Protein AF-0000000072583091 (afdb_homodimer)

InterPro domains:
  IPR001647 DNA-binding HTH domain, TetR-type [PF00440] (14-60)
  IPR001647 DNA-binding HTH domain, TetR-type [PR00455] (14-27)
  IPR001647 DNA-binding HTH domain, TetR-type [PR00455] (35-58)
  IPR001647 DNA-binding HTH domain, TetR-type [PS50977] (8-68)
  IPR009057 Homedomain-like superfamily [SSF46689] (3-74)
  IPR023772 DNA-binding HTH domain, TetR-type, conserved site [PS01081] (26-56)
  IPR050624 Nucleoid occlusion factor SlmA/HTH-type transcriptional regulator [PTHR43479] (8-183)

pLDDT: mean 90.62, std 11.59, range [35.72, 98.19]

Solvent-accessible surface area (backbone atoms only — not comparable to full-atom values): 20902 Å² total; per-residue (Å²): 124,82,74,79,71,56,62,66,59,51,51,49,53,50,43,59,52,42,48,58,49,31,30,68,57,29,63,89,70,51,47,70,61,55,51,16,54,74,70,70,47,52,56,65,59,47,46,70,78,31,86,43,69,66,48,48,51,59,51,35,58,54,50,51,54,53,50,50,53,53,48,47,51,61,52,43,74,54,72,83,83,60,49,64,57,55,42,49,45,23,54,42,48,46,47,61,76,38,40,70,60,54,49,31,52,50,39,36,52,48,52,45,59,64,43,87,90,31,61,67,60,29,48,52,51,36,52,48,52,52,50,48,37,52,49,49,26,68,67,59,67,49,83,37,63,68,61,42,48,47,52,49,6,35,52,49,14,46,48,54,48,29,72,49,29,71,79,72,58,54,60,68,60,51,39,53,52,49,40,54,45,52,53,49,43,60,68,66,58,64,75,106,123,82,76,78,72,56,62,66,57,51,52,51,53,50,44,60,53,43,48,57,48,32,30,67,60,30,61,89,70,52,47,71,61,55,52,16,55,74,68,69,48,48,55,65,59,48,46,69,78,30,86,43,68,68,48,46,49,59,50,35,57,53,49,51,52,53,51,50,53,53,48,47,51,61,52,42,74,54,74,83,83,61,48,63,57,55,44,49,46,22,54,42,48,47,46,62,77,38,41,71,60,52,48,32,51,50,39,37,52,45,50,45,60,61,45,89,83,34,61,68,62,29,46,52,51,37,51,48,53,53,50,48,38,52,50,49,27,68,66,60,67,50,83,38,63,67,59,41,49,47,52,50,8,34,52,49,15,44,48,53,48,29,72,50,31,71,80,72,58,54,61,68,60,49,39,53,50,49,41,54,44,51,52,49,43,62,70,66,60,64,76,106

Radius of gyration: 22.51 Å; Cα contacts (8 Å, |Δi|>4): 375; chains: 2; bounding box: 82×61×40 Å

Nearest PDB structures (foldseek):
  6ho6-assembly1_A  TM=6.227E-01  e=3.217E-04  Mycobacterium tuberculosis CDC1551
  5wm9-assembly1_A  TM=5.791E-01  e=2.660E-04  Mycobacterium tuberculosis H37Rv
  3gzi-assembly1_A-2  TM=5.936E-01  e=1.057E-03  Shewanella loihica PV-4
  2oer-assembly1_B  TM=4.872E-01  e=8.735E-04  Pseudomonas aeruginosa
  2zcx-assembly1_A-2  TM=5.957E-01  e=6.440E-03  Streptomyces coelicolor

Structure (mmCIF, N/CA/C/O backbone):
data_AF-0000000072583091-model_v1
#
loop_
_entity.id
_entity.type
_entity.pdbx_description
1 polymer 'Transcriptional regulator'
#
loop_
_atom_site.group_PDB
_atom_site.id
_atom_site.type_symbol
_atom_site.label_atom_id
_atom_site.label_alt_id
_atom_site.label_comp_id
_atom_site.label_asym_id
_atom_site.label_entity_id
_atom_site.label_seq_id
_atom_site.pdbx_PDB_ins_code
_atom_site.Cartn_x
_atom_site.Cartn_y
_atom_site.Cartn_z
_atom_site.occupancy
_atom_site.B_iso_or_equiv
_atom_site.auth_seq_id
_atom_site.auth_comp_id
_atom_site.auth_asym_id
_atom_site.auth_atom_id
_atom_site.pdbx_PDB_model_num
ATOM 1 N N . MET A 1 1 ? -48.625 -1.061 -4.309 1 43.59 1 MET A N 1
ATOM 2 C CA . MET A 1 1 ? -48.062 -2.09 -3.445 1 43.59 1 MET A CA 1
ATOM 3 C C . MET A 1 1 ? -46.844 -1.556 -2.691 1 43.59 1 MET A C 1
ATOM 5 O O . MET A 1 1 ? -46 -0.875 -3.271 1 43.59 1 MET A O 1
ATOM 9 N N . PRO A 1 2 ? -46.781 -1.457 -1.46 1 50.78 2 PRO A N 1
ATOM 10 C CA . PRO A 1 2 ? -45.625 -0.888 -0.77 1 50.78 2 PRO A CA 1
ATOM 11 C C . PRO A 1 2 ? -44.312 -1.455 -1.275 1 50.78 2 PRO A C 1
ATOM 13 O O . PRO A 1 2 ? -44.25 -2.631 -1.639 1 50.78 2 PRO A O 1
ATOM 16 N N . LYS A 1 3 ? -43.531 -0.819 -2.002 1 51.22 3 LYS A N 1
ATOM 17 C CA . LYS A 1 3 ? -42.25 -1.347 -2.533 1 51.22 3 LYS A CA 1
ATOM 18 C C . LYS A 1 3 ? -41.531 -2.158 -1.479 1 51.22 3 LYS A C 1
ATOM 20 O O . LYS A 1 3 ? -41.156 -1.636 -0.421 1 51.22 3 LYS A O 1
ATOM 25 N N . ILE A 1 4 ? -41.812 -3.342 -1.155 1 55.69 4 ILE A N 1
ATOM 26 C CA . ILE A 1 4 ? -41.062 -4.215 -0.25 1 55.69 4 ILE A CA 1
ATOM 27 C C . ILE A 1 4 ? -39.594 -3.963 -0.398 1 55.69 4 ILE A C 1
ATOM 29 O O . ILE A 1 4 ? -39 -4.297 -1.427 1 55.69 4 ILE A O 1
ATOM 33 N N . VAL A 1 5 ? -39.156 -2.83 0.226 1 60.25 5 VAL A N 1
ATOM 34 C CA . VAL A 1 5 ? -37.75 -2.506 0.16 1 60.25 5 VAL A CA 1
ATOM 35 C C . VAL A 1 5 ? -36.906 -3.66 0.731 1 60.25 5 VAL A C 1
ATOM 37 O O . VAL A 1 5 ? -37.125 -4.082 1.869 1 60.25 5 VAL A O 1
ATOM 40 N N . ASN A 1 6 ? -36.406 -4.598 -0.079 1 77.75 6 ASN A N 1
ATOM 41 C CA . ASN A 1 6 ? -35.469 -5.613 0.364 1 77.75 6 ASN A CA 1
ATOM 42 C C . ASN A 1 6 ? -34.312 -4.992 1.151 1 77.75 6 ASN A C 1
ATOM 44 O O . ASN A 1 6 ? -33.375 -4.438 0.566 1 77.75 6 ASN A O 1
ATOM 48 N N . HIS A 1 7 ? -34.5 -4.906 2.465 1 82.31 7 HIS A N 1
ATOM 49 C CA . HIS A 1 7 ? -33.625 -4.254 3.414 1 82.31 7 HIS A CA 1
ATOM 50 C C . HIS A 1 7 ? -32.188 -4.707 3.215 1 82.31 7 HIS A C 1
ATOM 52 O O . HIS A 1 7 ? -31.25 -3.895 3.279 1 82.31 7 HIS A O 1
ATOM 58 N N . GLU A 1 8 ? -32.094 -5.934 2.883 1 86.19 8 GLU A N 1
ATOM 59 C CA . GLU A 1 8 ? -30.734 -6.461 2.719 1 86.19 8 GLU A CA 1
ATOM 60 C C . GLU A 1 8 ? -30.094 -5.934 1.441 1 86.19 8 GLU A C 1
ATOM 62 O O . GLU A 1 8 ? -28.891 -5.633 1.424 1 86.19 8 GLU A O 1
ATOM 67 N N . LYS A 1 9 ? -30.875 -5.836 0.456 1 89.31 9 LYS A N 1
ATOM 68 C CA . LYS A 1 9 ? -30.375 -5.309 -0.811 1 89.31 9 LYS A CA 1
ATOM 69 C C . LYS A 1 9 ? -29.969 -3.844 -0.676 1 89.31 9 LYS A C 1
ATOM 71 O O . LYS A 1 9 ? -28.938 -3.432 -1.189 1 89.31 9 LYS A O 1
ATOM 76 N N . TYR A 1 10 ? -30.781 -3.129 -0.032 1 91.38 10 TYR A N 1
ATOM 77 C CA . TYR A 1 10 ? -30.484 -1.713 0.146 1 91.38 10 TYR A CA 1
ATOM 78 C C . TYR A 1 10 ? -29.25 -1.521 0.999 1 91.38 10 TYR A C 1
ATOM 80 O O . TYR A 1 10 ? -28.406 -0.661 0.706 1 91.38 10 TYR A O 1
ATOM 88 N N . LYS A 1 11 ? -29.141 -2.307 2.01 1 94 11 LYS A N 1
ATOM 89 C CA . LYS A 1 11 ? -27.953 -2.262 2.855 1 94 11 LYS A CA 1
ATOM 90 C C . LYS A 1 11 ? -26.688 -2.5 2.037 1 94 11 LYS A C 1
ATOM 92 O O . LYS A 1 11 ? -25.688 -1.794 2.207 1 94 11 LYS A O 1
ATOM 97 N N . THR A 1 12 ? -26.766 -3.438 1.16 1 94.19 12 THR A N 1
ATOM 98 C CA . THR A 1 12 ? -25.641 -3.76 0.293 1 94.19 12 THR A CA 1
ATOM 99 C C . THR A 1 12 ? -25.312 -2.588 -0.63 1 94.19 12 THR A C 1
ATOM 101 O O . THR A 1 12 ? -24.141 -2.307 -0.897 1 94.19 12 THR A O 1
ATOM 104 N N . GLU A 1 13 ? -26.297 -1.99 -1.111 1 95.19 13 GLU A N 1
ATOM 105 C CA . GLU A 1 13 ? -26.109 -0.818 -1.96 1 95.19 13 GLU A CA 1
ATOM 106 C C . GLU A 1 13 ? -25.406 0.308 -1.195 1 95.19 13 GLU A C 1
ATOM 108 O O . GLU A 1 13 ? -24.531 0.983 -1.734 1 95.19 13 GLU A O 1
ATOM 113 N N . ILE A 1 14 ? -25.828 0.489 -0.001 1 96.38 14 ILE A N 1
ATOM 114 C CA . ILE A 1 14 ? -25.219 1.505 0.851 1 96.38 14 ILE A CA 1
ATOM 115 C C . ILE A 1 14 ? -23.734 1.186 1.057 1 96.38 14 ILE A C 1
ATOM 117 O O . ILE A 1 14 ? -22.875 2.062 0.915 1 96.38 14 ILE A O 1
ATOM 121 N N . LEU A 1 15 ? -23.484 -0.035 1.36 1 97.25 15 LEU A N 1
ATOM 122 C CA . LEU A 1 15 ? -22.109 -0.452 1.634 1 97.25 15 LEU A CA 1
ATOM 123 C C . LEU A 1 15 ? -21.234 -0.26 0.404 1 97.25 15 LEU A C 1
ATOM 125 O O . LEU A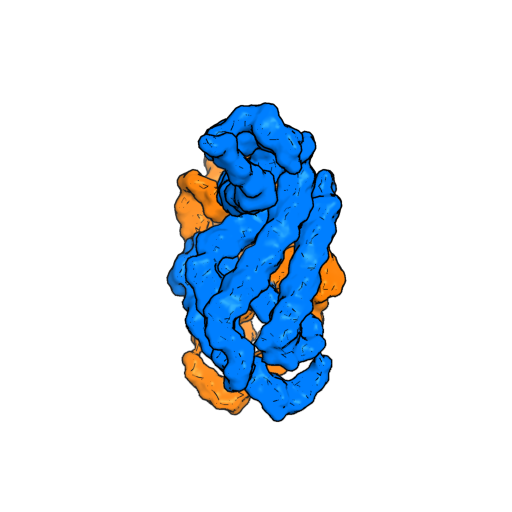 1 15 ? -20.078 0.161 0.521 1 97.25 15 LEU A O 1
ATOM 129 N N . ALA A 1 16 ? -21.797 -0.562 -0.747 1 96.88 16 ALA A N 1
ATOM 130 C CA . ALA A 1 16 ? -21.047 -0.375 -1.988 1 96.88 16 ALA A CA 1
ATOM 131 C C . ALA A 1 16 ? -20.656 1.086 -2.172 1 96.88 16 ALA A C 1
ATOM 133 O O . ALA A 1 16 ? -19.516 1.383 -2.562 1 96.88 16 ALA A O 1
ATOM 134 N N . LYS A 1 17 ? -21.5 1.933 -1.857 1 97.44 17 LYS A N 1
ATOM 135 C CA . LYS A 1 17 ? -21.234 3.363 -1.983 1 97.44 17 LYS A CA 1
ATOM 136 C C . LYS A 1 17 ? -20.281 3.842 -0.894 1 97.44 17 LYS A C 1
ATOM 138 O O . LYS A 1 17 ? -19.516 4.781 -1.104 1 97.44 17 LYS A O 1
ATOM 143 N N . CYS A 1 18 ? -20.328 3.193 0.249 1 97.81 18 CYS A N 1
ATOM 144 C CA . CYS A 1 18 ? -19.484 3.58 1.371 1 97.81 18 CYS A CA 1
ATOM 145 C C . CYS A 1 18 ? -18.016 3.342 1.053 1 97.81 18 CYS A C 1
ATOM 147 O O . CYS A 1 18 ? -17.141 4.051 1.558 1 97.81 18 CYS A O 1
ATOM 149 N N . VAL A 1 19 ? -17.688 2.352 0.178 1 97.38 19 VAL A N 1
ATOM 150 C CA . VAL A 1 19 ? -16.312 2.109 -0.211 1 97.38 19 VAL A CA 1
ATOM 151 C C . VAL A 1 19 ? -15.711 3.379 -0.816 1 97.38 19 VAL A C 1
ATOM 153 O O . VAL A 1 19 ? -14.648 3.84 -0.387 1 97.38 19 VAL A O 1
ATOM 156 N N . ASP A 1 20 ? -16.469 3.955 -1.71 1 96.62 20 ASP A N 1
ATOM 157 C CA . ASP A 1 20 ? -16 5.16 -2.389 1 96.62 20 ASP A CA 1
ATOM 158 C C . ASP A 1 20 ? -15.914 6.34 -1.422 1 96.62 20 ASP A C 1
ATOM 160 O O . ASP A 1 20 ? -14.953 7.105 -1.452 1 96.62 20 ASP A O 1
ATOM 164 N N . ILE A 1 21 ? -16.859 6.488 -0.602 1 97.19 21 ILE A N 1
ATOM 165 C CA . ILE A 1 21 ? -16.938 7.613 0.326 1 97.19 21 ILE A CA 1
ATOM 166 C C . ILE A 1 21 ? -15.781 7.547 1.316 1 97.19 21 ILE A C 1
ATOM 168 O O . ILE A 1 21 ? -15.078 8.539 1.521 1 97.19 21 ILE A O 1
ATOM 172 N N . LEU A 1 22 ? -15.578 6.383 1.896 1 96.62 22 LEU A N 1
ATOM 173 C CA . LEU A 1 22 ? -14.531 6.215 2.896 1 96.62 22 LEU A CA 1
ATOM 174 C C . LEU A 1 22 ? -13.148 6.355 2.264 1 96.62 22 LEU A C 1
ATOM 176 O O . LEU A 1 22 ? -12.227 6.871 2.895 1 96.62 22 LEU A O 1
ATOM 180 N N . ALA A 1 23 ? -13.023 5.887 1.039 1 95.62 23 ALA A N 1
ATOM 181 C CA . ALA A 1 23 ? -11.75 6.027 0.34 1 95.62 23 ALA A CA 1
ATOM 182 C C . ALA A 1 23 ? -11.43 7.496 0.072 1 95.62 23 ALA A C 1
ATOM 184 O O . ALA A 1 23 ? -10.297 7.938 0.285 1 95.62 23 ALA A O 1
ATOM 185 N N . ARG A 1 24 ? -12.367 8.266 -0.31 1 92.81 24 ARG A N 1
ATOM 186 C CA . ARG A 1 24 ? -12.18 9.648 -0.727 1 92.81 24 ARG A CA 1
ATOM 187 C C . ARG A 1 24 ? -12.062 10.57 0.48 1 92.81 24 ARG A C 1
ATOM 189 O O . ARG A 1 24 ? -11.203 11.453 0.511 1 92.81 24 ARG A O 1
ATOM 196 N N . ARG A 1 25 ? -12.883 10.359 1.484 1 92.19 25 ARG A N 1
ATOM 197 C CA . ARG A 1 25 ? -12.977 11.281 2.609 1 92.19 25 ARG A CA 1
ATOM 198 C C . ARG A 1 25 ? -12.023 10.883 3.73 1 92.19 25 ARG A C 1
ATOM 200 O O . ARG A 1 25 ? -11.609 11.727 4.523 1 92.19 25 ARG A O 1
ATOM 207 N N . GLY A 1 26 ? -11.711 9.602 3.719 1 91.75 26 GLY A N 1
ATOM 208 C CA . GLY A 1 26 ? -10.977 9.086 4.863 1 91.75 26 GLY A CA 1
ATOM 209 C C . GLY A 1 26 ? -11.883 8.578 5.973 1 91.75 26 GLY A C 1
ATOM 210 O O . GLY A 1 26 ? -12.836 9.25 6.363 1 91.75 26 GLY A O 1
ATOM 211 N N . TYR A 1 27 ? -11.555 7.449 6.477 1 92 27 TYR A N 1
ATOM 212 C CA . TYR A 1 27 ? -12.375 6.777 7.477 1 92 27 TYR A CA 1
ATOM 213 C C . TYR A 1 27 ? -12.5 7.621 8.734 1 92 27 TYR A C 1
ATOM 215 O O . TYR A 1 27 ? -13.609 7.824 9.25 1 92 27 TYR A O 1
ATOM 223 N N . SER A 1 28 ? -11.484 8.148 9.25 1 87.81 28 SER A N 1
ATOM 224 C CA . SER A 1 28 ? -11.5 8.898 10.508 1 87.81 28 SER A CA 1
ATOM 225 C C . SER A 1 28 ? -12.109 10.281 10.32 1 87.81 28 SER A C 1
ATOM 227 O O . SER A 1 28 ? -12.625 10.875 11.266 1 87.81 28 SER A O 1
ATOM 229 N N . ALA A 1 29 ? -12.102 10.773 9.148 1 88.38 29 ALA A N 1
ATOM 230 C CA . ALA A 1 29 ? -12.445 12.172 8.898 1 88.38 29 ALA A CA 1
ATOM 231 C C . ALA A 1 29 ? -13.93 12.32 8.578 1 88.38 29 ALA A C 1
ATOM 233 O O . ALA A 1 29 ? -14.477 13.43 8.656 1 88.38 29 ALA A O 1
ATOM 234 N N . VAL A 1 30 ? -14.516 11.258 8.188 1 94.69 30 VAL A N 1
ATOM 235 C CA . VAL A 1 30 ? -15.906 11.359 7.75 1 94.69 30 VAL A CA 1
ATOM 236 C C . VAL A 1 30 ? -16.844 11 8.906 1 94.69 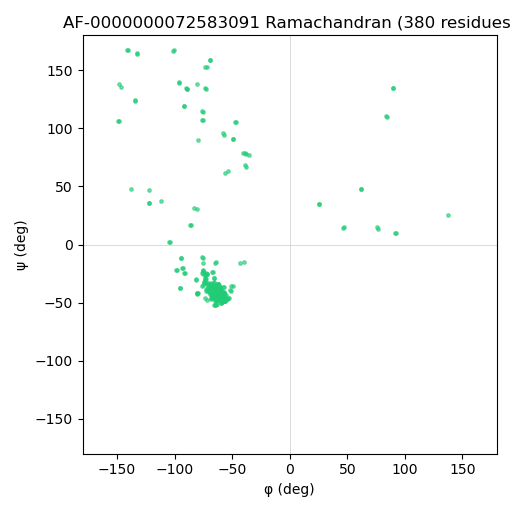30 VAL A C 1
ATOM 238 O O . VAL A 1 30 ? -16.547 10.086 9.68 1 94.69 30 VAL A O 1
ATOM 241 N N . SER A 1 31 ? -17.922 11.734 9.062 1 96.25 31 SER A N 1
ATOM 242 C CA . SER A 1 31 ? -18.922 11.469 10.102 1 96.25 31 SER A CA 1
ATOM 243 C C . SER A 1 31 ? -20.125 10.742 9.539 1 96.25 31 SER A C 1
ATOM 245 O O . SER A 1 31 ? -20.312 10.68 8.32 1 96.25 31 SER A O 1
ATOM 247 N N . MET A 1 32 ? -20.938 10.234 10.531 1 97.56 32 MET A N 1
ATOM 248 C CA . MET A 1 32 ? -22.188 9.586 10.125 1 97.56 32 MET A CA 1
ATOM 249 C C . MET A 1 32 ? -23.078 10.562 9.367 1 97.56 32 MET A C 1
ATOM 251 O O . MET A 1 32 ? -23.688 10.195 8.352 1 97.56 32 MET A O 1
ATOM 255 N N . ARG A 1 33 ? -23.156 11.742 9.766 1 97.69 33 ARG A N 1
ATOM 256 C CA . ARG A 1 33 ? -23.984 12.766 9.125 1 97.69 33 ARG A CA 1
ATOM 257 C C . ARG A 1 33 ? -23.484 13.055 7.711 1 97.69 33 ARG A C 1
ATOM 259 O O . ARG A 1 33 ? -24.281 13.18 6.777 1 97.69 33 ARG A O 1
ATOM 266 N N . GLU A 1 34 ? -22.219 13.148 7.539 1 97.69 34 GLU A N 1
ATOM 267 C CA . GLU A 1 34 ? -21.625 13.414 6.234 1 97.69 34 GLU A CA 1
ATOM 268 C C . GLU A 1 34 ? -21.828 12.234 5.285 1 97.69 34 GLU A C 1
ATOM 270 O O . GLU A 1 34 ? -22.062 12.422 4.094 1 97.69 34 GLU A O 1
ATOM 275 N N . ILE A 1 35 ? -21.641 11 5.836 1 98.12 35 ILE A N 1
ATOM 276 C CA . ILE A 1 35 ? -21.891 9.812 5.027 1 98.12 35 ILE A CA 1
ATOM 277 C C . ILE A 1 35 ? -23.328 9.805 4.531 1 98.12 35 ILE A C 1
ATOM 279 O O . ILE A 1 35 ? -23.594 9.594 3.344 1 98.12 35 ILE A O 1
ATOM 283 N N . ALA A 1 36 ? -24.266 10.102 5.41 1 98.12 36 ALA A N 1
ATOM 284 C CA . ALA A 1 36 ? -25.688 10.156 5.039 1 98.12 36 ALA A CA 1
ATOM 285 C C . ALA A 1 36 ? -25.922 11.18 3.936 1 98.12 36 ALA A C 1
ATOM 287 O O . ALA A 1 36 ? -26.625 10.898 2.961 1 98.12 36 ALA A O 1
ATOM 288 N N . ALA A 1 37 ? -25.375 12.312 4.113 1 98.06 37 ALA A N 1
ATOM 289 C CA . ALA A 1 37 ? -25.516 13.391 3.135 1 98.06 37 ALA A CA 1
ATOM 290 C C . ALA A 1 37 ? -24.984 12.961 1.768 1 98.06 37 ALA A C 1
ATOM 292 O O . ALA A 1 37 ? -25.625 13.195 0.744 1 98.06 37 ALA A O 1
ATOM 293 N N . GLU A 1 38 ? -23.891 12.305 1.712 1 96.69 38 GLU A N 1
ATOM 294 C CA . GLU A 1 38 ? -23.281 11.883 0.451 1 96.69 38 GLU A CA 1
ATOM 295 C C . GLU A 1 38 ? -24.094 10.758 -0.196 1 96.69 38 GLU A C 1
ATOM 297 O O . GLU A 1 38 ? -24.109 10.633 -1.422 1 96.69 38 GLU A O 1
ATOM 302 N N . LEU A 1 39 ? -24.656 9.961 0.613 1 97 39 LEU A N 1
ATOM 303 C CA . LEU A 1 39 ? -25.516 8.875 0.134 1 97 39 LEU A CA 1
ATOM 304 C C . LEU A 1 39 ? -26.875 9.406 -0.31 1 97 39 LEU A C 1
ATOM 306 O O . LEU A 1 39 ? -27.656 8.68 -0.924 1 97 39 LEU A O 1
ATOM 310 N N . ASP A 1 40 ? -27.109 10.617 0.014 1 96.5 40 ASP A N 1
ATOM 311 C CA . ASP A 1 40 ? -28.391 11.266 -0.266 1 96.5 40 ASP A CA 1
ATOM 312 C C . ASP A 1 40 ? -29.531 10.562 0.465 1 96.5 40 ASP A C 1
ATOM 314 O O . ASP A 1 40 ? -30.547 10.203 -0.147 1 96.5 40 ASP A O 1
ATOM 318 N N . VAL A 1 41 ? -29.359 10.305 1.715 1 96.31 41 VAL A N 1
ATOM 319 C CA . VAL A 1 41 ? -30.375 9.75 2.607 1 96.31 41 VAL A CA 1
ATOM 320 C C . VAL A 1 41 ? -30.406 10.555 3.908 1 96.31 41 VAL A C 1
ATOM 322 O O . VAL A 1 41 ? -29.484 11.328 4.188 1 96.31 41 VAL A O 1
ATOM 325 N N . SER A 1 42 ? -31.453 10.375 4.641 1 96.12 42 SER A N 1
ATOM 326 C CA . SER A 1 42 ? -31.516 11.023 5.945 1 96.12 42 SER A CA 1
ATOM 327 C C . SER A 1 42 ? -30.594 10.359 6.949 1 96.12 42 SER A C 1
ATOM 329 O O . SER A 1 42 ? -30.266 9.172 6.82 1 96.12 42 SER A O 1
ATOM 331 N N . THR A 1 43 ? -30.156 11.18 7.918 1 96.38 43 THR A N 1
ATOM 332 C CA . THR A 1 43 ? -29.359 10.602 9 1 96.38 43 THR A CA 1
ATOM 333 C C . THR A 1 43 ? -30.125 9.484 9.695 1 96.38 43 THR A C 1
ATOM 335 O O . THR A 1 43 ? -29.547 8.461 10.062 1 96.38 43 THR A O 1
ATOM 338 N N . GLY A 1 44 ? -31.391 9.664 9.812 1 96.25 44 GLY A N 1
ATOM 339 C CA . GLY A 1 44 ? -32.219 8.641 10.414 1 96.25 44 GLY A CA 1
ATOM 340 C C . GLY A 1 44 ? -32.219 7.324 9.656 1 96.25 44 GLY A C 1
ATOM 341 O O . GLY A 1 44 ? -32.125 6.258 10.266 1 96.25 44 GLY A O 1
ATOM 342 N N . THR A 1 45 ? -32.312 7.398 8.43 1 95.44 45 THR A N 1
ATOM 343 C CA . THR A 1 45 ? -32.25 6.219 7.578 1 95.44 45 THR A CA 1
ATOM 344 C C . THR A 1 45 ? -30.938 5.484 7.762 1 95.44 45 THR A C 1
ATOM 346 O O . THR A 1 45 ? -30.906 4.262 7.926 1 95.44 45 THR A O 1
ATOM 349 N N . LEU A 1 46 ? -29.766 6.203 7.695 1 97.31 46 LEU A N 1
ATOM 350 C CA . LEU A 1 46 ? -28.469 5.566 7.855 1 97.31 46 LEU A CA 1
ATOM 351 C C . LEU A 1 46 ? -28.359 4.891 9.219 1 97.31 46 LEU A C 1
ATOM 353 O O . LEU A 1 46 ? -27.875 3.758 9.32 1 97.31 46 LEU A O 1
ATOM 357 N N . TYR A 1 47 ? -28.891 5.535 10.211 1 97 47 TYR A N 1
ATOM 358 C CA . TYR A 1 47 ? -28.797 5.023 11.578 1 97 47 TYR A CA 1
ATOM 359 C C . TYR A 1 47 ? -29.703 3.805 11.758 1 97 47 TYR A C 1
ATOM 361 O O . TYR A 1 47 ? -29.469 2.992 12.656 1 97 47 TYR A O 1
ATOM 369 N N . HIS A 1 48 ? -30.672 3.77 10.945 1 95.94 48 HIS A N 1
ATOM 370 C CA . HIS A 1 48 ? -31.531 2.584 10.961 1 95.94 48 HIS A CA 1
ATOM 371 C C . HIS A 1 48 ? -30.734 1.334 10.594 1 95.94 48 HIS A C 1
ATOM 373 O O . HIS A 1 48 ? -30.969 0.259 11.148 1 95.94 48 HIS A O 1
ATOM 379 N N . TYR A 1 49 ? -29.797 1.49 9.734 1 95.75 49 TYR A N 1
ATOM 380 C CA . TYR A 1 49 ? -29.047 0.347 9.234 1 95.75 49 TYR A CA 1
ATOM 381 C C . TYR A 1 49 ? -27.75 0.159 10.016 1 95.75 49 TYR A C 1
ATOM 383 O O . TYR A 1 49 ? -27.297 -0.97 10.211 1 95.75 49 TYR A O 1
ATOM 391 N N . PHE A 1 50 ? -27.109 1.279 10.398 1 97.62 50 PHE A N 1
ATOM 392 C CA . PHE A 1 50 ? -25.812 1.262 11.078 1 97.62 50 PHE A CA 1
ATOM 393 C C . PHE A 1 50 ? -25.812 2.221 12.258 1 97.62 50 PHE A C 1
ATOM 395 O O . PHE A 1 50 ? -25.953 3.434 12.086 1 97.62 50 PHE A O 1
ATOM 402 N N . ALA A 1 51 ? -25.5 1.67 13.359 1 97 51 ALA A N 1
ATOM 403 C CA . ALA A 1 51 ? -25.547 2.492 14.57 1 97 51 ALA A CA 1
ATOM 404 C C . ALA A 1 51 ? -24.344 3.416 14.648 1 97 51 ALA A C 1
ATOM 406 O O . ALA A 1 51 ? -24.422 4.512 15.211 1 97 51 ALA A O 1
ATOM 407 N N . THR A 1 52 ? -23.219 2.895 14.172 1 95.81 52 THR A N 1
ATOM 408 C CA . THR A 1 52 ? -21.969 3.648 14.227 1 95.81 52 THR A CA 1
ATOM 409 C C . THR A 1 52 ? -21.156 3.457 12.945 1 95.81 52 THR A C 1
ATOM 411 O O . THR A 1 52 ? -21.484 2.602 12.117 1 95.81 52 THR A O 1
ATOM 414 N N . LYS A 1 53 ? -20.172 4.297 12.812 1 95.06 53 LYS A N 1
ATOM 415 C CA . LYS A 1 53 ? -19.25 4.133 11.695 1 95.06 53 LYS A CA 1
ATOM 416 C C . LYS A 1 53 ? -18.516 2.793 11.781 1 95.06 53 LYS A C 1
ATOM 418 O O . LYS A 1 53 ? -18.234 2.168 10.758 1 95.06 53 LYS A O 1
ATOM 423 N N . GLU A 1 54 ? -18.234 2.357 12.969 1 95 54 GLU A N 1
ATOM 424 C CA . GLU A 1 54 ? -17.609 1.058 13.188 1 95 54 GLU A CA 1
ATOM 425 C C . GLU A 1 54 ? -18.5 -0.076 12.688 1 95 54 GLU A C 1
ATOM 427 O O . GLU A 1 54 ? -18 -1.066 12.141 1 95 54 GLU A O 1
ATOM 432 N N . ASP A 1 55 ? -19.719 0.115 12.812 1 96.75 55 ASP A N 1
ATOM 433 C CA . ASP A 1 55 ? -20.656 -0.873 12.289 1 96.75 55 ASP A CA 1
ATOM 434 C C . ASP A 1 55 ? -20.609 -0.915 10.758 1 96.75 55 ASP A C 1
ATOM 436 O O . ASP A 1 55 ? -20.656 -1.992 10.164 1 96.75 55 ASP A O 1
ATOM 440 N N . ILE A 1 56 ? -20.625 0.254 10.188 1 97.31 56 ILE A N 1
ATOM 441 C CA . ILE A 1 56 ? -20.484 0.319 8.742 1 97.31 56 ILE A CA 1
ATOM 442 C C . ILE A 1 56 ? -19.234 -0.453 8.312 1 97.31 56 ILE A C 1
ATOM 444 O O . ILE A 1 56 ? -19.297 -1.278 7.395 1 97.31 56 ILE A O 1
ATOM 448 N N . PHE A 1 57 ? -18.141 -0.214 9.016 1 97.31 57 PHE A N 1
ATOM 449 C CA . PHE A 1 57 ? -16.859 -0.801 8.641 1 97.31 57 PHE A CA 1
ATOM 450 C C . PHE A 1 57 ? -16.906 -2.318 8.766 1 97.31 57 PHE A C 1
ATOM 452 O O . PHE A 1 57 ? -16.469 -3.037 7.867 1 97.31 57 PHE A O 1
ATOM 459 N N . LYS A 1 58 ? -17.422 -2.777 9.844 1 97.06 58 LYS A N 1
ATOM 460 C CA . LYS A 1 58 ? -17.531 -4.211 10.094 1 97.06 58 LYS A CA 1
ATOM 461 C C . LYS A 1 58 ? -18.328 -4.902 8.992 1 97.06 58 LYS A C 1
ATOM 463 O O . LYS A 1 58 ? -17.922 -5.953 8.492 1 97.06 58 LYS A O 1
ATOM 468 N N . GLU A 1 59 ? -19.375 -4.324 8.648 1 96.88 59 GLU A N 1
ATOM 469 C CA . GLU A 1 59 ? -20.203 -4.914 7.605 1 96.88 59 GLU A CA 1
ATOM 470 C C . GLU A 1 59 ? -19.562 -4.742 6.23 1 96.88 59 GLU A C 1
ATOM 472 O O . GLU A 1 59 ? -19.75 -5.586 5.352 1 96.88 59 GLU A O 1
ATOM 477 N N . LEU A 1 60 ? -18.906 -3.684 6.082 1 97.56 60 LEU A N 1
ATOM 478 C CA . LEU A 1 60 ? -18.234 -3.387 4.816 1 97.56 60 LEU A CA 1
ATOM 479 C C . LEU A 1 60 ? -17.188 -4.449 4.488 1 97.56 60 LEU A C 1
ATOM 481 O O . LEU A 1 60 ? -17.109 -4.91 3.346 1 97.56 60 LEU A O 1
ATOM 485 N N . VAL A 1 61 ? -16.391 -4.84 5.445 1 97.12 61 VAL A N 1
ATOM 486 C CA . VAL A 1 61 ? -15.328 -5.82 5.199 1 97.12 61 VAL A CA 1
ATOM 487 C C . VAL A 1 61 ? -15.953 -7.145 4.762 1 97.12 61 VAL A C 1
ATOM 489 O O . VAL A 1 61 ? -15.422 -7.824 3.877 1 97.12 61 VAL A O 1
ATOM 492 N N . LYS A 1 62 ? -17.062 -7.488 5.324 1 95.88 62 LYS A N 1
ATOM 493 C CA . LYS A 1 62 ? -17.781 -8.695 4.914 1 95.88 62 LYS A CA 1
ATOM 494 C C . LYS A 1 62 ? -18.344 -8.547 3.506 1 95.88 62 LYS A C 1
ATOM 496 O O . LYS A 1 62 ? -18.25 -9.469 2.693 1 95.88 62 LYS A O 1
ATOM 501 N N . PHE A 1 63 ? -18.953 -7.434 3.307 1 96.62 63 PHE A N 1
ATOM 502 C CA . PHE A 1 63 ? -19.516 -7.125 1.999 1 96.62 63 PHE A CA 1
ATOM 503 C C . PHE A 1 63 ? -18.453 -7.23 0.912 1 96.62 63 PHE A C 1
ATOM 505 O O . PHE A 1 63 ? -18.672 -7.855 -0.126 1 96.62 63 PHE A O 1
ATOM 512 N N . VAL A 1 64 ? -17.297 -6.652 1.099 1 97.19 64 VAL A N 1
ATOM 513 C CA . VAL A 1 64 ? -16.203 -6.621 0.13 1 97.19 64 VAL A CA 1
ATOM 514 C C . VAL A 1 64 ? -15.727 -8.047 -0.16 1 97.19 64 VAL A C 1
ATOM 516 O O . VAL A 1 64 ? -15.539 -8.414 -1.32 1 97.19 64 VAL A O 1
ATOM 519 N N . LEU A 1 65 ? -15.516 -8.797 0.855 1 96.44 65 LEU A N 1
ATOM 520 C CA . LEU A 1 65 ? -15.078 -10.18 0.701 1 96.44 65 LEU A CA 1
ATOM 521 C C . LEU A 1 65 ? -16.062 -10.977 -0.144 1 96.44 65 LEU A C 1
ATOM 523 O O . LEU A 1 65 ? -15.672 -11.656 -1.095 1 96.44 65 LEU A O 1
ATOM 527 N N . ASN A 1 66 ? -17.328 -10.852 0.21 1 95.44 66 ASN A N 1
ATOM 528 C CA . ASN A 1 66 ? -18.359 -11.586 -0.508 1 95.44 66 ASN A CA 1
ATOM 529 C C . ASN A 1 66 ? -18.453 -11.148 -1.968 1 95.44 66 ASN A C 1
ATOM 531 O O . ASN A 1 66 ? -18.609 -11.984 -2.861 1 95.44 66 ASN A O 1
ATOM 535 N N . LYS A 1 67 ? -18.375 -9.93 -2.17 1 95.88 67 LYS A N 1
ATOM 536 C CA . LYS A 1 67 ? -18.438 -9.406 -3.529 1 95.88 67 LYS A CA 1
ATOM 537 C C . LYS A 1 67 ? -17.25 -9.891 -4.355 1 95.88 67 LYS A C 1
ATOM 539 O O . LYS A 1 67 ? -17.391 -10.234 -5.531 1 95.88 67 LYS A O 1
ATOM 544 N N . ASP A 1 68 ? -16.062 -9.891 -3.762 1 96.06 68 ASP A N 1
ATOM 545 C CA . ASP A 1 68 ? -14.875 -10.328 -4.477 1 96.06 68 ASP A CA 1
ATOM 546 C C . ASP A 1 68 ? -14.945 -11.82 -4.809 1 96.06 68 ASP A C 1
ATOM 548 O O . ASP A 1 68 ? -14.477 -12.25 -5.867 1 96.06 68 ASP A O 1
ATOM 552 N N . ILE A 1 69 ? -15.484 -12.586 -3.908 1 94.12 69 ILE A N 1
ATOM 553 C CA . ILE A 1 69 ? -15.695 -14.008 -4.172 1 94.12 69 ILE A CA 1
ATOM 554 C C . ILE A 1 69 ? -16.625 -14.188 -5.363 1 94.12 69 ILE A C 1
ATOM 556 O O . ILE A 1 69 ? -16.344 -14.969 -6.273 1 94.12 69 ILE A O 1
ATOM 560 N N . GLU A 1 70 ? -17.703 -13.438 -5.34 1 94.12 70 GLU A N 1
ATOM 561 C CA . GLU A 1 70 ? -18.672 -13.5 -6.434 1 94.12 70 GLU A CA 1
ATOM 562 C C . GLU A 1 70 ? -18.016 -13.117 -7.762 1 94.12 70 GLU A C 1
ATOM 564 O O . GLU A 1 70 ? -18.203 -13.797 -8.773 1 94.12 70 GLU A O 1
ATOM 569 N N . GLU A 1 71 ? -17.281 -12.086 -7.75 1 94.69 71 GLU A N 1
ATOM 570 C CA . GLU A 1 71 ? -16.625 -11.602 -8.969 1 94.69 71 GLU A CA 1
ATOM 571 C C . GLU A 1 71 ? -15.602 -12.602 -9.477 1 94.69 71 GLU A C 1
ATOM 573 O O . GLU A 1 71 ? -15.445 -12.781 -10.688 1 94.69 71 GLU A O 1
ATOM 578 N N . LEU A 1 72 ? -14.859 -13.188 -8.562 1 93.19 72 LEU A N 1
ATOM 579 C CA . LEU A 1 72 ? -13.883 -14.195 -8.961 1 93.19 72 LEU A CA 1
ATOM 580 C C . LEU A 1 72 ? -14.57 -15.375 -9.641 1 93.19 72 LEU A C 1
ATOM 582 O O . LEU A 1 72 ? -14.055 -15.922 -10.625 1 93.19 72 LEU A O 1
ATOM 586 N N . GLN A 1 73 ? -15.727 -15.758 -9.172 1 89.81 73 GLN A N 1
ATOM 587 C CA . GLN A 1 73 ? -16.484 -16.859 -9.766 1 89.81 73 GLN A CA 1
ATOM 588 C C . GLN A 1 73 ? -16.953 -16.5 -11.172 1 89.81 73 GLN A C 1
ATOM 590 O O . GLN A 1 73 ? -16.984 -17.359 -12.062 1 89.81 73 GLN A O 1
ATOM 595 N N . ILE A 1 74 ? -17.281 -15.281 -11.383 1 90.62 74 ILE A N 1
ATOM 596 C CA . ILE A 1 74 ? -17.734 -14.805 -12.688 1 90.62 74 ILE A CA 1
ATOM 597 C C . ILE A 1 74 ? -16.578 -14.859 -13.68 1 90.62 74 ILE A C 1
ATOM 599 O O . ILE A 1 74 ? -16.734 -15.32 -14.812 1 90.62 74 ILE A O 1
ATOM 603 N N . HIS A 1 75 ? -15.438 -14.406 -13.234 1 90 75 HIS A N 1
ATOM 604 C CA . HIS A 1 75 ? -14.273 -14.359 -14.117 1 90 75 HIS A CA 1
ATOM 605 C C . HIS A 1 75 ? -13.719 -15.75 -14.383 1 90 75 HIS A C 1
ATOM 607 O O . HIS A 1 75 ? -13.07 -15.984 -15.406 1 90 75 HIS A O 1
ATOM 613 N N . SER A 1 76 ? -13.914 -16.672 -13.5 1 86.88 76 SER A N 1
ATOM 614 C CA . SER A 1 76 ? -13.398 -18.031 -13.641 1 86.88 76 SER A CA 1
ATOM 615 C C . SER A 1 76 ? -14.359 -18.906 -14.445 1 86.88 76 SER A C 1
ATOM 617 O O . SER A 1 76 ? -14.039 -20.047 -14.781 1 86.88 76 SER A O 1
ATOM 619 N N . LYS A 1 77 ? -15.352 -18.312 -15.227 1 74.25 77 LYS A N 1
ATOM 620 C CA . LYS A 1 77 ? -16.344 -18.969 -16.078 1 74.25 77 LYS A CA 1
ATOM 621 C C . LYS A 1 77 ? -16.625 -20.391 -15.586 1 74.25 77 LYS A C 1
ATOM 623 O O . LYS A 1 77 ? -16.812 -21.297 -16.391 1 74.25 77 LYS A O 1
ATOM 628 N N . GLY A 1 78 ? -16.625 -20.719 -14.383 1 61.56 78 GLY A N 1
ATOM 629 C CA . GLY A 1 78 ? -16.812 -22.062 -13.859 1 61.56 78 GLY A CA 1
ATOM 630 C C . GLY A 1 78 ? -15.547 -22.891 -13.852 1 61.56 78 GLY A C 1
ATOM 631 O O . GLY A 1 78 ? -14.609 -22.609 -14.594 1 61.56 78 GLY A O 1
ATOM 632 N N . ASP A 1 79 ? -14.906 -23.25 -12.648 1 59.69 79 ASP A N 1
ATOM 633 C CA . ASP A 1 79 ? -13.688 -23.922 -12.211 1 59.69 79 ASP A CA 1
ATOM 634 C C . ASP A 1 79 ? -13.43 -25.172 -13.055 1 59.69 79 ASP A C 1
ATOM 636 O O . ASP A 1 79 ? -12.281 -25.562 -13.266 1 59.69 79 ASP A O 1
ATOM 640 N N . LEU A 1 80 ? -14.453 -25.656 -13.805 1 60.34 80 LEU A N 1
ATOM 641 C CA . LEU A 1 80 ? -14.281 -27.031 -14.242 1 60.34 80 LEU A CA 1
ATOM 642 C C . LEU A 1 80 ? -13.273 -27.125 -15.383 1 60.34 80 LEU A C 1
ATOM 644 O O . LEU A 1 80 ? -13.438 -26.469 -16.422 1 60.34 80 LEU A O 1
ATOM 648 N N . GLY A 1 81 ? -12.094 -27.641 -15.062 1 69.06 81 GLY A N 1
ATOM 649 C CA . GLY A 1 81 ? -11.055 -28.031 -16 1 69.06 81 GLY A CA 1
ATOM 650 C C . GLY A 1 81 ? -10.047 -26.922 -16.266 1 69.06 81 GLY A C 1
ATOM 651 O O . GLY A 1 81 ? -9.234 -27.031 -17.188 1 69.06 81 GLY A O 1
ATOM 652 N N . GLN A 1 82 ? -10.133 -25.906 -15.492 1 84.19 82 GLN A N 1
ATOM 653 C CA . GLN A 1 82 ? -9.227 -24.797 -15.758 1 84.19 82 GLN A CA 1
ATOM 654 C C . GLN A 1 82 ? -7.801 -25.141 -15.328 1 84.19 82 GLN A C 1
ATOM 656 O O . GLN A 1 82 ? -7.594 -25.781 -14.297 1 84.19 82 GLN A O 1
ATOM 661 N N . THR A 1 83 ? -6.918 -24.797 -16.25 1 88.56 83 THR A N 1
ATOM 662 C CA . THR A 1 83 ? -5.504 -24.922 -15.906 1 88.56 83 THR A CA 1
ATOM 663 C C . THR A 1 83 ? -5.105 -23.891 -14.859 1 88.56 83 THR A C 1
ATOM 665 O O . THR A 1 83 ? -5.836 -22.938 -14.617 1 88.56 83 THR A O 1
ATOM 668 N N . LEU A 1 84 ? -4.051 -24.141 -14.164 1 89.81 84 LEU A N 1
ATOM 669 C CA . LEU A 1 84 ? -3.504 -23.188 -13.219 1 89.81 84 LEU A CA 1
ATOM 670 C C . LEU A 1 84 ? -3.324 -21.812 -13.867 1 89.81 84 LEU A C 1
ATOM 672 O O . LEU A 1 84 ? -3.631 -20.781 -13.258 1 89.81 84 LEU A O 1
ATOM 676 N N . GLU A 1 85 ? -2.875 -21.875 -15.125 1 90.31 85 GLU A N 1
ATOM 677 C CA . GLU A 1 85 ? -2.635 -20.641 -15.867 1 90.31 85 GLU A CA 1
ATOM 678 C C . GLU A 1 85 ? -3.922 -19.828 -16.031 1 90.31 85 GLU A C 1
ATOM 680 O O . GLU A 1 85 ? -3.934 -18.609 -15.828 1 90.31 85 GLU A O 1
ATOM 685 N N . THR A 1 86 ? -4.938 -20.516 -16.391 1 92 86 THR A N 1
ATOM 686 C CA . THR A 1 86 ? -6.203 -19.812 -16.609 1 92 86 THR A CA 1
ATOM 687 C C . THR A 1 86 ? -6.766 -19.297 -15.297 1 92 86 THR A C 1
ATOM 689 O O . THR A 1 86 ? -7.398 -18.234 -15.266 1 92 86 THR A O 1
ATOM 692 N N . ARG A 1 87 ? -6.547 -20.016 -14.227 1 93.5 87 ARG A N 1
ATOM 693 C CA . ARG A 1 87 ? -7.004 -19.578 -12.914 1 93.5 87 ARG A CA 1
ATOM 694 C C . ARG A 1 87 ? -6.254 -18.312 -12.469 1 93.5 87 ARG A C 1
ATOM 696 O O . ARG A 1 87 ? -6.852 -17.406 -11.891 1 93.5 87 ARG A O 1
ATOM 703 N N . ILE A 1 88 ? -4.977 -18.297 -12.75 1 94.12 88 ILE A N 1
ATOM 704 C CA . ILE A 1 88 ? -4.176 -17.109 -12.445 1 94.12 88 ILE A CA 1
ATOM 705 C C . ILE A 1 88 ? -4.656 -15.93 -13.281 1 94.12 88 ILE A C 1
ATOM 707 O O . ILE A 1 88 ? -4.844 -14.828 -12.766 1 94.12 88 ILE A O 1
ATOM 711 N N . GLU A 1 89 ? -4.891 -16.156 -14.5 1 93.62 89 GLU A N 1
ATOM 712 C CA . GLU A 1 89 ? -5.352 -15.102 -15.406 1 93.62 89 GLU A CA 1
ATOM 713 C C . GLU A 1 89 ? -6.676 -14.508 -14.938 1 93.62 89 GLU A C 1
ATOM 715 O O . GLU A 1 89 ? -6.867 -13.297 -14.977 1 93.62 89 GLU A O 1
ATOM 720 N N . SER A 1 90 ? -7.586 -15.383 -14.516 1 94 90 SER A N 1
ATOM 721 C CA . SER A 1 90 ? -8.891 -14.922 -14.062 1 94 90 SER A CA 1
ATOM 722 C C . SER A 1 90 ? -8.766 -14 -12.852 1 94 90 SER A C 1
ATOM 724 O O . SER A 1 90 ? -9.5 -13.023 -12.734 1 94 90 SER A O 1
ATOM 726 N N . LEU A 1 91 ? -7.867 -14.32 -11.984 1 95.25 91 LEU A N 1
ATOM 727 C CA . LEU A 1 91 ? -7.617 -13.5 -10.797 1 95.25 91 LEU A CA 1
ATOM 728 C C . LEU A 1 91 ? -7.16 -12.102 -11.195 1 95.25 91 LEU A C 1
ATOM 730 O O . LEU A 1 91 ? -7.719 -11.102 -10.734 1 95.25 91 LEU A O 1
ATOM 734 N N . PHE A 1 92 ? -6.215 -12.008 -12.094 1 96.06 92 PHE A N 1
ATOM 735 C CA . PHE A 1 92 ? -5.656 -10.727 -12.484 1 96.06 92 PHE A CA 1
ATOM 736 C C . PHE A 1 92 ? -6.637 -9.961 -13.375 1 96.06 92 PHE A C 1
ATOM 738 O O . PHE A 1 92 ? -6.688 -8.727 -13.328 1 96.06 92 PHE A O 1
ATOM 745 N N . GLN A 1 93 ? -7.395 -10.641 -14.133 1 94.94 93 GLN A N 1
ATOM 746 C CA . GLN A 1 93 ? -8.438 -9.992 -14.922 1 94.94 93 GLN A CA 1
ATOM 747 C C . GLN A 1 93 ? -9.477 -9.336 -14.023 1 94.94 93 GLN A C 1
ATOM 749 O O . GLN A 1 93 ? -9.945 -8.227 -14.312 1 94.94 93 GLN A O 1
ATOM 754 N N . MET A 1 94 ? -9.844 -10.055 -13.023 1 96.38 94 MET A N 1
ATOM 755 C CA . MET A 1 94 ? -10.781 -9.484 -12.062 1 96.38 94 MET A CA 1
ATOM 756 C C . MET A 1 94 ? -10.234 -8.195 -11.461 1 96.38 94 MET A C 1
ATOM 758 O O . MET A 1 94 ? -10.938 -7.188 -11.391 1 96.38 94 MET A O 1
ATOM 762 N N . VAL A 1 95 ? -8.969 -8.219 -11.023 1 97.44 95 VAL A N 1
ATOM 763 C CA . VAL A 1 95 ? -8.336 -7.051 -10.422 1 97.44 95 VAL A CA 1
ATOM 764 C C . VAL A 1 95 ? -8.281 -5.914 -11.438 1 97.44 95 VAL A C 1
ATOM 766 O O . VAL A 1 95 ? -8.57 -4.762 -11.102 1 97.44 95 VAL A O 1
ATOM 769 N N . GLN A 1 96 ? -7.91 -6.262 -12.648 1 96.38 96 GLN A N 1
ATOM 770 C CA . GLN A 1 96 ? -7.816 -5.258 -13.711 1 96.38 96 GLN A CA 1
ATOM 771 C C . GLN A 1 96 ? -9.172 -4.617 -13.977 1 96.38 96 GLN A C 1
ATOM 773 O O . GLN A 1 96 ? -9.273 -3.395 -14.109 1 96.38 96 GLN A O 1
ATOM 778 N N . ALA A 1 97 ? -10.203 -5.395 -14.047 1 96.5 97 ALA A N 1
ATOM 779 C CA . ALA A 1 97 ? -11.547 -4.926 -14.359 1 96.5 97 ALA A CA 1
ATOM 780 C C . ALA A 1 97 ? -12.094 -4.039 -13.242 1 96.5 97 ALA A C 1
ATOM 782 O O . ALA A 1 97 ? -12.977 -3.215 -13.469 1 96.5 97 ALA A O 1
ATOM 783 N N . ARG A 1 98 ? -11.578 -4.215 -12.086 1 97.31 98 ARG A N 1
ATOM 784 C CA . ARG A 1 98 ? -12.062 -3.494 -10.914 1 97.31 98 ARG A CA 1
ATOM 785 C C . ARG A 1 98 ? -10.93 -2.699 -10.258 1 97.31 98 ARG A C 1
ATOM 787 O O . ARG A 1 98 ? -10.852 -2.629 -9.031 1 97.31 98 ARG A O 1
ATOM 794 N N . GLU A 1 99 ? -10.086 -2.191 -11.023 1 96.81 99 GLU A N 1
ATOM 795 C CA . GLU A 1 99 ? -8.867 -1.567 -10.523 1 96.81 99 GLU A CA 1
ATOM 796 C C . GLU A 1 99 ? -9.18 -0.4 -9.594 1 96.81 99 GLU A C 1
ATOM 798 O O . GLU A 1 99 ? -8.594 -0.286 -8.516 1 96.81 99 GLU A O 1
ATOM 803 N N . ALA A 1 100 ? -10.102 0.504 -10.016 1 96.38 100 ALA A N 1
ATOM 804 C CA . ALA A 1 100 ? -10.469 1.649 -9.188 1 96.38 100 ALA A CA 1
ATOM 805 C C . ALA A 1 100 ? -10.984 1.195 -7.824 1 96.38 100 ALA A C 1
ATOM 807 O O . ALA A 1 100 ? -10.688 1.816 -6.801 1 96.38 100 ALA A O 1
ATOM 808 N N . TYR A 1 101 ? -11.742 0.163 -7.891 1 97.38 101 TYR A N 1
ATOM 809 C CA . TYR A 1 101 ? -12.281 -0.425 -6.668 1 97.38 101 TYR A CA 1
ATOM 810 C C . TYR A 1 101 ? -11.156 -0.887 -5.746 1 97.38 101 TYR A C 1
ATOM 812 O O . TYR A 1 101 ? -11.148 -0.563 -4.555 1 97.38 101 TYR A O 1
ATOM 820 N N . PHE A 1 102 ? -10.195 -1.575 -6.215 1 97.75 102 PHE A N 1
ATOM 821 C CA . PHE A 1 102 ? -9.102 -2.094 -5.398 1 97.75 102 PHE A CA 1
ATOM 822 C C . PHE A 1 102 ? -8.195 -0.963 -4.922 1 97.75 102 PHE A C 1
ATOM 824 O O . PHE A 1 102 ? -7.637 -1.028 -3.824 1 97.75 102 PHE A O 1
ATOM 831 N N . GLN A 1 103 ? -8.031 0.059 -5.73 1 97.31 103 GLN A N 1
ATOM 832 C CA . GLN A 1 103 ? -7.312 1.244 -5.27 1 97.31 103 GLN A CA 1
ATOM 833 C C . GLN A 1 103 ? -8.008 1.87 -4.062 1 97.31 103 GLN A C 1
ATOM 835 O O . GLN A 1 103 ? -7.352 2.236 -3.086 1 97.31 103 GLN A O 1
ATOM 840 N N . ASN A 1 104 ? -9.336 1.993 -4.129 1 97.44 104 ASN A N 1
ATOM 841 C CA . ASN A 1 104 ? -10.102 2.537 -3.012 1 97.44 104 ASN A CA 1
ATOM 842 C C . ASN A 1 104 ? -9.922 1.697 -1.75 1 97.44 104 ASN A C 1
ATOM 844 O O . ASN A 1 104 ? -9.812 2.238 -0.649 1 97.44 104 ASN A O 1
ATOM 848 N N . LEU A 1 105 ? -9.914 0.386 -1.911 1 97.62 105 LEU A N 1
ATOM 849 C CA . LEU A 1 105 ? -9.711 -0.488 -0.76 1 97.62 105 LEU A CA 1
ATOM 850 C C . LEU A 1 105 ? -8.352 -0.248 -0.123 1 97.62 105 LEU A C 1
ATOM 852 O O . LEU A 1 105 ? -8.227 -0.244 1.104 1 97.62 105 LEU A O 1
ATOM 856 N N . LEU A 1 106 ? -7.332 0.001 -0.937 1 97.44 106 LEU A N 1
ATOM 857 C CA . LEU A 1 106 ? -5.992 0.268 -0.424 1 97.44 106 LEU A CA 1
ATOM 858 C C . LEU A 1 106 ? -5.961 1.577 0.359 1 97.44 106 LEU A C 1
ATOM 860 O O . LEU A 1 106 ? -5.309 1.666 1.4 1 97.44 106 LEU A O 1
ATOM 864 N N . TYR A 1 107 ? -6.66 2.57 -0.165 1 96.12 107 TYR A N 1
ATOM 865 C CA . TYR A 1 107 ? -6.742 3.84 0.551 1 96.12 107 TYR A CA 1
ATOM 866 C C . TYR A 1 107 ? -7.375 3.65 1.925 1 96.12 107 TYR A C 1
ATOM 868 O O . TYR A 1 107 ? -6.902 4.211 2.916 1 96.12 107 TYR A O 1
ATOM 876 N N . ILE A 1 108 ? -8.414 2.891 1.997 1 96.38 108 ILE A N 1
ATOM 877 C CA . ILE A 1 108 ? -9.109 2.643 3.256 1 96.38 108 ILE A CA 1
ATOM 878 C C . ILE A 1 108 ? -8.188 1.893 4.215 1 96.38 108 ILE A C 1
ATOM 880 O O . ILE A 1 108 ? -8.086 2.244 5.391 1 96.38 108 ILE A O 1
ATOM 884 N N . ILE A 1 109 ? -7.488 0.875 3.707 1 96.38 109 ILE A N 1
ATOM 885 C CA . ILE A 1 109 ? -6.559 0.086 4.508 1 96.38 109 ILE A CA 1
ATOM 886 C C . ILE A 1 109 ? -5.508 1.001 5.129 1 96.38 109 ILE A C 1
ATOM 888 O O . ILE A 1 109 ? -5.266 0.948 6.34 1 96.38 109 ILE A O 1
ATOM 892 N N . CYS A 1 110 ? -4.934 1.846 4.352 1 94.5 110 CYS A N 1
ATOM 893 C CA . CYS A 1 110 ? -3.885 2.74 4.828 1 94.5 110 CYS A CA 1
ATOM 894 C C . CYS A 1 110 ? -4.434 3.736 5.84 1 94.5 110 CYS A C 1
ATOM 896 O O . CYS A 1 110 ? -3.818 3.975 6.879 1 94.5 110 CYS A O 1
ATOM 898 N N . ASP A 1 111 ? -5.586 4.242 5.527 1 92.69 111 ASP A N 1
ATOM 899 C CA . ASP A 1 111 ? -6.207 5.23 6.402 1 92.69 111 ASP A CA 1
ATOM 900 C C . ASP A 1 111 ? -6.473 4.648 7.789 1 92.69 111 ASP A C 1
ATOM 902 O O . ASP A 1 111 ? -6.156 5.273 8.805 1 92.69 111 ASP A O 1
ATOM 906 N N . VAL A 1 112 ? -7.023 3.508 7.805 1 94.31 112 VAL A N 1
ATOM 907 C CA . VAL A 1 112 ? -7.395 2.869 9.062 1 94.31 112 VAL A CA 1
ATOM 908 C C . VAL A 1 112 ? -6.137 2.443 9.82 1 94.31 112 VAL A C 1
ATOM 910 O O . VAL A 1 112 ? -6.066 2.58 11.047 1 94.31 112 VAL A O 1
ATOM 913 N N . SER A 1 113 ? -5.184 1.996 9.117 1 93.31 113 SER A N 1
ATOM 914 C CA . SER A 1 113 ? -3.998 1.413 9.734 1 93.31 113 SER A CA 1
ATOM 915 C C . SER A 1 113 ? -3.115 2.488 10.359 1 93.31 113 SER A C 1
ATOM 917 O O . SER A 1 113 ? -2.359 2.213 11.297 1 93.31 113 SER A O 1
ATOM 919 N N . ARG A 1 114 ? -3.158 3.604 9.844 1 89.06 114 ARG A N 1
ATOM 920 C CA . ARG A 1 114 ? -2.299 4.688 10.305 1 89.06 114 ARG A CA 1
ATOM 921 C C . ARG A 1 114 ? -2.795 5.246 11.633 1 89.06 114 ARG A C 1
ATOM 923 O O . ARG A 1 114 ? -2.035 5.875 12.375 1 89.06 114 ARG A O 1
ATOM 930 N N . LEU A 1 115 ? -3.947 4.953 11.953 1 86.62 115 LEU A N 1
ATOM 931 C CA . LEU A 1 115 ? -4.562 5.559 13.133 1 86.62 115 LEU A CA 1
ATOM 932 C C . LEU A 1 115 ? -4.277 4.727 14.375 1 86.62 115 LEU A C 1
ATOM 934 O O . LEU A 1 115 ? -4.277 3.494 14.32 1 86.62 115 LEU A O 1
ATOM 938 N N . LYS A 1 116 ? -3.879 5.289 15.477 1 80.25 116 LYS A N 1
ATOM 939 C CA . LYS A 1 116 ? -3.477 4.625 16.719 1 80.25 116 LYS A CA 1
ATOM 940 C C . LYS A 1 116 ? -4.684 4.031 17.438 1 80.25 116 LYS A C 1
ATOM 942 O O . LYS A 1 116 ? -4.57 2.998 18.094 1 80.25 116 LYS A O 1
ATOM 947 N N . ASN A 1 117 ? -5.898 4.488 17.281 1 80.38 117 ASN A N 1
ATOM 948 C CA . ASN A 1 117 ? -7.039 4.059 18.078 1 80.38 117 ASN A CA 1
ATOM 949 C C . ASN A 1 117 ? -8.039 3.262 17.25 1 80.38 117 ASN A C 1
ATOM 951 O O . ASN A 1 117 ? -9.242 3.277 17.531 1 80.38 117 ASN A O 1
ATOM 955 N N . HIS A 1 118 ? -7.426 2.488 16.391 1 88.94 118 HIS A N 1
ATOM 956 C CA . HIS A 1 118 ? -8.312 1.723 15.516 1 88.94 118 HIS A CA 1
ATOM 957 C C . HIS A 1 118 ? -7.812 0.292 15.344 1 88.94 118 HIS A C 1
ATOM 959 O O . HIS A 1 118 ? -7.77 -0.226 14.227 1 88.94 118 HIS A O 1
ATOM 965 N N . GLU A 1 119 ? -7.492 -0.3 16.469 1 91.25 119 GLU A N 1
ATOM 966 C CA . GLU A 1 119 ? -6.922 -1.645 16.453 1 91.25 119 GLU A CA 1
ATOM 967 C C . GLU A 1 119 ? -7.973 -2.682 16.062 1 91.25 119 GLU A C 1
ATOM 969 O O . GLU A 1 119 ? -7.652 -3.688 15.422 1 91.25 119 GLU A O 1
ATOM 974 N N . GLU A 1 120 ? -9.18 -2.438 16.5 1 93.5 120 GLU A N 1
ATOM 975 C CA . GLU A 1 120 ? -10.242 -3.363 16.125 1 93.5 120 GLU A CA 1
ATOM 976 C C . GLU A 1 120 ? -10.438 -3.404 14.609 1 93.5 120 GLU A C 1
ATOM 978 O O . GLU A 1 120 ? -10.547 -4.484 14.023 1 93.5 120 GLU A O 1
ATOM 983 N N . GLU A 1 121 ? -10.516 -2.252 14.008 1 94.75 121 GLU A N 1
ATOM 984 C CA . GLU A 1 121 ? -10.656 -2.182 12.555 1 94.75 121 GLU A CA 1
ATOM 985 C C . GLU A 1 121 ? -9.461 -2.824 11.859 1 94.75 121 GLU A C 1
ATOM 987 O O . GLU A 1 121 ? -9.633 -3.539 10.867 1 94.75 121 GLU A O 1
ATOM 992 N N . LYS A 1 122 ? -8.305 -2.541 12.391 1 94.25 122 LYS A N 1
ATOM 993 C CA . LYS A 1 122 ? -7.098 -3.148 11.828 1 94.25 122 LYS A CA 1
ATOM 994 C C . LYS A 1 122 ? -7.172 -4.672 11.883 1 94.25 122 LYS A C 1
ATOM 996 O O . LYS A 1 122 ? -6.797 -5.352 10.93 1 94.25 122 LYS A O 1
ATOM 1001 N N . SER A 1 123 ? -7.652 -5.16 12.984 1 95.06 123 SER A N 1
ATOM 1002 C CA . SER A 1 123 ? -7.797 -6.605 13.156 1 95.06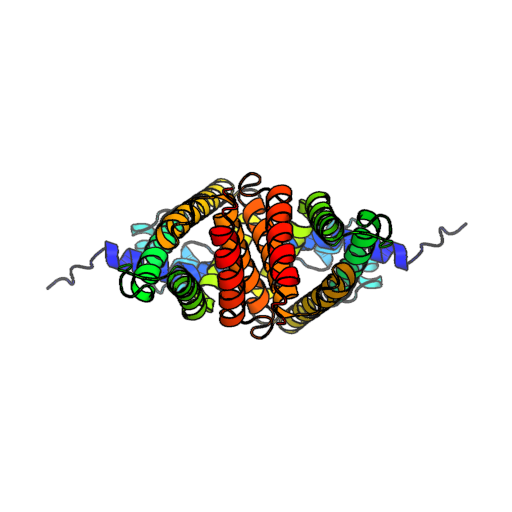 123 SER A CA 1
ATOM 1003 C C . SER A 1 123 ? -8.82 -7.172 12.18 1 95.06 123 SER A C 1
ATOM 1005 O O . SER A 1 123 ? -8.641 -8.273 11.656 1 95.06 123 SER A O 1
ATOM 1007 N N . LEU A 1 124 ? -9.852 -6.453 11.93 1 96 124 LEU A N 1
ATOM 1008 C CA . LEU A 1 124 ? -10.859 -6.879 10.977 1 96 124 LEU A CA 1
ATOM 1009 C C . LEU A 1 124 ? -10.273 -6.98 9.57 1 96 124 LEU A C 1
ATOM 1011 O O . LEU A 1 124 ? -10.555 -7.938 8.844 1 96 124 LEU A O 1
ATOM 1015 N N . ILE A 1 125 ? -9.453 -6.031 9.195 1 97.12 125 ILE A N 1
ATOM 1016 C CA . ILE A 1 125 ? -8.805 -6.062 7.887 1 97.12 125 ILE A CA 1
ATOM 1017 C C . ILE A 1 125 ? -7.855 -7.254 7.812 1 97.12 125 ILE A C 1
ATOM 1019 O O . ILE A 1 125 ? -7.844 -7.98 6.816 1 97.12 125 ILE A O 1
ATOM 1023 N N . ALA A 1 126 ? -7.094 -7.441 8.891 1 96.56 126 ALA A N 1
ATOM 1024 C CA . ALA A 1 126 ? -6.164 -8.57 8.938 1 96.56 126 ALA A CA 1
ATOM 1025 C C . ALA A 1 126 ? -6.895 -9.891 8.75 1 96.56 126 ALA A C 1
ATOM 1027 O O . ALA A 1 126 ? -6.434 -10.758 7.996 1 96.56 126 ALA A O 1
ATOM 1028 N N . ASP A 1 127 ? -7.992 -10.016 9.359 1 96.38 127 ASP A N 1
ATOM 1029 C CA . ASP A 1 127 ? -8.789 -11.227 9.234 1 96.38 127 ASP A CA 1
ATOM 1030 C C . ASP A 1 127 ? -9.328 -11.391 7.812 1 96.38 127 ASP A C 1
ATOM 1032 O O . ASP A 1 127 ? -9.438 -12.508 7.305 1 96.38 127 ASP A O 1
ATOM 1036 N N . THR A 1 128 ? -9.648 -10.32 7.246 1 96.69 128 THR A N 1
ATOM 1037 C CA . THR A 1 128 ? -10.125 -10.352 5.867 1 96.69 128 THR A CA 1
ATOM 1038 C C . THR A 1 128 ? -9.023 -10.812 4.922 1 96.69 128 THR A C 1
ATOM 1040 O O . THR A 1 128 ? -9.273 -11.578 3.99 1 96.69 128 THR A O 1
ATOM 1043 N N . ILE A 1 129 ? -7.809 -10.391 5.121 1 96.69 129 ILE A N 1
ATOM 1044 C CA . ILE A 1 129 ? -6.68 -10.828 4.305 1 96.69 129 ILE A CA 1
ATOM 1045 C C . ILE A 1 129 ? -6.48 -12.328 4.457 1 96.69 129 ILE A C 1
ATOM 1047 O O . ILE A 1 129 ? -6.199 -13.031 3.479 1 96.69 129 ILE A O 1
ATOM 1051 N N . LYS A 1 130 ? -6.652 -12.805 5.688 1 96 130 LYS A N 1
ATOM 1052 C CA . LYS A 1 130 ? -6.57 -14.242 5.902 1 96 130 LYS A CA 1
ATOM 1053 C C . LYS A 1 130 ? -7.621 -14.984 5.082 1 96 130 LYS A C 1
ATOM 1055 O O . LYS A 1 130 ? -7.352 -16.062 4.539 1 96 130 LYS A O 1
ATOM 1060 N N . GLU A 1 131 ? -8.75 -14.445 5.039 1 96.25 131 GLU A N 1
ATOM 1061 C CA . GLU A 1 131 ? -9.812 -15.039 4.23 1 96.25 131 GLU A CA 1
ATOM 1062 C C . GLU A 1 131 ? -9.453 -15.023 2.748 1 96.25 131 GLU A C 1
ATOM 1064 O O . GLU A 1 131 ? -9.758 -15.969 2.018 1 96.25 131 GLU A O 1
ATOM 1069 N N . TYR A 1 132 ? -8.82 -13.984 2.297 1 96.12 132 TYR A N 1
ATOM 1070 C CA . TYR A 1 132 ? -8.359 -13.938 0.913 1 96.12 132 TYR A CA 1
ATOM 1071 C C . TYR A 1 132 ? -7.352 -15.047 0.631 1 96.12 132 TYR A C 1
ATOM 1073 O O . TYR A 1 132 ? -7.34 -15.617 -0.46 1 96.12 132 TYR A O 1
ATOM 1081 N N . VAL A 1 133 ? -6.5 -15.266 1.572 1 95.75 133 VAL A N 1
ATOM 1082 C CA . VAL A 1 133 ? -5.535 -16.359 1.422 1 95.75 133 VAL A CA 1
ATOM 1083 C C . VAL A 1 133 ? -6.273 -17.672 1.202 1 95.75 133 VAL A C 1
ATOM 1085 O O . VAL A 1 133 ? -5.914 -18.453 0.316 1 95.75 133 VAL A O 1
ATOM 1088 N N . HIS A 1 134 ? -7.309 -17.859 1.979 1 95 134 HIS A N 1
ATOM 1089 C CA . HIS A 1 134 ? -8.109 -19.078 1.847 1 95 134 HIS A CA 1
ATOM 1090 C C . HIS A 1 134 ? -8.781 -19.156 0.479 1 95 134 HIS A C 1
ATOM 1092 O O . HIS A 1 134 ? -8.781 -20.203 -0.163 1 95 134 HIS A O 1
ATOM 1098 N N . ILE A 1 135 ? -9.273 -18.125 0.023 1 93.88 135 ILE A N 1
ATOM 1099 C CA . ILE A 1 135 ? -9.953 -18.062 -1.266 1 93.88 135 ILE A CA 1
ATOM 1100 C C . ILE A 1 135 ? -8.969 -18.375 -2.387 1 93.88 135 ILE A C 1
ATOM 1102 O O . ILE A 1 135 ? -9.273 -19.156 -3.293 1 93.88 135 ILE A O 1
ATOM 1106 N N . ILE A 1 136 ? -7.809 -17.75 -2.338 1 93.38 136 ILE A N 1
ATOM 1107 C CA . ILE A 1 136 ? -6.781 -17.969 -3.352 1 93.38 136 ILE A CA 1
ATOM 1108 C C . ILE A 1 136 ? -6.324 -19.422 -3.318 1 93.38 136 ILE A C 1
ATOM 1110 O O . ILE A 1 136 ? -6.117 -20.031 -4.367 1 93.38 136 ILE A O 1
ATOM 1114 N N . THR A 1 137 ? -6.172 -19.969 -2.098 1 93.5 137 THR A N 1
ATOM 1115 C CA . THR A 1 137 ? -5.824 -21.375 -1.935 1 93.5 137 THR A CA 1
ATOM 1116 C C . THR A 1 137 ? -6.816 -22.266 -2.678 1 93.5 137 THR A C 1
ATOM 1118 O O . THR A 1 137 ? -6.418 -23.125 -3.457 1 93.5 137 THR A O 1
ATOM 1121 N N . LYS A 1 138 ? -8.078 -21.984 -2.5 1 92.31 138 LYS A N 1
ATOM 1122 C CA . LYS A 1 138 ? -9.125 -22.781 -3.135 1 92.31 138 LYS A CA 1
ATOM 1123 C C . LYS A 1 138 ? -9.148 -22.562 -4.645 1 92.31 138 LYS A C 1
ATOM 1125 O O . LYS A 1 138 ? -9.305 -23.516 -5.414 1 92.31 138 LYS A O 1
ATOM 1130 N N . HIS A 1 139 ? -8.969 -21.344 -5.055 1 92.88 139 HIS A N 1
ATOM 1131 C CA . HIS A 1 139 ? -9.055 -21 -6.465 1 92.88 139 HIS A CA 1
ATOM 1132 C C . HIS A 1 139 ? -7.871 -21.547 -7.25 1 92.88 139 HIS A C 1
ATOM 1134 O O . HIS A 1 139 ? -8.047 -22.078 -8.352 1 92.88 139 HIS A O 1
ATOM 1140 N N . LEU A 1 140 ? -6.688 -21.5 -6.699 1 91.94 140 LEU A N 1
ATOM 1141 C CA . LEU A 1 140 ? -5.473 -21.844 -7.438 1 91.94 140 LEU A CA 1
ATOM 1142 C C . LEU A 1 140 ? -5.043 -23.281 -7.16 1 91.94 140 LEU A C 1
ATOM 1144 O O . LEU A 1 140 ? -4.266 -23.859 -7.922 1 91.94 140 LEU A O 1
ATOM 1148 N N . GLY A 1 141 ? -5.492 -23.812 -6.043 1 90.12 141 GLY A N 1
ATOM 1149 C CA . GLY A 1 141 ? -5.055 -25.141 -5.645 1 90.12 141 GLY A CA 1
ATOM 1150 C C . GLY A 1 141 ? -3.652 -25.156 -5.062 1 90.12 141 GLY A C 1
ATOM 1151 O O . GLY A 1 141 ? -2.996 -26.203 -5.039 1 90.12 141 GLY A O 1
ATOM 1152 N N . VAL A 1 142 ? -3.113 -24.016 -4.734 1 89 142 VAL A N 1
ATOM 1153 C CA . VAL A 1 142 ? -1.807 -23.906 -4.094 1 89 142 VAL A CA 1
ATOM 1154 C C . VAL A 1 142 ? -1.973 -23.906 -2.578 1 89 142 VAL A C 1
ATOM 1156 O O . VAL A 1 142 ? -2.586 -23 -2.01 1 89 142 VAL A O 1
ATOM 1159 N N . THR A 1 143 ? -1.383 -24.891 -1.882 1 89.56 143 THR A N 1
ATOM 1160 C CA . THR A 1 143 ? -1.685 -25.094 -0.471 1 89.56 143 THR A CA 1
ATOM 1161 C C . THR A 1 143 ? -0.678 -24.375 0.416 1 89.56 143 THR A C 1
ATOM 1163 O O . THR A 1 143 ? -0.9 -24.219 1.618 1 89.56 143 THR A O 1
ATOM 1166 N N . ASN A 1 144 ? 0.424 -23.875 -0.099 1 88.31 144 ASN A N 1
ATOM 1167 C CA . ASN A 1 144 ? 1.417 -23.172 0.697 1 88.31 144 ASN A CA 1
ATOM 1168 C C . ASN A 1 144 ? 0.94 -21.766 1.061 1 88.31 144 ASN A C 1
ATOM 1170 O O . ASN A 1 144 ? 0.836 -20.891 0.193 1 88.31 144 ASN A O 1
ATOM 1174 N N . PRO A 1 145 ? 0.716 -21.484 2.301 1 88.31 145 PRO A N 1
ATOM 1175 C CA . PRO A 1 145 ? 0.165 -20.188 2.691 1 88.31 145 PRO A CA 1
ATOM 1176 C C . PRO A 1 145 ? 1.115 -19.031 2.391 1 88.31 145 PRO A C 1
ATOM 1178 O O . PRO A 1 145 ? 0.668 -17.938 2.049 1 88.31 145 PRO A O 1
ATOM 1181 N N . ALA A 1 146 ? 2.363 -19.312 2.551 1 88.62 146 ALA A N 1
ATOM 1182 C CA . ALA A 1 146 ? 3.34 -18.266 2.271 1 88.62 146 ALA A CA 1
ATOM 1183 C C . ALA A 1 146 ? 3.287 -17.844 0.808 1 88.62 146 ALA A C 1
ATOM 1185 O O . ALA A 1 146 ? 3.363 -16.641 0.497 1 88.62 146 ALA A O 1
ATOM 1186 N N . LEU A 1 147 ? 3.141 -18.812 -0.083 1 90.94 147 LEU A N 1
ATOM 1187 C CA . LEU A 1 147 ? 3.039 -18.5 -1.506 1 90.94 147 LEU A CA 1
ATOM 1188 C C . LEU A 1 147 ? 1.771 -17.703 -1.803 1 90.94 147 LEU A C 1
ATOM 1190 O O . LEU A 1 147 ? 1.793 -16.766 -2.602 1 90.94 147 LEU A O 1
ATOM 1194 N N . ASN A 1 148 ? 0.705 -18.078 -1.158 1 94 148 ASN A N 1
ATOM 1195 C CA . ASN A 1 148 ? -0.55 -17.359 -1.352 1 94 148 ASN A CA 1
ATOM 1196 C C . ASN A 1 148 ? -0.457 -15.914 -0.846 1 94 148 ASN A C 1
ATOM 1198 O O . ASN A 1 148 ? -0.978 -14.992 -1.479 1 94 148 ASN A O 1
ATOM 1202 N N . ARG A 1 149 ? 0.208 -15.719 0.247 1 95.94 149 ARG A N 1
ATOM 1203 C CA . ARG A 1 149 ? 0.42 -14.367 0.773 1 95.94 149 ARG A CA 1
ATOM 1204 C C . ARG A 1 149 ? 1.298 -13.547 -0.164 1 95.94 149 ARG A C 1
ATOM 1206 O O . ARG A 1 149 ? 1.083 -12.344 -0.328 1 95.94 149 ARG A O 1
ATOM 1213 N N . ILE A 1 150 ? 2.299 -14.188 -0.728 1 95.38 150 ILE A N 1
ATOM 1214 C CA . ILE A 1 150 ? 3.176 -13.5 -1.666 1 95.38 150 ILE A CA 1
ATOM 1215 C C . ILE A 1 150 ? 2.379 -13.062 -2.896 1 95.38 150 ILE A C 1
ATOM 1217 O O . ILE A 1 150 ? 2.57 -11.961 -3.412 1 95.38 150 ILE A O 1
ATOM 1221 N N . LEU A 1 151 ? 1.467 -13.898 -3.363 1 95.5 151 LEU A N 1
ATOM 1222 C CA . LEU A 1 151 ? 0.605 -13.531 -4.484 1 95.5 151 LEU A CA 1
ATOM 1223 C C . LEU A 1 151 ? -0.244 -12.312 -4.141 1 95.5 151 LEU A C 1
ATOM 1225 O O . LEU A 1 151 ? -0.408 -11.414 -4.969 1 95.5 151 LEU A O 1
ATOM 1229 N N . ILE A 1 152 ? -0.762 -12.281 -2.934 1 97.12 152 ILE A N 1
ATOM 1230 C CA . ILE A 1 152 ? -1.506 -11.117 -2.467 1 97.12 152 ILE A CA 1
ATOM 1231 C C . ILE A 1 152 ? -0.597 -9.891 -2.463 1 97.12 152 ILE A C 1
ATOM 1233 O O . ILE A 1 152 ? -1.009 -8.797 -2.875 1 97.12 152 ILE A O 1
ATOM 1237 N N . SER A 1 153 ? 0.656 -10.062 -2.033 1 97.44 153 SER A N 1
ATOM 1238 C CA . SER A 1 153 ? 1.622 -8.969 -2.055 1 97.44 153 SER A CA 1
ATOM 1239 C C . SER A 1 153 ? 1.819 -8.438 -3.471 1 97.44 153 SER A C 1
ATOM 1241 O O . SER A 1 153 ? 1.87 -7.223 -3.68 1 97.44 153 SER A O 1
ATOM 1243 N N . VAL A 1 154 ? 1.946 -9.32 -4.395 1 97.12 154 VAL A N 1
ATOM 1244 C CA . VAL A 1 154 ? 2.131 -8.922 -5.789 1 97.12 154 VAL A CA 1
ATOM 1245 C C . VAL A 1 154 ? 0.944 -8.078 -6.246 1 97.12 154 VAL A C 1
ATOM 1247 O O . VAL A 1 154 ? 1.125 -7.023 -6.855 1 97.12 154 VAL A O 1
ATOM 1250 N N . ILE A 1 155 ? -0.25 -8.508 -5.922 1 97.75 155 ILE A N 1
ATOM 1251 C CA . ILE A 1 155 ? -1.462 -7.805 -6.332 1 97.75 155 ILE A CA 1
ATOM 1252 C C . ILE A 1 155 ? -1.515 -6.434 -5.66 1 97.75 155 ILE A C 1
ATOM 1254 O O . ILE A 1 155 ? -1.668 -5.41 -6.336 1 97.75 155 ILE A O 1
ATOM 1258 N N . LEU A 1 156 ? -1.354 -6.43 -4.336 1 97.81 156 LEU A N 1
ATOM 1259 C CA . LEU A 1 156 ? -1.393 -5.176 -3.592 1 97.81 156 LEU A CA 1
ATOM 1260 C C . LEU A 1 156 ? -0.347 -4.199 -4.117 1 97.81 156 LEU A C 1
ATOM 1262 O O . LEU A 1 156 ? -0.656 -3.035 -4.383 1 97.81 156 LEU A O 1
ATOM 1266 N N . GLY A 1 157 ? 0.849 -4.691 -4.266 1 97.88 157 GLY A N 1
ATOM 1267 C CA . GLY A 1 157 ? 1.937 -3.838 -4.715 1 97.88 157 GLY A CA 1
ATOM 1268 C C . GLY A 1 157 ? 1.741 -3.318 -6.129 1 97.88 157 GLY A C 1
ATOM 1269 O O . GLY A 1 157 ? 2.102 -2.18 -6.43 1 97.88 157 GLY A O 1
ATOM 1270 N N . THR A 1 158 ? 1.229 -4.133 -7.012 1 97.94 158 THR A N 1
ATOM 1271 C CA . THR A 1 158 ? 0.949 -3.713 -8.383 1 97.94 158 THR A CA 1
ATOM 1272 C C . THR A 1 158 ? -0.107 -2.611 -8.406 1 97.94 158 THR A C 1
ATOM 1274 O O . THR A 1 158 ? 0.044 -1.614 -9.109 1 97.94 158 THR A O 1
ATOM 1277 N N . VAL A 1 159 ? -1.11 -2.764 -7.621 1 97.69 159 VAL A N 1
ATOM 1278 C CA . VAL A 1 159 ? -2.162 -1.754 -7.551 1 97.69 159 VAL A CA 1
ATOM 1279 C C . VAL A 1 159 ? -1.581 -0.436 -7.043 1 97.69 159 VAL A C 1
ATOM 1281 O O . VAL A 1 159 ? -1.884 0.632 -7.578 1 97.69 159 VAL A O 1
ATOM 1284 N N . VAL A 1 160 ? -0.726 -0.475 -6.059 1 97.62 160 VAL A N 1
ATOM 1285 C CA . VAL A 1 160 ? -0.096 0.728 -5.52 1 97.62 160 VAL A CA 1
ATOM 1286 C C . VAL A 1 160 ? 0.693 1.433 -6.621 1 97.62 160 VAL A C 1
ATOM 1288 O O . VAL A 1 160 ? 0.561 2.645 -6.812 1 97.62 160 VAL A O 1
ATOM 1291 N N . GLN A 1 161 ? 1.489 0.684 -7.277 1 97.38 161 GLN A N 1
ATOM 1292 C CA . GLN A 1 161 ? 2.307 1.282 -8.328 1 97.38 161 GLN A CA 1
ATOM 1293 C C . GLN A 1 161 ? 1.438 1.901 -9.422 1 97.38 161 GLN A C 1
ATOM 1295 O O . GLN A 1 161 ? 1.754 2.973 -9.938 1 97.38 161 GLN A O 1
ATOM 1300 N N . ARG A 1 162 ? 0.341 1.301 -9.75 1 97 162 ARG A N 1
ATOM 1301 C CA . ARG A 1 162 ? -0.522 1.781 -10.828 1 97 162 ARG A CA 1
ATOM 1302 C C . ARG A 1 162 ? -1.33 2.994 -10.383 1 97 162 ARG A C 1
ATOM 1304 O O . ARG A 1 162 ? -1.789 3.783 -11.211 1 97 162 ARG A O 1
ATOM 1311 N N . ILE A 1 163 ? -1.558 3.143 -9.062 1 96.38 163 ILE A N 1
ATOM 1312 C CA . ILE A 1 163 ? -2.133 4.371 -8.523 1 96.38 163 ILE A CA 1
ATOM 1313 C C . ILE A 1 163 ? -1.256 5.562 -8.906 1 96.38 163 ILE A C 1
ATOM 1315 O O . ILE A 1 163 ? -1.764 6.621 -9.273 1 96.38 163 ILE A O 1
ATOM 1319 N N . LEU A 1 164 ? 0.027 5.379 -8.82 1 96.06 164 LEU A N 1
ATOM 1320 C CA . LEU A 1 164 ? 1 6.441 -9.047 1 96.06 164 LEU A CA 1
ATOM 1321 C C . LEU A 1 164 ? 1.229 6.664 -10.539 1 96.06 164 LEU A C 1
ATOM 1323 O O . LEU A 1 164 ? 1.385 7.805 -10.984 1 96.06 164 LEU A O 1
ATOM 1327 N N . ASP A 1 165 ? 1.329 5.609 -11.242 1 95.12 165 ASP A N 1
ATOM 1328 C CA . ASP A 1 165 ? 1.584 5.578 -12.68 1 95.12 165 ASP A CA 1
ATOM 1329 C C . ASP A 1 165 ? 0.904 4.379 -13.336 1 95.12 165 ASP A C 1
ATOM 1331 O O . ASP A 1 165 ? 1.387 3.252 -13.234 1 95.12 165 ASP A O 1
ATOM 1335 N N . SER A 1 166 ? -0.189 4.648 -14.07 1 92.81 166 SER A N 1
ATOM 1336 C CA . SER A 1 166 ? -1.005 3.58 -14.633 1 92.81 166 SER A CA 1
ATOM 1337 C C . SER A 1 166 ? -0.22 2.768 -15.656 1 92.81 166 SER A C 1
ATOM 1339 O O . SER A 1 166 ? -0.618 1.657 -16.016 1 92.81 166 SER A O 1
ATOM 1341 N N . GLU A 1 167 ? 0.877 3.271 -16.109 1 92.69 167 GLU A N 1
ATOM 1342 C CA . GLU A 1 167 ? 1.671 2.584 -17.125 1 92.69 167 GLU A CA 1
ATOM 1343 C C . GLU A 1 167 ? 2.91 1.938 -16.516 1 92.69 167 GLU A C 1
ATOM 1345 O O . GLU A 1 167 ? 3.754 1.395 -17.234 1 92.69 167 GLU A O 1
ATOM 1350 N N . ALA A 1 168 ? 3.002 2.076 -15.219 1 90.44 168 ALA A N 1
ATOM 1351 C CA . ALA A 1 168 ? 4.203 1.589 -14.539 1 90.44 168 ALA A CA 1
ATOM 1352 C C . ALA A 1 168 ? 4.379 0.088 -14.75 1 90.44 168 ALA A C 1
ATOM 1354 O O . ALA A 1 168 ? 5.477 -0.377 -15.062 1 90.44 168 ALA A O 1
ATOM 1355 N N . ILE A 1 169 ? 3.299 -0.619 -14.555 1 94.19 169 ILE A N 1
ATOM 1356 C CA . ILE A 1 169 ? 3.314 -2.07 -14.695 1 94.19 169 ILE A CA 1
ATOM 1357 C C . ILE A 1 169 ? 1.95 -2.557 -15.188 1 94.19 169 ILE A C 1
ATOM 1359 O O . ILE A 1 169 ? 0.914 -2.037 -14.766 1 94.19 169 ILE A O 1
ATOM 1363 N N . SER A 1 170 ? 2.033 -3.465 -16.078 1 94.19 170 SER A N 1
ATOM 1364 C CA . SER A 1 170 ? 0.806 -4.051 -16.609 1 94.19 170 SER A CA 1
ATOM 1365 C C . SER A 1 170 ? 0.378 -5.266 -15.789 1 94.19 170 SER A C 1
ATOM 1367 O O . SER A 1 170 ? 1.198 -6.133 -15.477 1 94.19 170 SER A O 1
ATOM 1369 N N . LEU A 1 171 ? -0.942 -5.332 -15.461 1 94.5 171 LEU A N 1
ATOM 1370 C CA . LEU A 1 171 ? -1.447 -6.488 -14.734 1 94.5 171 LEU A CA 1
ATOM 1371 C C . LEU A 1 171 ? -1.342 -7.754 -15.578 1 94.5 171 LEU A C 1
ATOM 1373 O O . LEU A 1 171 ? -1.119 -8.844 -15.047 1 94.5 171 LEU A O 1
ATOM 1377 N N . SER A 1 172 ? -1.491 -7.555 -16.875 1 93.38 172 SER A N 1
ATOM 1378 C CA . SER A 1 172 ? -1.344 -8.695 -17.766 1 93.38 172 SER A CA 1
ATOM 1379 C C . SER A 1 172 ? 0.087 -9.227 -17.75 1 93.38 172 SER A C 1
ATOM 1381 O O . SER A 1 172 ? 0.307 -10.438 -17.719 1 93.38 172 SER A O 1
ATOM 1383 N N . GLU A 1 173 ? 1.059 -8.32 -17.797 1 91.81 173 GLU A N 1
ATOM 1384 C CA . GLU A 1 173 ? 2.459 -8.727 -17.719 1 91.81 173 GLU A CA 1
ATOM 1385 C C . GLU A 1 173 ? 2.762 -9.391 -16.375 1 91.81 173 GLU A C 1
ATOM 1387 O O . GLU A 1 173 ? 3.502 -10.375 -16.328 1 91.81 173 GLU A O 1
ATOM 1392 N N . THR A 1 174 ? 2.209 -8.805 -15.32 1 95.5 174 THR A N 1
ATOM 1393 C CA . THR A 1 174 ? 2.381 -9.383 -14 1 95.5 174 THR A CA 1
ATOM 1394 C C . THR A 1 174 ? 1.805 -10.797 -13.945 1 95.5 174 THR A C 1
ATOM 1396 O O . THR A 1 174 ? 2.445 -11.711 -13.438 1 95.5 174 THR A O 1
ATOM 1399 N N . SER A 1 175 ? 0.619 -10.922 -14.484 1 94.88 175 SER A N 1
ATOM 1400 C CA . SER A 1 175 ? -0.028 -12.227 -14.555 1 94.88 175 SER A CA 1
ATOM 1401 C C . SER A 1 175 ? 0.854 -13.242 -15.281 1 94.88 175 SER A C 1
ATOM 1403 O O . SER A 1 175 ? 0.993 -14.383 -14.828 1 94.88 175 SER A O 1
ATOM 1405 N N . ASP A 1 176 ? 1.492 -12.891 -16.391 1 92.12 176 ASP A N 1
ATOM 1406 C CA . ASP A 1 176 ? 2.354 -13.773 -17.172 1 92.12 176 ASP A CA 1
ATOM 1407 C C . ASP A 1 176 ? 3.559 -14.234 -16.359 1 92.12 176 ASP A C 1
ATOM 1409 O O . ASP A 1 176 ? 3.916 -15.414 -16.391 1 92.12 176 ASP A O 1
ATOM 1413 N N . VAL A 1 177 ? 4.098 -13.359 -15.688 1 89.56 177 VAL A N 1
ATOM 1414 C CA . VAL A 1 177 ? 5.27 -13.664 -14.883 1 89.56 177 VAL A CA 1
ATOM 1415 C C . VAL A 1 177 ? 4.883 -14.609 -13.742 1 89.56 177 VAL A C 1
ATOM 1417 O O . VAL A 1 177 ? 5.598 -15.562 -13.445 1 89.56 177 VAL A O 1
ATOM 1420 N N . VAL A 1 178 ? 3.764 -14.32 -13.102 1 92.06 178 VAL A N 1
ATOM 1421 C CA . VAL A 1 178 ? 3.291 -15.156 -12 1 92.06 178 VAL A CA 1
ATOM 1422 C C . VAL A 1 178 ? 2.998 -16.562 -12.508 1 92.06 178 VAL A C 1
ATOM 1424 O O . VAL A 1 178 ? 3.326 -17.547 -11.844 1 92.06 178 VAL A O 1
ATOM 1427 N N . LYS A 1 179 ? 2.375 -16.625 -13.648 1 89.69 179 LYS A N 1
ATOM 1428 C CA . LYS A 1 179 ? 2.109 -17.922 -14.258 1 89.69 179 LYS A CA 1
ATOM 1429 C C . LYS A 1 179 ? 3.402 -18.703 -14.469 1 89.69 179 LYS A C 1
ATOM 1431 O O . LYS A 1 179 ? 3.48 -19.875 -14.109 1 89.69 179 LYS A O 1
ATOM 1436 N N . ASP A 1 180 ? 4.352 -18.062 -15.016 1 84.12 180 ASP A N 1
ATOM 1437 C CA . ASP A 1 180 ? 5.641 -18.703 -15.258 1 84.12 180 ASP A CA 1
ATOM 1438 C C . ASP A 1 180 ? 6.273 -19.188 -13.953 1 84.12 180 ASP A C 1
ATOM 1440 O O . ASP A 1 180 ? 6.785 -20.297 -13.875 1 84.12 180 ASP A O 1
ATOM 1444 N N . PHE A 1 181 ? 6.164 -18.328 -13.023 1 83.44 181 PHE A N 1
ATOM 1445 C CA . PHE A 1 181 ? 6.75 -18.609 -11.719 1 83.44 181 PHE A CA 1
ATOM 1446 C C . PHE A 1 181 ? 6.074 -19.812 -11.078 1 83.44 181 PHE A C 1
ATOM 1448 O O . PHE A 1 181 ? 6.742 -20.766 -10.672 1 83.44 181 PHE A O 1
ATOM 1455 N N . LEU A 1 182 ? 4.785 -19.812 -10.992 1 86.19 182 LEU A N 1
ATOM 1456 C CA . LEU A 1 182 ? 4.066 -20.875 -10.289 1 86.19 182 LEU A CA 1
ATOM 1457 C C . LEU A 1 182 ? 4.16 -22.203 -11.055 1 86.19 182 LEU A C 1
ATOM 1459 O O . LEU A 1 182 ? 4.223 -23.266 -10.445 1 86.19 182 LEU A O 1
ATOM 1463 N N . SER A 1 183 ? 4.145 -22.078 -12.344 1 81 183 SER A N 1
ATOM 1464 C CA . SER A 1 183 ? 4.277 -23.281 -13.156 1 81 183 SER A CA 1
ATOM 1465 C C . SER A 1 183 ? 5.598 -23.984 -12.883 1 81 183 SER A C 1
ATOM 1467 O O . SER A 1 183 ? 5.633 -25.219 -12.727 1 81 183 SER A O 1
ATOM 1469 N N . ILE A 1 184 ? 6.613 -23.297 -12.781 1 76.25 184 ILE A N 1
ATOM 1470 C CA . ILE A 1 184 ? 7.938 -23.875 -12.57 1 76.25 184 ILE A CA 1
ATOM 1471 C C . ILE A 1 184 ? 8.055 -24.375 -11.133 1 76.25 184 ILE A C 1
ATOM 1473 O O . ILE A 1 184 ? 8.57 -25.469 -10.898 1 76.25 184 ILE A O 1
ATOM 1477 N N . LEU A 1 185 ? 7.633 -23.562 -10.211 1 76.56 185 LEU A N 1
ATOM 1478 C CA . LEU A 1 185 ? 7.734 -23.906 -8.797 1 76.56 185 LEU A CA 1
ATOM 1479 C C . LEU A 1 185 ? 6.961 -25.188 -8.5 1 76.56 185 LEU A C 1
ATOM 1481 O O . LEU A 1 185 ? 7.449 -26.062 -7.773 1 76.56 185 LEU A O 1
ATOM 1485 N N . LEU A 1 186 ? 5.82 -25.297 -9.062 1 76.44 186 LEU A N 1
ATOM 1486 C CA . LEU A 1 186 ? 4.957 -26.438 -8.75 1 76.44 186 LEU A CA 1
ATOM 1487 C C . LEU A 1 186 ? 5.367 -27.672 -9.547 1 76.44 186 LEU A C 1
ATOM 1489 O O . LEU A 1 186 ? 5.086 -28.797 -9.133 1 76.44 186 LEU A O 1
ATOM 1493 N N . SER A 1 187 ? 5.918 -27.391 -10.711 1 71.5 187 SER A N 1
ATOM 1494 C CA . SER A 1 187 ? 6.453 -28.516 -11.477 1 71.5 187 SER A CA 1
ATOM 1495 C C . SER A 1 187 ? 7.684 -29.109 -10.789 1 71.5 187 SER A C 1
ATOM 1497 O O . SER A 1 187 ? 7.977 -30.297 -10.953 1 71.5 187 SER A O 1
ATOM 1499 N N . ASN A 1 188 ? 8.57 -28.234 -10.305 1 62.5 188 ASN A N 1
ATOM 1500 C CA . ASN A 1 188 ? 9.789 -28.703 -9.656 1 62.5 188 ASN A CA 1
ATOM 1501 C C . ASN A 1 188 ? 9.531 -29.109 -8.203 1 62.5 188 ASN A C 1
ATOM 1503 O O . ASN A 1 188 ? 10.461 -29.422 -7.469 1 62.5 188 ASN A O 1
ATOM 1507 N N . SER A 1 189 ? 8.359 -29.594 -7.812 1 55.56 189 SER A N 1
ATOM 1508 C CA . SER A 1 189 ? 7.965 -30.125 -6.512 1 55.56 189 SER A CA 1
ATOM 1509 C C . SER A 1 189 ? 8.414 -29.203 -5.383 1 55.56 189 SER A C 1
ATOM 1511 O O . SER A 1 189 ? 8.758 -29.672 -4.297 1 55.56 189 SER A O 1
ATOM 1513 N N . PHE A 1 190 ? 8.797 -28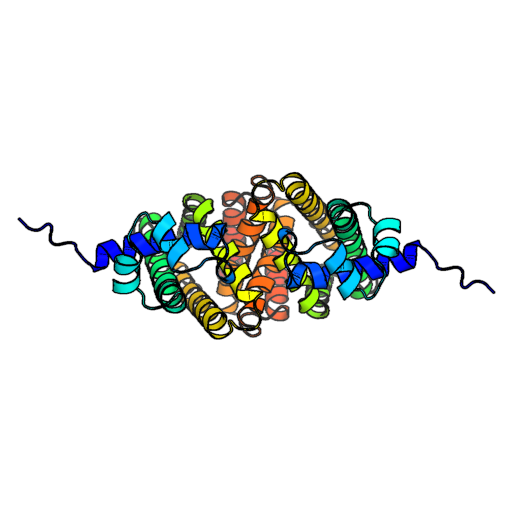.016 -5.484 1 48.62 190 PHE A N 1
ATOM 1514 C CA . PHE A 1 190 ? 9.172 -27.25 -4.305 1 48.62 190 PHE A CA 1
ATOM 1515 C C . PHE A 1 190 ? 8.031 -27.219 -3.295 1 48.62 190 PHE A C 1
ATOM 1517 O O . PHE A 1 190 ? 6.988 -26.609 -3.551 1 48.62 190 PHE A O 1
ATOM 1524 N N . THR A 1 191 ? 7.676 -28.438 -2.826 1 43.72 191 THR A N 1
ATOM 1525 C CA . THR A 1 191 ? 6.77 -28.625 -1.698 1 43.72 191 THR A CA 1
ATOM 1526 C C . THR A 1 191 ? 7.027 -27.578 -0.623 1 43.72 191 THR A C 1
ATOM 1528 O O . THR A 1 191 ? 8.086 -27.578 0.009 1 43.72 191 THR A O 1
ATOM 1531 N N . PHE A 1 192 ? 6.812 -26.375 -0.669 1 35.72 192 PHE A N 1
ATOM 1532 C CA . PHE A 1 192 ? 6.848 -25.625 0.583 1 35.72 192 PHE A CA 1
ATOM 1533 C C . PHE A 1 192 ? 5.688 -26.031 1.486 1 35.72 192 PHE A C 1
ATOM 1535 O O . PHE A 1 192 ? 4.621 -26.406 1.002 1 35.72 192 PHE A O 1
ATOM 1542 N N . MET B 1 1 ? 33.875 29.031 19.156 1 44.38 1 MET B N 1
ATOM 1543 C CA . MET B 1 1 ? 33.844 28.969 17.703 1 44.38 1 MET B CA 1
ATOM 1544 C C . MET B 1 1 ? 32.438 28.844 17.172 1 44.38 1 MET B C 1
ATOM 1546 O O . MET B 1 1 ? 31.625 28.078 17.734 1 44.38 1 MET B O 1
ATOM 1550 N N . PRO B 1 2 ? 31.891 29.719 16.438 1 48.41 2 PRO B N 1
ATOM 1551 C CA . PRO B 1 2 ? 30.5 29.578 16 1 48.41 2 PRO B CA 1
ATOM 1552 C C . PRO B 1 2 ? 30.188 28.188 15.477 1 48.41 2 PRO B C 1
ATOM 1554 O O . PRO B 1 2 ? 31.031 27.547 14.859 1 48.41 2 PRO B O 1
ATOM 1557 N N . LYS B 1 3 ? 29.531 27.375 16.141 1 50.53 3 LYS B N 1
ATOM 1558 C CA . LYS B 1 3 ? 29.219 26.016 15.664 1 50.53 3 LYS B CA 1
ATOM 1559 C C . LYS B 1 3 ? 28.891 26.016 14.18 1 50.53 3 LYS B C 1
ATOM 1561 O O . LYS B 1 3 ? 27.938 26.672 13.742 1 50.53 3 LYS B O 1
ATOM 1566 N N . ILE B 1 4 ? 29.75 26.062 13.242 1 54.66 4 ILE B N 1
ATOM 1567 C CA . ILE B 1 4 ? 29.516 25.953 11.805 1 54.66 4 ILE B CA 1
ATOM 1568 C C . ILE B 1 4 ? 28.422 24.922 11.539 1 54.66 4 ILE B C 1
ATOM 1570 O O . ILE B 1 4 ? 28.625 23.719 11.75 1 54.66 4 ILE B O 1
ATOM 1574 N N . VAL B 1 5 ? 27.172 25.375 11.758 1 60.47 5 VAL B N 1
ATOM 1575 C CA . VAL B 1 5 ? 26.047 24.469 11.523 1 60.47 5 VAL B CA 1
ATOM 1576 C C . VAL B 1 5 ? 26.078 23.984 10.07 1 60.47 5 VAL B C 1
ATOM 1578 O O . VAL B 1 5 ? 26.078 24.797 9.141 1 60.47 5 VAL B O 1
ATOM 1581 N N . ASN B 1 6 ? 26.656 22.812 9.766 1 77.62 6 ASN B N 1
ATOM 1582 C CA . ASN B 1 6 ? 26.547 22.188 8.453 1 77.62 6 ASN B CA 1
ATOM 1583 C C . ASN B 1 6 ? 25.094 22.141 7.977 1 77.62 6 ASN B C 1
ATOM 1585 O O . ASN B 1 6 ? 24.328 21.281 8.406 1 77.62 6 ASN B O 1
ATOM 1589 N N . HIS B 1 7 ? 24.703 23.172 7.273 1 82.69 7 HIS B N 1
ATOM 1590 C CA . HIS B 1 7 ? 23.344 23.422 6.812 1 82.69 7 HIS B CA 1
ATOM 1591 C C . HIS B 1 7 ? 22.766 22.203 6.098 1 82.69 7 HIS B C 1
ATOM 1593 O O . HIS B 1 7 ? 21.594 21.875 6.285 1 82.69 7 HIS B O 1
ATOM 1599 N N . GLU B 1 8 ? 23.625 21.578 5.441 1 86.12 8 GLU B N 1
ATOM 1600 C CA . GLU B 1 8 ? 23.156 20.422 4.688 1 86.12 8 GLU B CA 1
ATOM 1601 C C . GLU B 1 8 ? 22.828 19.25 5.617 1 86.12 8 GLU B C 1
ATOM 1603 O O . GLU B 1 8 ? 21.859 18.531 5.402 1 86.12 8 GLU B O 1
ATOM 1608 N N . LYS B 1 9 ? 23.641 19.109 6.566 1 89.25 9 LYS B N 1
ATOM 1609 C CA . LYS B 1 9 ? 23.422 18.047 7.539 1 89.25 9 LYS B CA 1
ATOM 1610 C C . LYS B 1 9 ? 22.125 18.281 8.32 1 89.25 9 LYS B C 1
ATOM 1612 O O . LYS B 1 9 ? 21.359 17.359 8.547 1 89.25 9 LYS B O 1
ATOM 1617 N N . TYR B 1 10 ? 21.953 19.469 8.719 1 91.5 10 TYR B N 1
ATOM 1618 C CA . TYR B 1 10 ? 20.75 19.797 9.477 1 91.5 10 TYR B CA 1
ATOM 1619 C C . TYR B 1 10 ? 19.5 19.625 8.625 1 91.5 10 TYR B C 1
ATOM 1621 O O . TYR B 1 10 ? 18.484 19.109 9.102 1 91.5 10 TYR B O 1
ATOM 1629 N N . LYS B 1 11 ? 19.609 20.031 7.418 1 94.06 11 LYS B N 1
ATOM 1630 C CA . LYS B 1 11 ? 18.484 19.844 6.488 1 94.06 11 LYS B CA 1
ATOM 1631 C C . LYS B 1 11 ? 18.109 18.375 6.379 1 94.06 11 LYS B C 1
ATOM 1633 O O . LYS B 1 11 ? 16.922 18.031 6.402 1 94.06 11 LYS B O 1
ATOM 1638 N N . THR B 1 12 ? 19.094 17.547 6.297 1 94.31 12 THR B N 1
ATOM 1639 C CA . THR B 1 12 ? 18.875 16.109 6.211 1 94.31 12 THR B CA 1
ATOM 1640 C C . THR B 1 12 ? 18.219 15.586 7.48 1 94.31 12 THR B C 1
ATOM 1642 O O . THR B 1 12 ? 17.359 14.711 7.422 1 94.31 12 THR B O 1
ATOM 1645 N N . GLU B 1 13 ? 18.625 16.062 8.547 1 95.25 13 GLU B N 1
ATOM 1646 C CA . GLU B 1 13 ? 18.031 15.68 9.82 1 95.25 13 GLU B CA 1
ATOM 1647 C C . GLU B 1 13 ? 16.562 16.062 9.875 1 95.25 13 GLU B C 1
ATOM 1649 O O . GLU B 1 13 ? 15.719 15.297 10.359 1 95.25 13 GLU B O 1
ATOM 1654 N N . ILE B 1 14 ? 16.281 17.219 9.406 1 96.44 14 ILE B N 1
ATOM 1655 C CA . ILE B 1 14 ? 14.906 17.703 9.359 1 96.44 14 ILE B CA 1
ATOM 1656 C C . ILE B 1 14 ? 14.07 16.766 8.477 1 96.44 14 ILE B C 1
ATOM 1658 O O . ILE B 1 14 ? 12.977 16.344 8.867 1 96.44 14 ILE B O 1
ATOM 1662 N N . LEU B 1 15 ? 14.602 16.469 7.344 1 97.31 15 LEU B N 1
ATOM 1663 C CA . LEU B 1 15 ? 13.875 15.641 6.391 1 97.31 15 LEU B CA 1
ATOM 1664 C C . LEU B 1 15 ? 13.609 14.25 6.973 1 97.31 15 LEU B C 1
ATOM 1666 O O . LEU B 1 15 ? 12.531 13.688 6.773 1 97.31 15 LEU B O 1
ATOM 1670 N N . ALA B 1 16 ? 14.602 13.742 7.68 1 96.88 16 ALA B N 1
ATOM 1671 C CA . ALA B 1 16 ? 14.43 12.438 8.32 1 96.88 16 ALA B CA 1
ATOM 1672 C C . ALA B 1 16 ? 13.266 12.461 9.297 1 96.88 16 ALA B C 1
ATOM 1674 O O . ALA B 1 16 ? 12.461 11.523 9.336 1 96.88 16 ALA B O 1
ATOM 1675 N N . LYS B 1 17 ? 13.141 13.484 10 1 97.44 17 LYS B N 1
ATOM 1676 C CA . LYS B 1 17 ? 12.062 13.625 10.969 1 97.44 17 LYS B CA 1
ATOM 1677 C C . LYS B 1 17 ? 10.727 13.875 10.273 1 97.44 17 LYS B C 1
ATOM 1679 O O . LYS B 1 17 ? 9.672 13.484 10.781 1 97.44 17 LYS B O 1
ATOM 1684 N N . CYS B 1 18 ? 10.789 14.523 9.133 1 97.81 18 CYS B N 1
ATOM 1685 C CA . CYS B 1 18 ? 9.578 14.844 8.391 1 97.81 18 CYS B CA 1
ATOM 1686 C C . CYS B 1 18 ? 8.891 13.578 7.895 1 97.81 18 CYS B C 1
ATOM 1688 O O . CYS B 1 18 ? 7.668 13.547 7.75 1 97.81 18 CYS B O 1
ATOM 1690 N N . VAL B 1 19 ? 9.648 12.484 7.641 1 97.44 19 VAL B N 1
ATOM 1691 C CA . VAL B 1 19 ? 9.047 11.219 7.219 1 97.44 19 VAL B CA 1
ATOM 1692 C C . VAL B 1 19 ? 8.023 10.766 8.258 1 97.44 19 VAL B C 1
ATOM 1694 O O . VAL B 1 19 ? 6.871 10.477 7.926 1 97.44 19 VAL B O 1
ATOM 1697 N N . ASP B 1 20 ? 8.461 10.82 9.484 1 96.62 20 ASP B N 1
ATOM 1698 C CA . ASP B 1 20 ? 7.598 10.383 10.578 1 96.62 20 ASP B CA 1
ATOM 1699 C C . ASP B 1 20 ? 6.41 11.328 10.75 1 96.62 20 ASP B C 1
ATOM 1701 O O . ASP B 1 20 ? 5.277 10.875 10.953 1 96.62 20 ASP B O 1
ATOM 1705 N N . ILE B 1 21 ? 6.637 12.562 10.688 1 97.19 21 ILE B N 1
ATOM 1706 C CA . ILE B 1 21 ? 5.609 13.578 10.914 1 97.19 21 ILE B CA 1
ATOM 1707 C C . ILE B 1 21 ? 4.535 13.477 9.836 1 97.19 21 ILE B C 1
ATOM 1709 O O . ILE B 1 21 ? 3.342 13.422 10.141 1 97.19 21 ILE B O 1
ATOM 1713 N N . LEU B 1 22 ? 4.969 13.414 8.602 1 96.69 22 LEU B N 1
ATOM 1714 C CA . LEU B 1 22 ? 4.035 13.367 7.48 1 96.69 22 LEU B CA 1
ATOM 1715 C C . LEU B 1 22 ? 3.264 12.047 7.473 1 96.69 22 LEU B C 1
ATOM 1717 O O . LEU B 1 22 ? 2.088 12.016 7.098 1 96.69 22 LEU B O 1
ATOM 1721 N N . ALA B 1 23 ? 3.92 10.984 7.867 1 95.62 23 ALA B N 1
ATOM 1722 C CA . ALA B 1 23 ? 3.242 9.688 7.941 1 95.62 23 ALA B CA 1
ATOM 1723 C C . ALA B 1 23 ? 2.15 9.703 9.008 1 95.62 23 ALA B C 1
ATOM 1725 O O . ALA B 1 23 ? 1.037 9.227 8.773 1 95.62 23 ALA B O 1
ATOM 1726 N N . ARG B 1 24 ? 2.398 10.281 10.117 1 92.88 24 ARG B N 1
ATOM 1727 C CA . ARG B 1 24 ? 1.501 10.25 11.266 1 92.88 24 ARG B CA 1
ATOM 1728 C C . ARG B 1 24 ? 0.377 11.273 11.109 1 92.88 24 ARG B C 1
ATOM 1730 O O . ARG B 1 24 ? -0.784 10.969 11.391 1 92.88 24 ARG B O 1
ATOM 1737 N N . ARG B 1 25 ? 0.695 12.453 10.641 1 92.25 25 ARG B N 1
ATOM 1738 C CA . ARG B 1 25 ? -0.255 13.562 10.609 1 92.25 25 ARG B CA 1
ATOM 1739 C C . ARG B 1 25 ? -1.017 13.602 9.289 1 92.25 25 ARG B C 1
ATOM 1741 O O . ARG B 1 25 ? -2.137 14.109 9.227 1 92.25 25 ARG B O 1
ATOM 1748 N N . GLY B 1 26 ? -0.366 13.023 8.289 1 91.75 26 GLY B N 1
ATOM 1749 C CA . GLY B 1 26 ? -0.917 13.18 6.953 1 91.75 26 GLY B CA 1
ATOM 1750 C C . GLY B 1 26 ? -0.388 14.414 6.238 1 91.75 26 GLY B C 1
ATOM 1751 O O . GLY B 1 26 ? -0.35 15.5 6.809 1 91.75 26 GLY B O 1
ATOM 1752 N N . TYR B 1 27 ? -0.037 14.227 5.023 1 92.19 27 TYR B N 1
ATOM 1753 C CA . TYR B 1 27 ? 0.587 15.281 4.23 1 92.19 27 TYR B CA 1
ATOM 1754 C C . TYR B 1 27 ? -0.346 16.484 4.078 1 92.19 27 TYR B C 1
ATOM 1756 O O . TYR B 1 27 ? 0.057 17.625 4.305 1 92.19 27 TYR B O 1
ATOM 1764 N N . SER B 1 28 ? -1.554 16.297 3.744 1 87.94 28 SER B N 1
ATOM 1765 C CA . SER B 1 28 ? -2.492 17.391 3.484 1 87.94 28 SER B CA 1
ATOM 1766 C C . SER B 1 28 ? -2.949 18.047 4.785 1 87.94 28 SER B C 1
ATOM 1768 O O . SER B 1 28 ? -3.342 19.219 4.789 1 87.94 28 SER B O 1
ATOM 1770 N N . ALA B 1 29 ? -2.844 17.375 5.852 1 88.38 29 ALA B N 1
ATOM 1771 C CA . ALA B 1 29 ? -3.457 17.812 7.102 1 88.38 29 ALA B CA 1
ATOM 1772 C C . ALA B 1 29 ? -2.471 18.625 7.941 1 88.38 29 ALA B C 1
ATOM 1774 O O . ALA B 1 29 ? -2.871 19.328 8.867 1 88.38 29 ALA B O 1
ATOM 1775 N N . VAL B 1 30 ? -1.241 18.453 7.66 1 94.75 30 VAL B N 1
ATOM 1776 C CA . VAL B 1 30 ? -0.24 19.109 8.5 1 94.75 30 VAL B CA 1
ATOM 1777 C C . VAL B 1 30 ? 0.198 20.422 7.863 1 94.75 30 VAL B C 1
ATOM 1779 O O . VAL B 1 30 ? 0.341 20.5 6.641 1 94.75 30 VAL B O 1
ATOM 1782 N N . SER B 1 31 ? 0.383 21.453 8.656 1 96.31 31 SER B N 1
ATOM 1783 C CA . SER B 1 31 ? 0.838 22.766 8.188 1 96.31 31 SER B CA 1
ATOM 1784 C C . SER B 1 31 ? 2.322 22.969 8.469 1 96.31 31 SER B C 1
ATOM 1786 O O . SER B 1 31 ? 2.918 22.219 9.258 1 96.31 31 SER B O 1
ATOM 1788 N N . MET B 1 32 ? 2.836 24.047 7.785 1 97.56 32 MET B N 1
ATOM 1789 C CA . MET B 1 32 ? 4.227 24.406 8.039 1 97.56 32 MET B CA 1
ATOM 1790 C C . MET B 1 32 ? 4.441 24.75 9.508 1 97.56 32 MET B C 1
ATOM 1792 O O . MET B 1 32 ? 5.441 24.344 10.102 1 97.56 32 MET B O 1
ATOM 1796 N N . ARG B 1 33 ? 3.572 25.406 10.125 1 97.75 33 ARG B N 1
ATOM 1797 C CA . ARG B 1 33 ? 3.666 25.797 11.523 1 97.75 33 ARG B CA 1
ATOM 1798 C C . ARG B 1 33 ? 3.643 24.562 12.43 1 97.75 33 ARG B C 1
ATOM 1800 O O . ARG B 1 33 ? 4.414 24.484 13.391 1 97.75 33 ARG B O 1
ATOM 1807 N N . GLU B 1 34 ? 2.811 23.656 12.141 1 97.69 34 GLU B N 1
ATOM 1808 C CA . GLU B 1 34 ? 2.703 22.422 12.922 1 97.69 34 GLU B CA 1
ATOM 1809 C C . GLU B 1 34 ? 3.955 21.562 12.773 1 97.69 34 GLU B C 1
ATOM 1811 O O . GLU B 1 34 ? 4.41 20.938 13.734 1 97.69 34 GLU B O 1
ATOM 1816 N N . ILE B 1 35 ? 4.457 21.469 11.516 1 98.12 35 ILE B N 1
ATOM 1817 C CA . ILE B 1 35 ? 5.695 20.734 11.281 1 98.12 35 ILE B CA 1
ATOM 1818 C C . ILE B 1 35 ? 6.824 21.344 12.109 1 98.12 35 ILE B C 1
ATOM 1820 O O . ILE B 1 35 ? 7.555 20.625 12.797 1 98.12 35 ILE B O 1
ATOM 1824 N N . ALA B 1 36 ? 6.934 22.656 12.102 1 98.19 36 ALA B N 1
ATOM 1825 C CA . ALA B 1 36 ? 7.953 23.359 12.875 1 98.19 36 ALA B CA 1
ATOM 1826 C C . ALA B 1 36 ? 7.824 23.031 14.367 1 98.19 36 ALA B C 1
ATOM 1828 O O . ALA B 1 36 ? 8.82 22.75 15.031 1 98.19 36 ALA B O 1
ATOM 1829 N N . ALA B 1 37 ? 6.648 23.109 14.852 1 98.06 37 ALA B N 1
ATOM 1830 C CA . ALA B 1 37 ? 6.375 22.828 16.266 1 98.06 37 ALA B CA 1
ATOM 1831 C C . ALA B 1 37 ? 6.801 21.406 16.625 1 98.06 37 ALA B C 1
ATOM 1833 O O . ALA B 1 37 ? 7.438 21.188 17.656 1 98.06 37 ALA B O 1
ATOM 1834 N N . GLU B 1 38 ? 6.527 20.469 15.812 1 96.69 38 GLU B N 1
ATOM 1835 C CA . GLU B 1 38 ? 6.867 19.078 16.078 1 96.69 38 GLU B CA 1
ATOM 1836 C C . GLU B 1 38 ? 8.375 18.844 16.016 1 96.69 38 GLU B C 1
ATOM 1838 O O . GLU B 1 38 ? 8.914 17.984 16.703 1 96.69 38 GLU B O 1
ATOM 1843 N N . LEU B 1 39 ? 8.992 19.562 15.148 1 97 39 LEU B N 1
ATOM 1844 C CA . LEU B 1 39 ? 10.438 19.484 15.008 1 97 39 LEU B CA 1
ATOM 1845 C C . LEU B 1 39 ? 11.133 20.234 16.141 1 97 39 LEU B C 1
ATOM 1847 O O . LEU B 1 39 ? 12.352 20.125 16.312 1 97 39 LEU B O 1
ATOM 1851 N N . ASP B 1 40 ? 10.367 20.953 16.859 1 96.56 40 ASP B N 1
ATOM 1852 C CA . ASP B 1 40 ? 10.867 21.797 17.953 1 96.56 40 ASP B CA 1
ATOM 1853 C C . ASP B 1 40 ? 11.828 22.859 17.422 1 96.56 40 ASP B C 1
ATOM 1855 O O . ASP B 1 40 ? 12.945 23 17.922 1 96.56 40 ASP B O 1
ATOM 1859 N N . VAL B 1 41 ? 11.438 23.531 16.391 1 96.38 41 VAL B N 1
ATOM 1860 C CA . VAL B 1 41 ? 12.156 24.672 15.82 1 96.38 41 VAL B CA 1
ATOM 1861 C C . VAL B 1 41 ? 11.18 25.828 15.57 1 96.38 41 VAL B C 1
ATOM 1863 O O . VAL B 1 41 ? 9.969 25.625 15.602 1 96.38 41 VAL B O 1
ATOM 1866 N N . SER B 1 42 ? 11.719 26.969 15.375 1 96.12 42 SER B N 1
ATOM 1867 C CA . SER B 1 42 ? 10.875 28.109 15.031 1 96.12 42 SER B CA 1
ATOM 1868 C C . SER B 1 42 ? 10.344 27.984 13.609 1 96.12 42 SER B C 1
ATOM 1870 O O . SER B 1 42 ? 10.977 27.359 12.758 1 96.12 42 SER B O 1
ATOM 1872 N N . THR B 1 43 ? 9.18 28.609 13.406 1 96.38 43 THR B N 1
ATOM 1873 C CA . THR B 1 43 ? 8.656 28.672 12.047 1 96.38 43 THR B CA 1
ATOM 1874 C C . THR B 1 43 ? 9.656 29.359 11.117 1 96.38 43 THR B C 1
ATOM 1876 O O . THR B 1 43 ? 9.82 28.938 9.969 1 96.38 43 THR B O 1
ATOM 1879 N N . GLY B 1 44 ? 10.32 30.328 11.625 1 96.19 44 GLY B N 1
ATOM 1880 C CA . GLY B 1 44 ? 11.336 31 10.844 1 96.19 44 GLY B CA 1
ATOM 1881 C C . GLY B 1 44 ? 12.469 30.094 10.398 1 96.19 44 GLY B C 1
ATOM 1882 O O . GLY B 1 44 ? 12.898 30.156 9.25 1 96.19 44 GLY B O 1
ATOM 1883 N N . THR B 1 45 ? 12.922 29.328 11.258 1 95.44 45 THR B N 1
ATOM 1884 C CA . THR B 1 45 ? 13.977 28.359 10.953 1 95.44 45 THR B CA 1
ATOM 1885 C C . THR B 1 45 ? 13.531 27.406 9.852 1 95.44 45 THR B C 1
ATOM 1887 O O . THR B 1 45 ? 14.273 27.156 8.898 1 95.44 45 THR B O 1
ATOM 1890 N N . LEU B 1 46 ? 12.312 26.797 9.969 1 97.31 46 LEU B N 1
ATOM 1891 C CA . LEU B 1 46 ? 11.828 25.859 8.961 1 97.31 46 LEU B CA 1
ATOM 1892 C C . LEU B 1 46 ? 11.719 26.547 7.598 1 97.31 46 LEU B C 1
ATOM 1894 O O . LEU B 1 46 ? 12.125 25.984 6.582 1 97.31 46 LEU B O 1
ATOM 1898 N N . TYR B 1 47 ? 11.289 27.781 7.613 1 97 47 TYR B N 1
ATOM 1899 C CA . TYR B 1 47 ? 11.086 28.531 6.375 1 97 47 TYR B CA 1
ATOM 1900 C C . TYR B 1 47 ? 12.422 28.906 5.742 1 97 47 TYR B C 1
ATOM 1902 O O . TYR B 1 47 ? 12.492 29.156 4.535 1 97 47 TYR B O 1
ATOM 1910 N N . HIS B 1 48 ? 13.375 28.969 6.59 1 96 48 HIS B N 1
ATOM 1911 C CA . HIS B 1 48 ? 14.719 29.203 6.066 1 96 48 HIS B CA 1
ATOM 1912 C C . HIS B 1 48 ? 15.156 28.062 5.148 1 96 48 HIS B C 1
ATOM 1914 O O . HIS B 1 48 ? 15.828 28.297 4.141 1 96 48 HIS B O 1
ATOM 1920 N N . TYR B 1 49 ? 14.742 26.891 5.449 1 95.81 49 TYR B N 1
ATOM 1921 C CA . TYR B 1 49 ? 15.188 25.719 4.699 1 95.81 49 TYR B CA 1
ATOM 1922 C C . TYR B 1 49 ? 14.188 25.359 3.611 1 95.81 49 TYR B C 1
ATOM 1924 O O . TYR B 1 49 ? 14.57 24.875 2.545 1 95.81 49 TYR B O 1
ATOM 1932 N N . PHE B 1 50 ? 12.883 25.516 3.91 1 97.62 50 PHE B N 1
ATOM 1933 C CA . PHE B 1 50 ? 11.805 25.125 3.006 1 97.62 50 PHE B CA 1
ATOM 1934 C C . PHE B 1 50 ? 10.742 26.219 2.926 1 97.62 50 PHE B C 1
ATOM 1936 O O . PHE B 1 50 ? 10.094 26.531 3.926 1 97.62 50 PHE B O 1
ATOM 1943 N N . ALA B 1 51 ? 10.523 26.625 1.739 1 97 51 ALA B N 1
ATOM 1944 C CA . ALA B 1 51 ? 9.578 27.719 1.567 1 97 51 ALA B CA 1
ATOM 1945 C C . ALA B 1 51 ? 8.141 27.234 1.727 1 97 51 ALA B C 1
ATOM 1947 O O . ALA B 1 51 ? 7.266 27.984 2.162 1 97 51 ALA B O 1
ATOM 1948 N N . THR B 1 52 ? 7.91 26 1.271 1 95.94 52 THR B N 1
ATOM 1949 C CA . THR B 1 52 ? 6.57 25.438 1.311 1 95.94 52 THR B CA 1
ATOM 1950 C C . THR B 1 52 ? 6.621 23.953 1.687 1 95.94 52 THR B C 1
ATOM 1952 O O . THR B 1 52 ? 7.699 23.359 1.724 1 95.94 52 THR B O 1
ATOM 1955 N N . LYS B 1 53 ? 5.461 23.453 1.991 1 95.12 53 LYS B N 1
ATOM 1956 C CA . LYS B 1 53 ? 5.359 22.016 2.238 1 95.12 53 LYS B CA 1
ATOM 1957 C C . LYS B 1 53 ? 5.742 21.219 0.997 1 95.12 53 LYS B C 1
ATOM 1959 O O . LYS B 1 53 ? 6.34 20.141 1.103 1 95.12 53 LYS B O 1
ATOM 1964 N N . GLU B 1 54 ? 5.418 21.719 -0.152 1 95.12 54 GLU B N 1
ATOM 1965 C CA . GLU B 1 54 ? 5.793 21.094 -1.417 1 95.12 54 GLU B CA 1
ATOM 1966 C C . GLU B 1 54 ? 7.309 21.016 -1.564 1 95.12 54 GLU B C 1
ATOM 1968 O O . GLU B 1 54 ? 7.836 20.031 -2.092 1 95.12 54 GLU B O 1
ATOM 1973 N N . ASP B 1 55 ? 7.938 21.969 -1.077 1 96.81 55 ASP B N 1
ATOM 1974 C CA . AS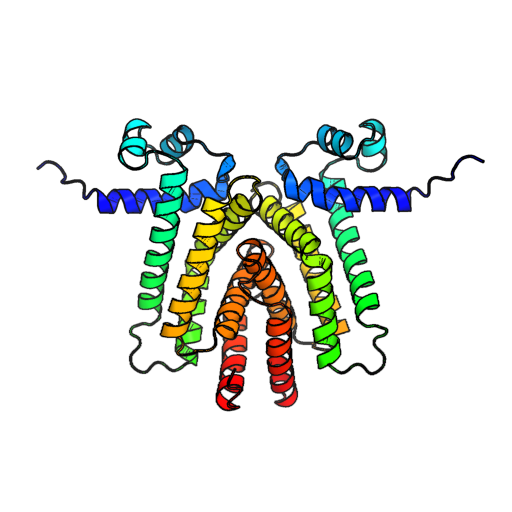P B 1 55 ? 9.398 21.953 -1.094 1 96.81 55 ASP B CA 1
ATOM 1975 C C . ASP B 1 55 ? 9.945 20.844 -0.185 1 96.81 55 ASP B C 1
ATOM 1977 O O . ASP B 1 55 ? 10.898 20.156 -0.544 1 96.81 55 ASP B O 1
ATOM 1981 N N . ILE B 1 56 ? 9.383 20.781 0.988 1 97.38 56 ILE B N 1
ATOM 1982 C CA . ILE B 1 56 ? 9.766 19.703 1.888 1 97.38 56 ILE B CA 1
ATOM 1983 C C . ILE B 1 56 ? 9.609 18.359 1.173 1 97.38 56 ILE B C 1
ATOM 1985 O O . ILE B 1 56 ? 10.523 17.531 1.191 1 97.38 56 ILE B O 1
ATOM 1989 N N . PHE B 1 57 ? 8.484 18.203 0.504 1 97.31 57 PHE B N 1
ATOM 1990 C CA . PHE B 1 57 ? 8.164 16.922 -0.126 1 97.31 57 PHE B CA 1
ATOM 1991 C C . PHE B 1 57 ? 9.148 16.609 -1.245 1 97.31 57 PHE B C 1
ATOM 1993 O O . PHE B 1 57 ? 9.664 15.492 -1.335 1 97.31 57 PHE B O 1
ATOM 2000 N N . LYS B 1 58 ? 9.406 17.562 -2.051 1 97.12 58 LYS B N 1
ATOM 2001 C CA . LYS B 1 58 ? 10.344 17.406 -3.162 1 97.12 58 LYS B CA 1
ATOM 2002 C C . LYS B 1 58 ? 11.719 16.969 -2.666 1 97.12 58 LYS B C 1
ATOM 2004 O O . LYS B 1 58 ? 12.32 16.062 -3.227 1 97.12 58 LYS B O 1
ATOM 2009 N N . GLU B 1 59 ? 12.141 17.609 -1.681 1 96.94 59 GLU B N 1
ATOM 2010 C CA . GLU B 1 59 ? 13.453 17.266 -1.138 1 96.94 59 GLU B CA 1
ATOM 2011 C C . GLU B 1 59 ? 13.406 15.938 -0.384 1 96.94 59 GLU B C 1
ATOM 2013 O O . GLU B 1 59 ? 14.398 15.203 -0.35 1 96.94 59 GLU B O 1
ATOM 2018 N N . LEU B 1 60 ? 12.328 15.68 0.209 1 97.62 60 LEU B N 1
ATOM 2019 C CA . LEU B 1 60 ? 12.148 14.445 0.968 1 97.62 60 LEU B CA 1
ATOM 2020 C C . LEU B 1 60 ? 12.289 13.227 0.064 1 97.62 60 LEU B C 1
ATOM 2022 O O . LEU B 1 60 ? 12.945 12.25 0.426 1 97.62 60 LEU B O 1
ATOM 2026 N N . VAL B 1 61 ? 11.672 13.25 -1.098 1 97.19 61 VAL B N 1
ATOM 2027 C CA . VAL B 1 61 ? 11.711 12.102 -2 1 97.19 61 VAL B CA 1
ATOM 2028 C C . VAL B 1 61 ? 13.156 11.836 -2.426 1 97.19 61 VAL B C 1
ATOM 2030 O O . VAL B 1 61 ? 13.578 10.68 -2.533 1 97.19 61 VAL B O 1
ATOM 2033 N N . LYS B 1 62 ? 13.906 12.875 -2.617 1 96 62 LYS B N 1
ATOM 2034 C CA . LYS B 1 62 ? 15.32 12.727 -2.941 1 96 62 LYS B CA 1
ATOM 2035 C C . LYS B 1 62 ? 16.109 12.172 -1.754 1 96 62 LYS B C 1
ATOM 2037 O O . LYS B 1 62 ? 16.938 11.281 -1.919 1 96 62 LYS B O 1
ATOM 2042 N N . PHE B 1 63 ? 15.844 12.734 -0.651 1 96.69 63 PHE B N 1
ATOM 2043 C CA . PHE B 1 63 ? 16.484 12.289 0.583 1 96.69 63 PHE B CA 1
ATOM 2044 C C . PHE B 1 63 ? 16.234 10.805 0.811 1 96.69 63 PHE B C 1
ATOM 2046 O O . PHE B 1 63 ? 17.172 10.055 1.109 1 96.69 63 PHE B O 1
ATOM 2053 N N . VAL B 1 64 ? 15.031 10.336 0.687 1 97.25 64 VAL B N 1
ATOM 2054 C CA . VAL B 1 64 ? 14.641 8.953 0.923 1 97.25 64 VAL B CA 1
ATOM 2055 C C . VAL B 1 64 ? 15.375 8.031 -0.051 1 97.25 64 VAL B C 1
ATOM 2057 O O . VAL B 1 64 ? 15.914 7 0.349 1 97.25 64 VAL B O 1
ATOM 2060 N N . LEU B 1 65 ? 15.367 8.375 -1.289 1 96.5 65 LEU B N 1
ATOM 2061 C CA . LEU B 1 65 ? 16.047 7.594 -2.309 1 96.5 65 LEU B CA 1
ATOM 2062 C C . LEU B 1 65 ? 17.531 7.445 -1.977 1 96.5 65 LEU B C 1
ATOM 2064 O O . LEU B 1 65 ? 18.078 6.336 -1.998 1 96.5 65 LEU B O 1
ATOM 2068 N N . ASN B 1 66 ? 18.156 8.562 -1.659 1 95.5 66 ASN B N 1
ATOM 2069 C CA . ASN B 1 66 ? 19.578 8.547 -1.351 1 95.5 66 ASN B CA 1
ATOM 2070 C C . ASN B 1 66 ? 19.875 7.719 -0.106 1 95.5 66 ASN B C 1
ATOM 2072 O O . ASN B 1 66 ? 20.844 6.969 -0.073 1 95.5 66 ASN B O 1
ATOM 2076 N N . LYS B 1 67 ? 19.094 7.871 0.842 1 95.94 67 LYS B N 1
ATOM 2077 C CA . LYS B 1 67 ? 19.266 7.109 2.076 1 95.94 67 LYS B CA 1
ATOM 2078 C C . LYS B 1 67 ? 19.109 5.613 1.825 1 95.94 67 LYS B C 1
ATOM 2080 O O . LYS B 1 67 ? 19.859 4.805 2.377 1 95.94 67 LYS B O 1
ATOM 2085 N N . ASP B 1 68 ? 18.141 5.242 1.026 1 96.06 68 ASP B N 1
ATOM 2086 C CA . ASP B 1 68 ? 17.906 3.832 0.737 1 96.06 68 ASP B CA 1
ATOM 2087 C C . ASP B 1 68 ? 19.062 3.236 -0.061 1 96.06 68 ASP B C 1
ATOM 2089 O O . ASP B 1 68 ? 19.422 2.076 0.134 1 96.06 68 ASP B O 1
ATOM 2093 N N . ILE B 1 69 ? 19.594 4.004 -0.966 1 94.12 69 ILE B N 1
ATOM 2094 C CA . ILE B 1 69 ? 20.766 3.562 -1.716 1 94.12 69 ILE B CA 1
ATOM 2095 C C . ILE B 1 69 ? 21.938 3.309 -0.757 1 94.12 69 ILE B C 1
ATOM 2097 O O . ILE B 1 69 ? 22.594 2.273 -0.836 1 94.12 69 ILE B O 1
ATOM 2101 N N . GLU B 1 70 ? 22.125 4.238 0.123 1 94.12 70 GLU B N 1
ATOM 2102 C CA . GLU B 1 70 ? 23.188 4.109 1.111 1 94.12 70 GLU B CA 1
ATOM 2103 C C . GLU B 1 70 ? 23 2.863 1.973 1 94.12 70 GLU B C 1
ATOM 2105 O O . GLU B 1 70 ? 23.938 2.104 2.199 1 94.12 70 GLU B O 1
ATOM 2110 N N . GLU B 1 71 ? 21.828 2.668 2.416 1 94.62 71 GLU B N 1
ATOM 2111 C CA . GLU B 1 71 ? 21.531 1.53 3.281 1 94.62 71 GLU B CA 1
ATOM 2112 C C . GLU B 1 71 ? 21.703 0.21 2.535 1 94.62 71 GLU B C 1
ATOM 2114 O O . GLU B 1 71 ? 22.156 -0.781 3.109 1 94.62 71 GLU B O 1
ATOM 2119 N N . LEU B 1 72 ? 21.281 0.187 1.297 1 93.19 72 LEU B N 1
ATOM 2120 C CA . LEU B 1 72 ? 21.453 -1.021 0.496 1 93.19 72 LEU B CA 1
ATOM 2121 C C . LEU B 1 72 ? 22.922 -1.37 0.351 1 93.19 72 LEU B C 1
ATOM 2123 O O . LEU B 1 72 ? 23.297 -2.545 0.4 1 93.19 72 LEU B O 1
ATOM 2127 N N . GLN B 1 73 ? 23.766 -0.379 0.204 1 89.69 73 GLN B N 1
ATOM 2128 C CA . GLN B 1 73 ? 25.219 -0.592 0.094 1 89.69 73 GLN B CA 1
ATOM 2129 C C . GLN B 1 73 ? 25.781 -1.165 1.389 1 89.69 73 GLN B C 1
ATOM 2131 O O . GLN B 1 73 ? 26.688 -2.002 1.356 1 89.69 73 GLN B O 1
ATOM 2136 N N . ILE B 1 74 ? 25.266 -0.756 2.48 1 90.5 74 ILE B N 1
ATOM 2137 C CA . ILE B 1 74 ? 25.703 -1.232 3.785 1 90.5 74 ILE B CA 1
ATOM 2138 C C . ILE B 1 74 ? 25.344 -2.705 3.949 1 90.5 74 ILE B C 1
ATOM 2140 O O . ILE B 1 74 ? 26.172 -3.51 4.395 1 90.5 74 ILE B O 1
ATOM 2144 N N . HIS B 1 75 ? 24.141 -3.027 3.564 1 89.88 75 HIS B N 1
ATOM 2145 C CA . HIS B 1 75 ? 23.656 -4.395 3.732 1 89.88 75 HIS B CA 1
ATOM 2146 C C . HIS B 1 75 ? 24.312 -5.336 2.729 1 89.88 75 HIS B C 1
ATOM 2148 O O . HIS B 1 75 ? 24.406 -6.543 2.969 1 89.88 75 HIS B O 1
ATOM 2154 N N . SER B 1 76 ? 24.734 -4.84 1.609 1 86.56 76 SER B N 1
ATOM 2155 C CA . SER B 1 76 ? 25.344 -5.66 0.573 1 86.56 76 SER B CA 1
ATOM 2156 C C . SER B 1 76 ? 26.844 -5.816 0.815 1 86.56 76 SER B C 1
ATOM 2158 O O . SER B 1 76 ? 27.516 -6.582 0.115 1 86.56 76 SER B O 1
ATOM 2160 N N . LYS B 1 77 ? 27.375 -5.52 2.068 1 74.44 77 LYS B N 1
ATOM 2161 C CA . LYS B 1 77 ? 28.766 -5.617 2.482 1 74.44 77 LYS B CA 1
ATOM 2162 C C . LYS B 1 77 ? 29.703 -5.484 1.287 1 74.44 77 LYS B C 1
ATOM 2164 O O . LYS B 1 77 ? 30.734 -6.176 1.21 1 74.44 77 LYS B O 1
ATOM 2169 N N . GLY B 1 78 ? 29.484 -4.754 0.305 1 61.19 78 GLY B N 1
ATOM 2170 C CA . GLY B 1 78 ? 30.328 -4.625 -0.878 1 61.19 78 GLY B CA 1
ATOM 2171 C C . GLY B 1 78 ? 30.062 -5.703 -1.914 1 61.19 78 GLY B C 1
ATOM 2172 O O . GLY B 1 78 ? 29.547 -6.773 -1.589 1 61.19 78 GLY B O 1
ATOM 2173 N N . ASP B 1 79 ? 29.438 -5.387 -3.148 1 59.31 79 ASP B N 1
ATOM 2174 C CA . ASP B 1 79 ? 28.969 -6.102 -4.332 1 59.31 79 ASP B CA 1
ATOM 2175 C C . ASP B 1 79 ? 29.953 -7.215 -4.719 1 59.31 79 ASP B C 1
ATOM 2177 O O . ASP B 1 79 ? 29.547 -8.234 -5.273 1 59.31 79 ASP B O 1
ATOM 2181 N N . LEU B 1 80 ? 31.188 -7.215 -4.184 1 60.12 80 LEU B N 1
ATOM 2182 C CA . LEU B 1 80 ? 32.156 -8.023 -4.918 1 60.12 80 LEU B CA 1
ATOM 2183 C C . LEU B 1 80 ? 31.938 -9.508 -4.645 1 60.12 80 LEU B C 1
ATOM 2185 O O . LEU B 1 80 ? 31.969 -9.945 -3.49 1 60.12 80 LEU B O 1
ATOM 2189 N N . GLY B 1 81 ? 31.406 -10.219 -5.645 1 68.75 81 GLY B N 1
ATOM 2190 C CA . GLY B 1 81 ? 31.312 -11.664 -5.715 1 68.75 81 GLY B CA 1
ATOM 2191 C C . GLY B 1 81 ? 30 -12.203 -5.152 1 68.75 81 GLY B C 1
ATOM 2192 O O . GLY B 1 81 ? 29.859 -13.406 -4.945 1 68.75 81 GLY B O 1
ATOM 2193 N N . GLN B 1 82 ? 29.109 -11.312 -4.891 1 84.31 82 GLN B N 1
ATOM 2194 C CA . GLN B 1 82 ? 27.859 -11.781 -4.289 1 84.31 82 GLN B CA 1
ATOM 2195 C C . GLN B 1 82 ? 27 -12.531 -5.305 1 84.31 82 GLN B C 1
ATOM 2197 O O . GLN B 1 82 ? 26.922 -12.133 -6.473 1 84.31 82 GLN B O 1
ATOM 2202 N N . THR B 1 83 ? 26.531 -13.656 -4.809 1 88.56 83 THR B N 1
ATOM 2203 C CA . THR B 1 83 ? 25.562 -14.398 -5.617 1 88.56 83 THR B CA 1
ATOM 2204 C C . THR B 1 83 ? 24.234 -13.648 -5.699 1 88.56 83 THR B C 1
ATOM 2206 O O . THR B 1 83 ? 24 -12.719 -4.922 1 88.56 83 THR B O 1
ATOM 2209 N N . LEU B 1 84 ? 23.469 -13.953 -6.68 1 89.75 84 LEU B N 1
ATOM 2210 C CA . LEU B 1 84 ? 22.125 -13.383 -6.805 1 89.75 84 LEU B CA 1
ATOM 2211 C C . LEU B 1 84 ? 21.344 -13.57 -5.512 1 89.75 84 LEU B C 1
ATOM 2213 O O . LEU B 1 84 ? 20.641 -12.664 -5.07 1 89.75 84 LEU B O 1
ATOM 2217 N N . GLU B 1 85 ? 21.531 -14.742 -4.918 1 90.25 85 GLU B N 1
ATOM 2218 C CA . GLU B 1 85 ? 20.828 -15.07 -3.684 1 90.25 85 GLU B CA 1
ATOM 2219 C C . GLU B 1 85 ? 21.203 -14.102 -2.562 1 90.25 85 GLU B C 1
ATOM 2221 O O . GLU B 1 85 ? 20.312 -13.602 -1.853 1 90.25 85 GLU B O 1
ATOM 2226 N N . THR B 1 86 ? 22.438 -13.867 -2.438 1 91.88 86 THR B N 1
ATOM 2227 C CA . THR B 1 86 ? 22.891 -12.984 -1.369 1 91.88 86 THR B CA 1
ATOM 2228 C C . THR B 1 86 ? 22.422 -11.555 -1.627 1 91.88 86 THR B C 1
ATOM 2230 O O . THR B 1 86 ? 22.141 -10.812 -0.688 1 91.88 86 THR B O 1
ATOM 2233 N N . ARG B 1 87 ? 22.391 -11.164 -2.889 1 93.44 87 ARG B N 1
ATOM 2234 C CA . ARG B 1 87 ? 21.922 -9.828 -3.24 1 93.44 87 ARG B CA 1
ATOM 2235 C C . ARG B 1 87 ? 20.438 -9.664 -2.916 1 93.44 87 ARG B C 1
ATOM 2237 O O . ARG B 1 87 ? 20.016 -8.617 -2.428 1 93.44 87 ARG B O 1
ATOM 2244 N N . ILE B 1 88 ? 19.688 -10.703 -3.17 1 94.06 88 ILE B N 1
ATOM 2245 C CA . ILE B 1 88 ? 18.266 -10.695 -2.828 1 94.06 88 ILE B CA 1
ATOM 2246 C C . ILE B 1 88 ? 18.109 -10.625 -1.312 1 94.06 88 ILE B C 1
ATOM 2248 O O . ILE B 1 88 ? 17.312 -9.828 -0.804 1 94.06 88 ILE B O 1
ATOM 2252 N N . GLU B 1 89 ? 18.844 -11.375 -0.616 1 93.44 89 GLU B N 1
ATOM 2253 C CA . GLU B 1 89 ? 18.766 -11.406 0.842 1 93.44 89 GLU B CA 1
ATOM 2254 C C . GLU B 1 89 ? 19.078 -10.031 1.434 1 93.44 89 GLU B C 1
ATOM 2256 O O . GLU B 1 89 ? 18.406 -9.586 2.371 1 93.44 89 GLU B O 1
ATOM 2261 N N . SER B 1 90 ? 20.109 -9.367 0.886 1 93.94 90 SER B N 1
ATOM 2262 C CA . SER B 1 90 ? 20.484 -8.055 1.392 1 93.94 90 SER B CA 1
ATOM 2263 C C . SER B 1 90 ? 19.359 -7.047 1.229 1 93.94 90 SER B C 1
ATOM 2265 O O . SER B 1 90 ? 19.141 -6.195 2.096 1 93.94 90 SER B O 1
ATOM 2267 N N . LEU B 1 91 ? 18.656 -7.133 0.136 1 95.12 91 LEU B N 1
ATOM 2268 C CA . LEU B 1 91 ? 17.531 -6.254 -0.116 1 95.12 91 LEU B CA 1
ATOM 2269 C C . LEU B 1 91 ? 16.438 -6.441 0.941 1 95.12 91 LEU B C 1
ATOM 2271 O O . LEU B 1 91 ? 15.984 -5.473 1.547 1 95.12 91 LEU B O 1
ATOM 2275 N N . PHE B 1 92 ? 16.094 -7.664 1.228 1 95.81 92 PHE B N 1
ATOM 2276 C CA . PHE B 1 92 ? 15.016 -7.945 2.17 1 95.81 92 PHE B CA 1
ATOM 2277 C C . PHE B 1 92 ? 15.469 -7.695 3.602 1 95.81 92 PHE B C 1
ATOM 2279 O O . PHE B 1 92 ? 14.672 -7.285 4.449 1 95.81 92 PHE B O 1
ATOM 2286 N N . GLN B 1 93 ? 16.688 -7.91 3.875 1 94.69 93 GLN B N 1
ATOM 2287 C CA . GLN B 1 93 ? 17.234 -7.582 5.188 1 94.69 93 GLN B CA 1
ATOM 2288 C C . GLN B 1 93 ? 17.156 -6.082 5.461 1 94.69 93 GLN B C 1
ATOM 2290 O O . GLN B 1 93 ? 16.828 -5.664 6.574 1 94.69 93 GLN B O 1
ATOM 2295 N N . MET B 1 94 ? 17.516 -5.34 4.465 1 96.31 94 MET B N 1
ATOM 2296 C CA . MET B 1 94 ? 17.406 -3.891 4.598 1 96.31 94 MET B CA 1
ATOM 2297 C C . MET B 1 94 ? 15.969 -3.482 4.922 1 96.31 94 MET B C 1
ATOM 2299 O O . MET B 1 94 ? 15.742 -2.686 5.832 1 96.31 94 MET B O 1
ATOM 2303 N N . VAL B 1 95 ? 14.992 -4.035 4.184 1 97.31 95 VAL B N 1
ATOM 2304 C CA . VAL B 1 95 ? 13.586 -3.707 4.391 1 97.31 95 VAL B CA 1
ATOM 2305 C C . VAL B 1 95 ? 13.156 -4.133 5.793 1 97.31 95 VAL B C 1
ATOM 2307 O O . VAL B 1 95 ? 12.461 -3.387 6.488 1 97.31 95 VAL B O 1
ATOM 2310 N N . GLN B 1 96 ? 13.594 -5.312 6.172 1 96.19 96 GLN B N 1
ATOM 2311 C CA . GLN B 1 96 ? 13.25 -5.828 7.496 1 96.19 96 GLN B CA 1
ATOM 2312 C C . GLN B 1 96 ? 13.805 -4.93 8.594 1 96.19 96 GLN B C 1
ATOM 2314 O O . GLN B 1 96 ? 13.109 -4.617 9.562 1 96.19 96 GLN B O 1
ATOM 2319 N N . ALA B 1 97 ? 15.016 -4.508 8.461 1 96.38 97 ALA B N 1
ATOM 2320 C CA . ALA B 1 97 ? 15.703 -3.695 9.469 1 96.38 97 ALA B CA 1
ATOM 2321 C C . ALA B 1 97 ? 15.062 -2.312 9.578 1 96.38 97 ALA B C 1
ATOM 2323 O O . ALA B 1 97 ? 15.188 -1.646 10.609 1 96.38 97 ALA B O 1
ATOM 2324 N N . ARG B 1 98 ? 14.422 -1.907 8.555 1 97.25 98 ARG B N 1
ATOM 2325 C CA . ARG B 1 98 ? 13.828 -0.574 8.492 1 97.25 98 ARG B CA 1
ATOM 2326 C C . ARG B 1 98 ? 12.328 -0.648 8.234 1 97.25 98 ARG B C 1
ATOM 2328 O O . ARG B 1 98 ? 11.781 0.164 7.48 1 97.25 98 ARG B O 1
ATOM 2335 N N . GLU B 1 99 ? 11.719 -1.602 8.758 1 96.75 99 GLU B N 1
ATOM 2336 C CA . GLU B 1 99 ? 10.328 -1.896 8.445 1 96.75 99 GLU B CA 1
ATOM 2337 C C . GLU B 1 99 ? 9.422 -0.713 8.781 1 96.75 99 GLU B C 1
ATOM 2339 O O . GLU B 1 99 ? 8.578 -0.322 7.973 1 96.75 99 GLU B O 1
ATOM 2344 N N . ALA B 1 100 ? 9.57 -0.122 10.008 1 96.38 100 ALA B N 1
ATOM 2345 C CA . ALA B 1 100 ? 8.75 1.018 10.406 1 96.38 100 ALA B CA 1
ATOM 2346 C C . ALA B 1 100 ? 8.906 2.176 9.422 1 96.38 100 ALA B C 1
ATOM 2348 O O . ALA B 1 100 ? 7.93 2.861 9.109 1 96.38 100 ALA B O 1
ATOM 2349 N N . TYR B 1 101 ? 10.109 2.348 9.031 1 97.31 101 TYR B N 1
ATOM 2350 C CA . TYR B 1 101 ? 10.414 3.385 8.047 1 97.31 101 TYR B CA 1
ATOM 2351 C C . TYR B 1 101 ? 9.656 3.15 6.75 1 97.31 101 TYR B C 1
ATOM 2353 O O . TYR B 1 101 ? 9.008 4.062 6.23 1 97.31 101 TYR B O 1
ATOM 2361 N N . PHE B 1 102 ? 9.648 1.986 6.223 1 97.75 102 PHE B N 1
ATOM 2362 C CA . PHE B 1 102 ? 8.977 1.678 4.965 1 97.75 102 PHE B CA 1
ATOM 2363 C C . PHE B 1 102 ? 7.465 1.728 5.125 1 97.75 102 PHE B C 1
ATOM 2365 O O . PHE B 1 102 ? 6.75 2.102 4.195 1 97.75 102 PHE B O 1
ATOM 2372 N N . GLN B 1 103 ? 6.965 1.338 6.277 1 97.31 103 GLN B N 1
ATOM 2373 C CA . GLN B 1 103 ? 5.543 1.514 6.555 1 97.31 103 GLN B CA 1
ATOM 2374 C C . GLN B 1 103 ? 5.148 2.984 6.484 1 97.31 103 GLN B C 1
ATOM 2376 O O . GLN B 1 103 ? 4.121 3.33 5.895 1 97.31 103 GLN B O 1
ATOM 2381 N N . ASN B 1 104 ? 5.965 3.863 7.078 1 97.44 104 ASN B N 1
ATOM 2382 C CA . ASN B 1 104 ? 5.703 5.297 7.031 1 97.44 104 ASN B CA 1
ATOM 2383 C C . ASN B 1 104 ? 5.691 5.816 5.598 1 97.44 104 ASN B C 1
ATOM 2385 O O . ASN B 1 104 ? 4.859 6.656 5.242 1 97.44 104 ASN B O 1
ATOM 2389 N N . LEU B 1 105 ? 6.613 5.328 4.785 1 97.62 105 LEU B N 1
ATOM 2390 C CA . LEU B 1 105 ? 6.652 5.75 3.391 1 97.62 105 LEU B CA 1
ATOM 2391 C C . LEU B 1 105 ? 5.367 5.348 2.668 1 97.62 105 LEU B C 1
ATOM 2393 O O . LEU B 1 105 ? 4.844 6.117 1.856 1 97.62 105 LEU B O 1
ATOM 2397 N N . LEU B 1 106 ? 4.836 4.18 2.98 1 97.44 106 LEU B N 1
ATOM 2398 C CA . LEU B 1 106 ? 3.598 3.719 2.363 1 97.44 106 LEU B CA 1
ATOM 2399 C C . LEU B 1 106 ? 2.428 4.609 2.768 1 97.44 106 LEU B C 1
ATOM 2401 O O . LEU B 1 106 ? 1.565 4.922 1.944 1 97.44 106 LEU B O 1
ATOM 2405 N N . TYR B 1 107 ? 2.404 4.988 4.047 1 96.19 107 TYR B N 1
ATOM 2406 C CA . TYR B 1 107 ? 1.357 5.895 4.504 1 96.19 107 TYR B CA 1
ATOM 2407 C C . TYR B 1 107 ? 1.404 7.215 3.742 1 96.19 107 TYR B C 1
ATOM 2409 O O . TYR B 1 107 ? 0.365 7.742 3.342 1 96.19 107 TYR B O 1
ATOM 2417 N N . ILE B 1 108 ? 2.566 7.746 3.547 1 96.44 108 ILE B N 1
ATOM 2418 C CA . ILE B 1 108 ? 2.73 9.008 2.836 1 96.44 108 ILE B CA 1
ATOM 2419 C C . ILE B 1 108 ? 2.279 8.852 1.386 1 96.44 108 ILE B C 1
ATOM 2421 O O . ILE B 1 108 ? 1.552 9.695 0.859 1 96.44 108 ILE B O 1
ATOM 2425 N N . ILE B 1 109 ? 2.695 7.742 0.745 1 96.38 109 ILE B N 1
ATOM 2426 C CA . ILE B 1 109 ? 2.32 7.457 -0.637 1 96.38 109 ILE B CA 1
ATOM 2427 C C . ILE B 1 109 ? 0.799 7.441 -0.765 1 96.38 109 ILE B C 1
ATOM 2429 O O . ILE B 1 109 ? 0.237 8.102 -1.646 1 96.38 109 ILE B O 1
ATOM 2433 N N . CYS B 1 110 ? 0.139 6.762 0.101 1 94.56 110 CYS B N 1
ATOM 2434 C CA . CYS B 1 110 ? -1.313 6.641 0.049 1 94.56 110 CYS B CA 1
ATOM 2435 C C . CYS B 1 110 ? -1.979 7.992 0.297 1 94.56 110 CYS B C 1
ATOM 2437 O O . CYS B 1 110 ? -2.918 8.367 -0.411 1 94.56 110 CYS B O 1
ATOM 2439 N N . ASP B 1 111 ? -1.449 8.68 1.264 1 92.75 111 ASP B N 1
ATOM 2440 C CA . ASP B 1 111 ? -2.018 9.977 1.619 1 92.75 111 ASP B CA 1
ATOM 2441 C C . ASP B 1 111 ? -1.955 10.945 0.44 1 92.75 111 ASP B C 1
ATOM 2443 O O . ASP B 1 111 ? -2.947 11.609 0.118 1 92.75 111 ASP B O 1
ATOM 2447 N N . VAL B 1 112 ? -0.841 11.016 -0.157 1 94.44 112 VAL B N 1
ATOM 2448 C CA . VAL B 1 112 ? -0.625 11.945 -1.257 1 94.44 112 VAL B CA 1
ATOM 2449 C C . VAL B 1 112 ? -1.438 11.508 -2.473 1 94.44 112 VAL B C 1
ATOM 2451 O O . VAL B 1 112 ? -2.016 12.344 -3.174 1 94.44 112 VAL B O 1
ATOM 2454 N N . SER B 1 113 ? -1.512 10.25 -2.691 1 93.25 113 SER B N 1
ATOM 2455 C CA . SER B 1 113 ? -2.133 9.727 -3.902 1 93.25 113 SER B CA 1
ATOM 2456 C C . SER B 1 113 ? -3.648 9.891 -3.861 1 93.25 113 SER B C 1
ATOM 2458 O O . SER B 1 113 ? -4.301 9.969 -4.906 1 93.25 113 SER B O 1
ATOM 2460 N N . ARG B 1 114 ? -4.184 9.867 -2.736 1 89.12 114 ARG B N 1
ATOM 2461 C CA . ARG B 1 114 ? -5.633 9.93 -2.584 1 89.12 114 ARG B CA 1
ATOM 2462 C C . ARG B 1 114 ? -6.148 11.344 -2.832 1 89.12 114 ARG B C 1
ATOM 2464 O O . ARG B 1 114 ? -7.332 11.539 -3.123 1 89.12 114 ARG B O 1
ATOM 2471 N N . LEU B 1 115 ? -5.371 12.312 -2.699 1 86.5 115 LEU B N 1
ATOM 2472 C CA . LEU B 1 115 ? -5.789 13.703 -2.768 1 86.5 115 LEU B CA 1
ATOM 2473 C C . LEU B 1 115 ? -5.926 14.164 -4.215 1 86.5 115 LEU B C 1
ATOM 2475 O O . LEU B 1 115 ? -5.125 13.773 -5.07 1 86.5 115 LEU B O 1
ATOM 2479 N N . LYS B 1 116 ? -7.121 14.945 -4.254 1 79.31 116 LYS B N 1
ATOM 2480 C CA . LYS B 1 116 ? -7.418 15.516 -5.566 1 79.31 116 LYS B CA 1
ATOM 2481 C C . LYS B 1 116 ? -6.578 16.766 -5.828 1 79.31 116 LYS B C 1
ATOM 2483 O O . LYS B 1 116 ? -6.281 17.516 -4.906 1 79.31 116 LYS B O 1
ATOM 2488 N N . ASN B 1 117 ? -5.5 16.969 -6.32 1 80 117 ASN B N 1
ATOM 2489 C CA . ASN B 1 117 ? -4.754 18.156 -6.723 1 80 117 ASN B CA 1
ATOM 2490 C C . ASN B 1 117 ? -3.287 18.062 -6.312 1 80 117 ASN B C 1
ATOM 2492 O O . ASN B 1 117 ? -2.652 19.078 -6.02 1 80 117 ASN B O 1
ATOM 2496 N N . HIS B 1 118 ? -2.975 16.953 -6.215 1 89 118 HIS B N 1
ATOM 2497 C CA . HIS B 1 118 ? -1.576 16.734 -5.859 1 89 118 HIS B CA 1
ATOM 2498 C C . HIS B 1 118 ? -0.875 15.875 -6.91 1 89 118 HIS B C 1
ATOM 2500 O O . HIS B 1 118 ? -0.15 14.938 -6.566 1 89 118 HIS B O 1
ATOM 2506 N N . GLU B 1 119 ? -1.113 16.266 -8.109 1 91.31 119 GLU B N 1
ATOM 2507 C CA . GLU B 1 119 ? -0.58 15.5 -9.227 1 91.31 119 GLU B CA 1
ATOM 2508 C C . GLU B 1 119 ? 0.938 15.633 -9.32 1 91.31 119 GLU B C 1
ATOM 2510 O O . GLU B 1 119 ? 1.626 14.695 -9.727 1 91.31 119 GLU B O 1
ATOM 2515 N N . GLU B 1 120 ? 1.417 16.797 -8.969 1 93.5 120 GLU B N 1
ATOM 2516 C CA . GLU B 1 120 ? 2.863 16.984 -8.992 1 93.5 120 GLU B CA 1
ATOM 2517 C C . GLU B 1 120 ? 3.557 16.062 -8 1 93.5 120 GLU B C 1
ATOM 2519 O O . GLU B 1 120 ? 4.555 15.414 -8.336 1 93.5 120 GLU B O 1
ATOM 2524 N N . GLU B 1 121 ? 3.055 16.016 -6.793 1 94.94 121 GLU B N 1
ATOM 2525 C CA . GLU B 1 121 ? 3.615 15.125 -5.781 1 94.94 121 GLU B CA 1
ATOM 2526 C C . GLU B 1 121 ? 3.51 13.664 -6.219 1 94.94 121 GLU B C 1
ATOM 2528 O O . GLU B 1 121 ? 4.449 12.883 -6.031 1 94.94 121 GLU B O 1
ATOM 2533 N N . LYS B 1 122 ? 2.363 13.344 -6.785 1 94.31 122 LYS B N 1
ATOM 2534 C CA . LYS B 1 122 ? 2.176 11.992 -7.293 1 94.31 122 LYS B CA 1
ATOM 2535 C C . LYS B 1 122 ? 3.223 11.648 -8.352 1 94.31 122 LYS B C 1
ATOM 2537 O O . LYS B 1 122 ? 3.775 10.547 -8.352 1 94.31 122 LYS B O 1
ATOM 2542 N N . SER B 1 123 ? 3.463 12.586 -9.203 1 95.19 123 SER B N 1
ATOM 2543 C CA . SER B 1 123 ? 4.457 12.391 -10.25 1 95.19 123 SER B CA 1
ATOM 2544 C C . SER B 1 123 ? 5.855 12.234 -9.664 1 95.19 123 SER B C 1
ATOM 2546 O O . SER B 1 123 ? 6.66 11.445 -10.164 1 95.19 123 SER B O 1
ATOM 2548 N N . LEU B 1 124 ? 6.145 12.953 -8.641 1 96.19 124 LEU B N 1
ATOM 2549 C CA . LEU B 1 124 ? 7.438 12.844 -7.969 1 96.19 124 LEU B CA 1
ATOM 2550 C C . LEU B 1 124 ? 7.625 11.453 -7.371 1 96.19 124 LEU B C 1
ATOM 2552 O O . LEU B 1 124 ? 8.703 10.867 -7.477 1 96.19 124 LEU B O 1
ATOM 2556 N N . ILE B 1 125 ? 6.59 10.922 -6.766 1 97.25 125 ILE B N 1
ATOM 2557 C CA . ILE B 1 125 ? 6.66 9.578 -6.199 1 97.25 125 ILE B CA 1
ATOM 2558 C C . ILE B 1 125 ? 6.852 8.555 -7.316 1 97.25 125 ILE B C 1
ATOM 2560 O O . ILE B 1 125 ? 7.688 7.656 -7.207 1 97.25 125 I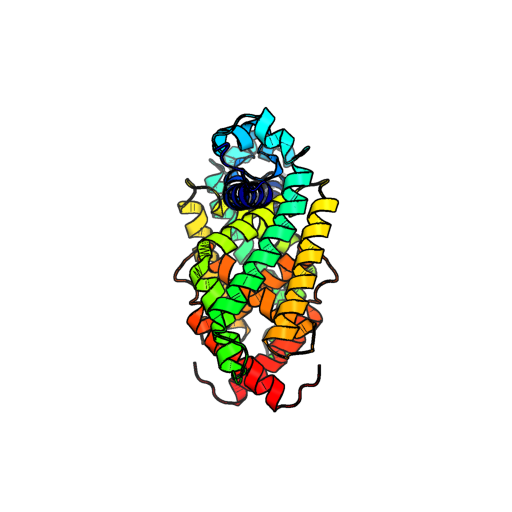LE B O 1
ATOM 2564 N N . ALA B 1 126 ? 6.09 8.75 -8.391 1 96.69 126 ALA B N 1
ATOM 2565 C CA . ALA B 1 126 ? 6.203 7.848 -9.531 1 96.69 126 ALA B CA 1
ATOM 2566 C C . ALA B 1 126 ? 7.629 7.828 -10.078 1 96.69 126 ALA B C 1
ATOM 2568 O O . ALA B 1 126 ? 8.172 6.762 -10.375 1 96.69 126 ALA B O 1
ATOM 2569 N N . ASP B 1 127 ? 8.211 8.938 -10.164 1 96.5 127 ASP B N 1
ATOM 2570 C CA . ASP B 1 127 ? 9.586 9.047 -10.641 1 96.5 127 ASP B CA 1
ATOM 2571 C C . ASP B 1 127 ? 10.562 8.375 -9.68 1 96.5 127 ASP B C 1
ATOM 2573 O O . ASP B 1 127 ? 11.555 7.781 -10.102 1 96.5 127 ASP B O 1
ATOM 2577 N N . THR B 1 128 ? 10.266 8.492 -8.461 1 96.81 128 THR B N 1
ATOM 2578 C CA . THR B 1 128 ? 11.102 7.848 -7.457 1 96.81 128 THR B CA 1
ATOM 2579 C C . THR B 1 128 ? 11.023 6.328 -7.578 1 96.81 128 THR B C 1
ATOM 2581 O O . THR B 1 128 ? 12.031 5.637 -7.441 1 96.81 128 THR B O 1
ATOM 2584 N N . ILE B 1 129 ? 9.875 5.785 -7.852 1 96.81 129 ILE B N 1
ATOM 2585 C CA . ILE B 1 129 ? 9.703 4.352 -8.047 1 96.81 129 ILE B CA 1
ATOM 2586 C C . ILE B 1 129 ? 10.516 3.896 -9.258 1 96.81 129 ILE B C 1
ATOM 2588 O O . ILE B 1 129 ? 11.141 2.834 -9.234 1 96.81 129 ILE B O 1
ATOM 2592 N N . LYS B 1 130 ? 10.5 4.73 -10.289 1 96.19 130 LYS B N 1
ATOM 2593 C CA . LYS B 1 130 ? 11.328 4.422 -11.453 1 96.19 130 LYS B CA 1
ATOM 2594 C C . LYS B 1 130 ? 12.805 4.344 -11.078 1 96.19 130 LYS B C 1
ATOM 2596 O O . LYS B 1 130 ? 13.539 3.492 -11.586 1 96.19 130 LYS B O 1
ATOM 2601 N N . GLU B 1 131 ? 13.203 5.211 -10.266 1 96.44 131 GLU B N 1
ATOM 2602 C CA . GLU B 1 131 ? 14.586 5.184 -9.797 1 96.44 131 GLU B CA 1
ATOM 2603 C C . GLU B 1 131 ? 14.875 3.92 -8.992 1 96.44 131 GLU B C 1
ATOM 2605 O O . GLU B 1 131 ? 15.961 3.352 -9.086 1 96.44 131 GLU B O 1
ATOM 2610 N N . TYR B 1 132 ? 13.93 3.473 -8.219 1 96.38 132 TYR B N 1
ATOM 2611 C CA . TYR B 1 132 ? 14.094 2.223 -7.484 1 96.38 132 TYR B CA 1
ATOM 2612 C C . TYR B 1 132 ? 14.266 1.048 -8.438 1 96.38 132 TYR B C 1
ATOM 2614 O O . TYR B 1 132 ? 15.023 0.117 -8.164 1 96.38 132 TYR B O 1
ATOM 2622 N N . VAL B 1 133 ? 13.531 1.08 -9.5 1 96 133 VAL B N 1
ATOM 2623 C CA . VAL B 1 133 ? 13.672 0.034 -10.508 1 96 133 VAL B CA 1
ATOM 2624 C C . VAL B 1 133 ? 15.109 0.002 -11.023 1 96 133 VAL B C 1
ATOM 2626 O O . VAL B 1 133 ? 15.711 -1.07 -11.141 1 96 133 VAL B O 1
ATOM 2629 N N . HIS B 1 134 ? 15.641 1.167 -11.258 1 95.19 134 HIS B N 1
ATOM 2630 C CA . HIS B 1 134 ? 17.016 1.266 -11.734 1 95.19 134 HIS B CA 1
ATOM 2631 C C . HIS B 1 134 ? 18 0.74 -10.688 1 95.19 134 HIS B C 1
ATOM 2633 O O . HIS B 1 134 ? 18.922 0.002 -11.016 1 95.19 134 HIS B O 1
ATOM 2639 N N . ILE B 1 135 ? 17.797 1.048 -9.516 1 94.06 135 ILE B N 1
ATOM 2640 C CA . ILE B 1 135 ? 18.656 0.621 -8.422 1 94.06 135 ILE B CA 1
ATOM 2641 C C . ILE B 1 135 ? 18.625 -0.901 -8.297 1 94.06 135 ILE B C 1
ATOM 2643 O O . ILE B 1 135 ? 19.672 -1.543 -8.164 1 94.06 135 ILE B O 1
ATOM 2647 N N . ILE B 1 136 ? 17.422 -1.465 -8.312 1 93.56 136 ILE B N 1
ATOM 2648 C CA . ILE B 1 136 ? 17.266 -2.91 -8.203 1 93.56 136 ILE B CA 1
ATOM 2649 C C . ILE B 1 136 ? 17.922 -3.594 -9.406 1 93.56 136 ILE B C 1
ATOM 2651 O O . ILE B 1 136 ? 18.578 -4.625 -9.25 1 93.56 136 ILE B O 1
ATOM 2655 N N . THR B 1 137 ? 17.75 -3.002 -10.586 1 93.69 137 THR B N 1
ATOM 2656 C CA . THR B 1 137 ? 18.391 -3.506 -11.789 1 93.69 137 THR B CA 1
ATOM 2657 C C . THR B 1 137 ? 19.906 -3.613 -11.586 1 93.69 137 THR B C 1
ATOM 2659 O O . THR B 1 137 ? 20.5 -4.66 -11.844 1 93.69 137 THR B O 1
ATOM 2662 N N . LYS B 1 138 ? 20.5 -2.584 -11.055 1 92.44 138 LYS B N 1
ATOM 2663 C CA . LYS B 1 138 ? 21.938 -2.551 -10.828 1 92.44 138 LYS B CA 1
ATOM 2664 C C . LYS B 1 138 ? 22.344 -3.523 -9.727 1 92.44 138 LYS B C 1
ATOM 2666 O O . LYS B 1 138 ? 23.359 -4.215 -9.844 1 92.44 138 LYS B O 1
ATOM 2671 N N . HIS B 1 139 ? 21.562 -3.592 -8.695 1 92.81 139 HIS B N 1
ATOM 2672 C CA . HIS B 1 139 ? 21.906 -4.414 -7.539 1 92.81 139 HIS B CA 1
ATOM 2673 C C . HIS B 1 139 ? 21.766 -5.898 -7.859 1 92.81 139 HIS B C 1
ATOM 2675 O O . HIS B 1 139 ? 22.641 -6.695 -7.488 1 92.81 139 HIS B O 1
ATOM 2681 N N . LEU B 1 140 ? 20.766 -6.293 -8.602 1 91.88 140 LEU B N 1
ATOM 2682 C CA . LEU B 1 140 ? 20.453 -7.703 -8.812 1 91.88 140 LEU B CA 1
ATOM 2683 C C . LEU B 1 140 ? 21.016 -8.195 -10.141 1 91.88 140 LEU B C 1
ATOM 2685 O O . LEU B 1 140 ? 21.172 -9.398 -10.344 1 91.88 140 LEU B O 1
ATOM 2689 N N . GLY B 1 141 ? 21.266 -7.281 -11.047 1 90 141 GLY B N 1
ATOM 2690 C CA . GLY B 1 141 ? 21.703 -7.664 -12.375 1 90 141 GLY B CA 1
ATOM 2691 C C . GLY B 1 141 ? 20.578 -8.195 -13.242 1 90 141 GLY B C 1
ATOM 2692 O O . GLY B 1 141 ? 20.812 -8.906 -14.219 1 90 141 GLY B O 1
ATOM 2693 N N . VAL B 1 142 ? 19.344 -7.984 -12.859 1 88.94 142 VAL B N 1
ATOM 2694 C CA . VAL B 1 142 ? 18.172 -8.367 -13.641 1 88.94 142 VAL B CA 1
ATOM 2695 C C . VAL B 1 142 ? 17.75 -7.211 -14.531 1 88.94 142 VAL B C 1
ATOM 2697 O O . VAL B 1 142 ? 17.344 -6.152 -14.047 1 88.94 142 VAL B O 1
ATOM 2700 N N . THR B 1 143 ? 17.75 -7.395 -15.867 1 89.75 143 THR B N 1
ATOM 2701 C CA . THR B 1 143 ? 17.594 -6.277 -16.781 1 89.75 143 THR B CA 1
ATOM 2702 C C . THR B 1 143 ? 16.141 -6.109 -17.188 1 89.75 143 THR B C 1
ATOM 2704 O O . THR B 1 143 ? 15.758 -5.078 -17.75 1 89.75 143 THR B O 1
ATOM 2707 N N . ASN B 1 144 ? 15.258 -7.043 -16.906 1 88.62 144 ASN B N 1
ATOM 2708 C CA . ASN B 1 144 ? 13.844 -6.938 -17.266 1 88.62 144 ASN B CA 1
ATOM 2709 C C . ASN B 1 144 ? 13.102 -5.977 -16.344 1 88.62 144 ASN B C 1
ATOM 2711 O O . ASN B 1 144 ? 12.914 -6.273 -15.156 1 88.62 144 ASN B O 1
ATOM 2715 N N . PRO B 1 145 ? 12.617 -4.895 -16.828 1 89 145 PRO B N 1
ATOM 2716 C CA . PRO B 1 145 ? 11.977 -3.898 -15.961 1 89 145 PRO B CA 1
ATOM 2717 C C . PRO B 1 145 ? 10.695 -4.414 -15.312 1 89 145 PRO B C 1
ATOM 2719 O O . PRO B 1 145 ? 10.383 -4.047 -14.18 1 89 145 PRO B O 1
ATOM 2722 N N . ALA B 1 146 ? 10.008 -5.203 -16.062 1 89.25 146 ALA B N 1
ATOM 2723 C CA . ALA B 1 146 ? 8.773 -5.754 -15.5 1 89.25 146 ALA B CA 1
ATOM 2724 C C . ALA B 1 146 ? 9.055 -6.621 -14.281 1 89.25 146 ALA B C 1
ATOM 2726 O O . ALA B 1 146 ? 8.328 -6.562 -13.289 1 89.25 146 ALA B O 1
ATOM 2727 N N . LEU B 1 147 ? 10.109 -7.41 -14.359 1 91.25 147 LEU B N 1
ATOM 2728 C CA . LEU B 1 147 ? 10.492 -8.25 -13.227 1 91.25 147 LEU B CA 1
ATOM 2729 C C . LEU B 1 147 ? 10.906 -7.391 -12.031 1 91.25 147 LEU B C 1
A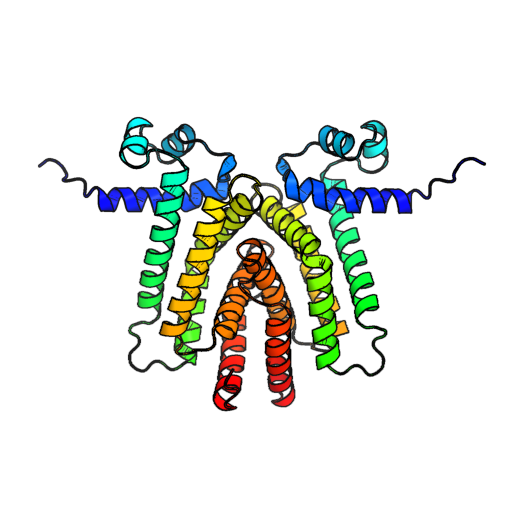TOM 2731 O O . LEU B 1 147 ? 10.562 -7.703 -10.891 1 91.25 147 LEU B O 1
ATOM 2735 N N . ASN B 1 148 ? 11.625 -6.34 -12.297 1 94.19 148 ASN B N 1
ATOM 2736 C CA . ASN B 1 148 ? 12.039 -5.445 -11.227 1 94.19 148 ASN B CA 1
ATOM 2737 C C . ASN B 1 148 ? 10.844 -4.758 -10.578 1 94.19 148 ASN B C 1
ATOM 2739 O O . ASN B 1 148 ? 10.805 -4.594 -9.352 1 94.19 148 ASN B O 1
ATOM 2743 N N . ARG B 1 149 ? 9.875 -4.387 -11.367 1 96.25 149 ARG B N 1
ATOM 2744 C CA . ARG B 1 149 ? 8.648 -3.797 -10.836 1 96.25 149 ARG B CA 1
ATOM 2745 C C . ARG B 1 149 ? 7.875 -4.805 -10 1 96.25 149 ARG B C 1
ATOM 2747 O O . ARG B 1 149 ? 7.273 -4.445 -8.984 1 96.25 149 ARG B O 1
ATOM 2754 N N . ILE B 1 150 ? 7.855 -6.035 -10.445 1 95.56 150 ILE B N 1
ATOM 2755 C CA . ILE B 1 150 ? 7.164 -7.078 -9.695 1 95.56 150 ILE B CA 1
ATOM 2756 C C . ILE B 1 150 ? 7.844 -7.273 -8.336 1 95.56 150 ILE B C 1
ATOM 2758 O O . ILE B 1 150 ? 7.172 -7.453 -7.32 1 95.56 150 ILE B O 1
ATOM 2762 N N . LEU B 1 151 ? 9.164 -7.223 -8.297 1 95.44 151 LEU B N 1
ATOM 2763 C CA . LEU B 1 151 ? 9.891 -7.32 -7.031 1 95.44 151 LEU B CA 1
ATOM 2764 C C . LEU B 1 151 ? 9.508 -6.18 -6.098 1 95.44 151 LEU B C 1
ATOM 2766 O O . LEU B 1 151 ? 9.312 -6.391 -4.898 1 95.44 151 LEU B O 1
ATOM 2770 N N . ILE B 1 152 ? 9.375 -4.984 -6.641 1 97.19 152 ILE B N 1
ATOM 2771 C CA . ILE B 1 152 ? 8.922 -3.842 -5.859 1 97.19 152 ILE B CA 1
ATOM 2772 C C . ILE B 1 152 ? 7.512 -4.105 -5.332 1 97.19 152 ILE B C 1
ATOM 2774 O O . ILE B 1 152 ? 7.207 -3.811 -4.176 1 97.19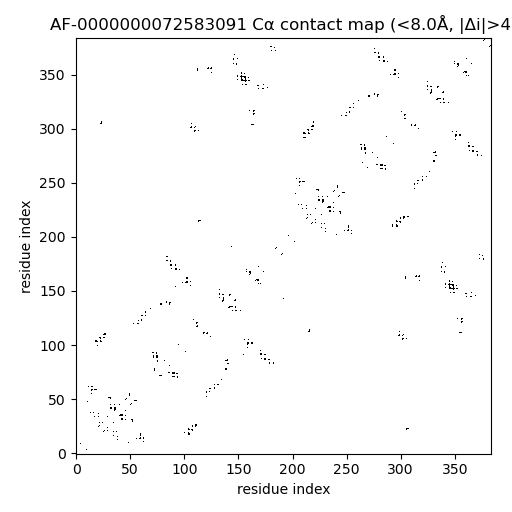 152 ILE B O 1
ATOM 2778 N N . SER B 1 153 ? 6.66 -4.699 -6.172 1 97.56 153 SER B N 1
ATOM 2779 C CA . SER B 1 153 ? 5.309 -5.051 -5.75 1 97.56 153 SER B CA 1
ATOM 2780 C C . SER B 1 153 ? 5.332 -6.012 -4.566 1 97.56 153 SER B C 1
ATOM 2782 O O . SER B 1 153 ? 4.57 -5.848 -3.611 1 97.56 153 SER B O 1
ATOM 2784 N N . VAL B 1 154 ? 6.172 -6.98 -4.652 1 97.06 154 VAL B N 1
ATOM 2785 C CA . VAL B 1 154 ? 6.285 -7.953 -3.57 1 97.06 154 VAL B CA 1
ATOM 2786 C C . VAL B 1 154 ? 6.664 -7.242 -2.271 1 97.06 154 VAL B C 1
ATOM 2788 O O . VAL B 1 154 ? 6.066 -7.488 -1.224 1 97.06 154 VAL B O 1
ATOM 2791 N N . ILE B 1 155 ? 7.613 -6.344 -2.34 1 97.69 155 ILE B N 1
ATOM 2792 C CA . ILE B 1 155 ? 8.086 -5.625 -1.163 1 97.69 155 ILE B CA 1
ATOM 2793 C C . ILE B 1 155 ? 6.965 -4.742 -0.613 1 97.69 155 ILE B C 1
ATOM 2795 O O . ILE B 1 155 ? 6.625 -4.824 0.57 1 97.69 155 ILE B O 1
ATOM 2799 N N . LEU B 1 156 ? 6.383 -3.924 -1.5 1 97.81 156 LEU B N 1
ATOM 2800 C CA . LEU B 1 156 ? 5.305 -3.035 -1.082 1 97.81 156 LEU B CA 1
ATOM 2801 C C . LEU B 1 156 ? 4.16 -3.824 -0.455 1 97.81 156 LEU B C 1
ATOM 2803 O O . LEU B 1 156 ? 3.68 -3.479 0.628 1 97.81 156 LEU B O 1
ATOM 2807 N N . GLY B 1 157 ? 3.76 -4.867 -1.133 1 97.75 157 GLY B N 1
ATOM 2808 C CA . GLY B 1 157 ? 2.643 -5.664 -0.652 1 97.75 157 GLY B CA 1
ATOM 2809 C C . GLY B 1 157 ? 2.934 -6.367 0.662 1 97.75 157 GLY B C 1
ATOM 2810 O O . GLY B 1 157 ? 2.047 -6.496 1.51 1 97.75 157 GLY B O 1
ATOM 2811 N N . THR B 1 158 ? 4.125 -6.863 0.833 1 97.81 158 THR B N 1
ATOM 2812 C CA . THR B 1 158 ? 4.52 -7.508 2.08 1 97.81 158 THR B CA 1
ATOM 2813 C C . THR B 1 158 ? 4.488 -6.512 3.238 1 97.81 158 THR B C 1
ATOM 2815 O O . THR B 1 158 ? 3.986 -6.824 4.32 1 97.81 158 THR B O 1
ATOM 2818 N N . VAL B 1 159 ? 4.973 -5.344 3.002 1 97.62 159 VAL B N 1
ATOM 2819 C CA . VAL B 1 159 ? 4.965 -4.316 4.039 1 97.62 159 VAL B CA 1
ATOM 2820 C C . VAL B 1 159 ? 3.525 -3.982 4.426 1 97.62 159 VAL B C 1
ATOM 2822 O O . VAL B 1 159 ? 3.209 -3.855 5.609 1 97.62 159 VAL B O 1
ATOM 2825 N N . VAL B 1 160 ? 2.631 -3.873 3.479 1 97.62 160 VAL B N 1
ATOM 2826 C CA . VAL B 1 160 ? 1.228 -3.588 3.754 1 97.62 160 VAL B CA 1
ATOM 2827 C C . VAL B 1 160 ? 0.644 -4.68 4.648 1 97.62 160 VAL B C 1
ATOM 2829 O O . VAL B 1 160 ? -0.003 -4.387 5.656 1 97.62 160 VAL B O 1
ATOM 2832 N N . GLN B 1 161 ? 0.856 -5.875 4.25 1 97.25 161 GLN B N 1
ATOM 2833 C CA . GLN B 1 161 ? 0.304 -6.98 5.023 1 97.25 161 GLN B CA 1
ATOM 2834 C C . GLN B 1 161 ? 0.862 -6.988 6.445 1 97.25 161 GLN B C 1
ATOM 2836 O O . GLN B 1 161 ? 0.136 -7.266 7.402 1 97.25 161 GLN B O 1
ATOM 2841 N N . ARG B 1 162 ? 2.1 -6.664 6.625 1 96.88 162 ARG B N 1
ATOM 2842 C CA . ARG B 1 162 ? 2.736 -6.695 7.938 1 96.88 162 ARG B CA 1
ATOM 2843 C C . ARG B 1 162 ? 2.289 -5.516 8.789 1 96.88 162 ARG B C 1
ATOM 2845 O O . ARG B 1 162 ? 2.361 -5.57 10.023 1 96.88 162 ARG B O 1
ATOM 2852 N N . ILE B 1 163 ? 1.869 -4.41 8.164 1 96.31 163 ILE B N 1
ATOM 2853 C CA . ILE B 1 163 ? 1.232 -3.318 8.891 1 96.31 163 ILE B CA 1
ATOM 2854 C C . ILE B 1 163 ? 0.003 -3.84 9.633 1 96.31 163 ILE B C 1
ATOM 2856 O O . ILE B 1 163 ? -0.238 -3.469 10.781 1 96.31 163 ILE B O 1
ATOM 2860 N N . LEU B 1 164 ? -0.745 -4.68 8.977 1 96.12 164 LEU B N 1
ATOM 2861 C CA . LEU B 1 164 ? -2.008 -5.188 9.5 1 96.12 164 LEU B CA 1
ATOM 2862 C C . LEU B 1 164 ? -1.768 -6.309 10.508 1 96.12 164 LEU B C 1
ATOM 2864 O O . LEU B 1 164 ? -2.475 -6.406 11.516 1 96.12 164 LEU B O 1
ATOM 2868 N N . ASP B 1 165 ? -0.86 -7.148 10.188 1 94.88 165 ASP B N 1
ATOM 2869 C CA . ASP B 1 165 ? -0.497 -8.32 10.977 1 94.88 165 ASP B CA 1
ATOM 2870 C C . ASP B 1 165 ? 0.985 -8.656 10.812 1 94.88 165 ASP B C 1
ATOM 2872 O O . ASP B 1 165 ? 1.39 -9.227 9.805 1 94.88 165 ASP B O 1
ATOM 2876 N N . SER B 1 166 ? 1.77 -8.375 11.852 1 92.19 166 SER B N 1
ATOM 2877 C CA . SER B 1 166 ? 3.221 -8.516 11.773 1 92.19 166 SER B CA 1
ATOM 2878 C C . SER B 1 166 ? 3.629 -9.969 11.57 1 92.19 166 SER B C 1
ATOM 2880 O O . SER B 1 166 ? 4.754 -10.25 11.156 1 92.19 166 SER B O 1
ATOM 2882 N N . GLU B 1 167 ? 2.752 -10.883 11.797 1 91.88 167 GLU B N 1
ATOM 2883 C CA . GLU B 1 167 ? 3.072 -12.297 11.68 1 91.88 167 GLU B CA 1
ATOM 2884 C C . GLU B 1 167 ? 2.48 -12.891 10.398 1 91.88 167 GLU B C 1
ATOM 2886 O O . GLU B 1 167 ? 2.566 -14.102 10.172 1 91.88 167 GLU B O 1
ATOM 2891 N N . ALA B 1 168 ? 1.855 -12.031 9.656 1 89.62 168 ALA B N 1
ATOM 2892 C CA . ALA B 1 168 ? 1.144 -12.516 8.477 1 89.62 168 ALA B CA 1
ATOM 2893 C C . ALA B 1 168 ? 2.104 -13.164 7.48 1 89.62 168 ALA B C 1
ATOM 2895 O O . ALA B 1 168 ? 1.824 -14.242 6.953 1 89.62 168 ALA B O 1
ATOM 2896 N N . ILE B 1 169 ? 3.191 -12.484 7.246 1 93.56 169 ILE B N 1
ATOM 2897 C CA . ILE B 1 169 ? 4.188 -12.969 6.297 1 93.56 169 ILE B CA 1
ATOM 2898 C C . ILE B 1 169 ? 5.582 -12.562 6.762 1 93.56 169 ILE B C 1
ATOM 2900 O O . ILE B 1 169 ? 5.785 -11.453 7.25 1 93.56 169 ILE B O 1
ATOM 2904 N N . SER B 1 170 ? 6.449 -13.5 6.676 1 93.75 170 SER B N 1
ATOM 2905 C CA . SER B 1 170 ? 7.836 -13.234 7.039 1 93.75 170 SER B CA 1
ATOM 2906 C C . SER B 1 170 ? 8.633 -12.727 5.84 1 93.75 170 SER B C 1
ATOM 2908 O O . SER B 1 170 ? 8.562 -13.305 4.754 1 93.75 170 SER B O 1
ATOM 2910 N N . LEU B 1 171 ? 9.406 -11.664 6.059 1 94.12 171 LEU B N 1
ATOM 2911 C CA . LEU B 1 171 ? 10.242 -11.141 4.98 1 94.12 171 LEU B CA 1
ATOM 2912 C C . LEU B 1 171 ? 11.32 -12.148 4.59 1 94.12 171 LEU B C 1
ATOM 2914 O O . LEU B 1 171 ? 11.703 -12.234 3.422 1 94.12 171 LEU B O 1
ATOM 2918 N N . SER B 1 172 ? 11.766 -12.891 5.59 1 92.94 172 SER B N 1
ATOM 2919 C CA . SER B 1 172 ? 12.742 -13.93 5.297 1 92.94 172 SER B CA 1
ATOM 2920 C C . SER B 1 172 ? 12.148 -15.016 4.406 1 92.94 172 SER B C 1
ATOM 2922 O O . SER B 1 172 ? 12.797 -15.477 3.465 1 92.94 172 SER B O 1
ATOM 2924 N N . GLU B 1 173 ? 10.93 -15.438 4.711 1 91.5 173 GLU B N 1
ATOM 2925 C CA . GLU B 1 173 ? 10.25 -16.422 3.869 1 91.5 173 GLU B CA 1
ATOM 2926 C C . GLU B 1 173 ? 10.008 -15.867 2.467 1 91.5 173 GLU B C 1
ATOM 2928 O O . GLU B 1 173 ? 10.148 -16.594 1.479 1 91.5 173 GLU B O 1
ATOM 2933 N N . THR B 1 174 ? 9.602 -14.602 2.422 1 95.19 174 THR B N 1
ATOM 2934 C CA . THR B 1 174 ? 9.391 -13.953 1.133 1 95.19 174 THR B CA 1
ATOM 2935 C C . THR B 1 174 ? 10.68 -13.93 0.324 1 95.19 174 THR B C 1
ATOM 2937 O O . THR B 1 174 ? 10.68 -14.25 -0.867 1 95.19 174 THR B O 1
ATOM 2940 N N . SER B 1 175 ? 11.742 -13.555 0.999 1 94.62 175 SER B N 1
ATOM 2941 C CA . SER B 1 175 ? 13.062 -13.547 0.368 1 94.62 175 SER B CA 1
ATOM 2942 C C . SER B 1 175 ? 13.406 -14.914 -0.212 1 94.62 175 SER B C 1
ATOM 2944 O O . SER B 1 175 ? 13.906 -15.008 -1.334 1 94.62 175 SER B O 1
ATOM 2946 N N . ASP B 1 176 ? 13.156 -16.016 0.483 1 91.94 176 ASP B N 1
ATOM 2947 C CA . ASP B 1 176 ? 13.445 -17.375 0.043 1 91.94 176 ASP B CA 1
ATOM 2948 C C . ASP B 1 176 ? 12.656 -17.734 -1.219 1 91.94 176 ASP B C 1
ATOM 2950 O O . ASP B 1 176 ? 13.203 -18.312 -2.156 1 91.94 176 ASP B O 1
ATOM 2954 N N . VAL B 1 177 ? 11.484 -17.359 -1.216 1 89.31 177 VAL B N 1
ATOM 2955 C CA . VAL B 1 177 ? 10.633 -17.641 -2.359 1 89.31 177 VAL B CA 1
ATOM 2956 C C . VAL B 1 177 ? 11.102 -16.859 -3.576 1 89.31 177 VAL B C 1
ATOM 2958 O O . VAL B 1 177 ? 11.148 -17.391 -4.688 1 89.31 177 VAL B O 1
ATOM 2961 N N . VAL B 1 178 ? 11.43 -15.602 -3.365 1 92 178 VAL B N 1
ATOM 2962 C CA . VAL B 1 178 ? 11.898 -14.75 -4.457 1 92 178 VAL B CA 1
ATOM 2963 C C . VAL B 1 178 ? 13.203 -15.305 -5.023 1 92 178 VAL B C 1
ATOM 2965 O O . VAL B 1 178 ? 13.398 -15.328 -6.238 1 92 178 VAL B O 1
ATOM 2968 N N . LYS B 1 179 ? 14.055 -15.711 -4.129 1 89.81 179 LYS B N 1
ATOM 2969 C CA . LYS B 1 179 ? 15.305 -16.344 -4.566 1 89.81 179 LYS B CA 1
ATOM 2970 C C . LYS B 1 179 ? 15.031 -17.547 -5.461 1 89.81 179 LYS B C 1
ATOM 2972 O O . LYS B 1 179 ? 15.625 -17.672 -6.531 1 89.81 179 LYS B O 1
ATOM 2977 N N . ASP B 1 180 ? 14.172 -18.375 -5.023 1 83.94 180 ASP B N 1
ATOM 2978 C CA . ASP B 1 180 ? 13.82 -19.547 -5.801 1 83.94 180 ASP B CA 1
ATOM 2979 C C . ASP B 1 180 ? 13.234 -19.172 -7.156 1 83.94 180 ASP B C 1
ATOM 2981 O O . ASP B 1 180 ? 13.578 -19.75 -8.18 1 83.94 180 ASP B O 1
ATOM 2985 N N . PHE B 1 181 ? 12.414 -18.188 -7.066 1 83.44 181 PHE B N 1
ATOM 2986 C CA . PHE B 1 181 ? 11.734 -17.703 -8.266 1 83.44 181 PHE B CA 1
ATOM 2987 C C . PHE B 1 181 ? 12.742 -17.156 -9.273 1 83.44 181 PHE B C 1
ATOM 2989 O O . PHE B 1 181 ? 12.734 -17.562 -10.438 1 83.44 181 PHE B O 1
ATOM 2996 N N . LEU B 1 182 ? 13.594 -16.312 -8.875 1 85.94 182 LEU B N 1
ATOM 2997 C CA . LEU B 1 182 ? 14.523 -15.664 -9.797 1 85.94 182 LEU B CA 1
ATOM 2998 C C . LEU B 1 182 ? 15.57 -16.656 -10.297 1 85.94 182 LEU B C 1
ATOM 3000 O O . LEU B 1 182 ? 16 -16.578 -11.453 1 85.94 182 LEU B O 1
ATOM 3004 N N . SER B 1 183 ? 15.961 -17.531 -9.414 1 80.62 183 SER B N 1
ATOM 3005 C CA . SER B 1 183 ? 16.922 -18.562 -9.828 1 80.62 183 SER B CA 1
ATOM 3006 C C . SER B 1 183 ? 16.359 -19.406 -10.961 1 80.62 183 SER B C 1
ATOM 3008 O O . SER B 1 183 ? 17.062 -19.688 -11.938 1 80.62 183 SER B O 1
ATOM 3010 N N . ILE B 1 184 ? 15.188 -19.75 -10.891 1 76 184 ILE B N 1
ATOM 3011 C CA . ILE B 1 184 ? 14.539 -20.594 -11.891 1 76 184 ILE B CA 1
ATOM 3012 C C . ILE B 1 184 ? 14.328 -19.797 -13.18 1 76 184 ILE B C 1
ATOM 3014 O O . ILE B 1 184 ? 14.609 -20.297 -14.273 1 76 184 ILE B O 1
ATOM 3018 N N . LEU B 1 185 ? 13.805 -18.625 -13.039 1 76.62 185 LEU B N 1
ATOM 3019 C CA . LEU B 1 185 ? 13.5 -17.781 -14.195 1 76.62 185 LEU B CA 1
ATOM 3020 C C . LEU B 1 185 ? 14.766 -17.469 -14.984 1 76.62 185 LEU B C 1
ATOM 3022 O O . LEU B 1 185 ? 14.758 -17.516 -16.219 1 76.62 185 LEU B O 1
ATOM 3026 N N . LEU B 1 186 ? 15.805 -17.203 -14.297 1 76.25 186 LEU B N 1
ATOM 3027 C CA . LEU B 1 186 ? 17.031 -16.766 -14.961 1 76.25 186 LEU B CA 1
ATOM 3028 C C . LEU B 1 186 ? 17.797 -17.969 -15.508 1 76.25 186 LEU B C 1
ATOM 3030 O O . LEU B 1 186 ? 18.578 -17.844 -16.453 1 76.25 186 LEU B O 1
ATOM 3034 N N . SER B 1 187 ? 17.625 -19.078 -14.805 1 71.38 187 SER B N 1
ATOM 3035 C CA . SER B 1 187 ? 18.234 -20.297 -15.328 1 71.38 187 SER B CA 1
ATOM 3036 C C . SER B 1 187 ? 17.531 -20.766 -16.594 1 71.38 187 SER B C 1
ATOM 3038 O O . SER B 1 187 ? 18.141 -21.438 -17.438 1 71.38 187 SER B O 1
ATOM 3040 N N . ASN B 1 188 ? 16.219 -20.703 -16.578 1 62.5 188 ASN B N 1
ATOM 3041 C CA . ASN B 1 188 ? 15.445 -21.172 -17.734 1 62.5 188 ASN B CA 1
ATOM 3042 C C . ASN B 1 188 ? 15.352 -20.094 -18.812 1 62.5 188 ASN B C 1
ATOM 3044 O O . ASN B 1 188 ? 14.633 -20.25 -19.797 1 62.5 188 ASN B O 1
ATOM 3048 N N . SER B 1 189 ? 16.328 -19.219 -18.984 1 56 189 SER B N 1
ATOM 3049 C CA . SER B 1 189 ? 16.484 -18.203 -20.031 1 56 189 SER B CA 1
ATOM 3050 C C . SER B 1 189 ? 15.18 -17.422 -20.234 1 56 189 SER B C 1
ATOM 3052 O O . SER B 1 189 ? 14.852 -17.031 -21.344 1 56 189 SER B O 1
ATOM 3054 N N . PHE B 1 190 ? 14.203 -17.422 -19.453 1 49.06 190 PHE B N 1
ATOM 3055 C CA . PHE B 1 190 ? 13.023 -16.625 -19.766 1 49.06 190 PHE B CA 1
ATOM 3056 C C . PHE B 1 190 ? 13.398 -15.172 -20.031 1 49.06 190 PHE B C 1
ATOM 3058 O O . PHE B 1 190 ? 13.852 -14.469 -19.125 1 49.06 190 PHE B O 1
ATOM 3065 N N . THR B 1 191 ? 14.211 -14.992 -21.125 1 44.28 191 THR B N 1
ATOM 3066 C CA . THR B 1 191 ? 14.508 -13.68 -21.688 1 44.28 191 THR B CA 1
ATOM 3067 C C . THR B 1 191 ? 13.281 -12.773 -21.641 1 44.28 191 THR B C 1
ATOM 3069 O O . THR B 1 191 ? 12.281 -13.031 -22.312 1 44.28 191 THR B O 1
ATOM 3072 N N . PHE B 1 192 ? 12.727 -12.328 -20.656 1 35.94 192 PHE B N 1
ATOM 3073 C CA . PHE B 1 192 ? 11.781 -11.242 -20.875 1 35.94 192 PHE B CA 1
ATOM 3074 C C . PHE B 1 192 ? 12.508 -9.969 -21.312 1 35.94 192 PHE B C 1
ATOM 3076 O O . PHE B 1 192 ? 13.656 -9.742 -20.922 1 35.94 192 PHE B O 1
#

Sequence (384 aa):
MPKIVNHEKYKTEILAKCVDILARRGYSAVSMREIAAELDVSTGTLYHYFATKEDIFKELVKFVLNKDIEELQIHSKGDLGQTLETRIESLFQMVQAREAYFQNLLYIICDVSRLKNHEEEKSLIADTIKEYVHIITKHLGVTNPALNRILISVILGTVVQRILDSEAISLSETSDVVKDFLSILLSNSFTFMPKIVNHEKYKTEILAKCVDILARRGYSAVSMREIAAELDVSTGTLYHYFATKEDIFKELVKFVLNKDIEELQIHSKGDLGQTLETRIESLFQMVQAREAYFQNLLYIICDVSRLKNHEEEKSLIADTIKEYVHIITKHLGVTNPALNRILISVILGTVVQRILDSEAISLSETSDVVKDFLSILLSNSFTF

Organism: Leptospira interrogans serogroup Icterohaemorrhagiae serovar Lai (strain 56601) (NCBI:txid189518)

Secondary structure (DSSP, 8-state):
------HHHHHHHHHHHHHHHHHHH-TTT--HHHHHHHHTS-HHHHHHH-SSHHHHHHHHHHHHHHHHHHHHHHHTT-STT--HHHHHHHHHHHHHHTHHHHHHHHHHHHHHHH-TT-HHHHHHHHHHHHHHHHHHHHHH----HHHHHHHHHHHHHHHHHHHH-TTS--HHHHHHHHHHHHHHHHHTT---/------HHHHHHHHHHHHHHHHHHH-TTT--HHHHHHHHTS-HHHHHHH-SSHHHHHHHHHHHHHHHHHHHHHHHTT-STT--HHHHHHHHHHHHHHTHHHHHHHHHHHHHHHHSTT-HHHHHHHHHHHHHHHHHHHHHH----HHHHHHHHHHHHHHHHHHHH-TTS--HHHHHHHHHHHHHHHHHTT---

Foldseek 3Di:
DPPPPPVVVVLLVLLVVVLVVCLVQPLVRAALCNSCVVVVHHSVVSCVNPVGSVRSLLVSLVSVLVVLLVQLCVLLVHLPPDDLLSLLVSNLVSCVVCLVSLLSVLSHLVRQVVDPPRVVSNVSVVVSVVVQLVSCCVSNVPPDSVVSVVVVVLSNVVSVVCVVPVVPDDSVVSSVVVSVVCVVCVVVVVVD/DPPPPPVVVVLLVLLVVVLVVCLVQPLVRAALCNSCVVVVHHSVVSCVNPVGSVRSLLVSLVSVLVVLLVQLCVLLVHLPPDDLLSLLVSNLVSCVVCLVSLLSVLSRLVRQVVDDPNVVSNVSVVVSVVVQLVSCCVSNVDPDSVLSVVVVVLSNVVSVVCVVPVPPDDSVVVSVVVVVVVVVCVVVVVVD